Protein AF-0000000080692333 (afdb_homodimer)

Structure (mmCIF, N/CA/C/O backbone):
data_AF-0000000080692333-model_v1
#
loop_
_entity.id
_entity.type
_entity.pdbx_description
1 polymer 'Uncharacterized protein'
#
loop_
_atom_site.group_PDB
_atom_site.id
_atom_site.type_symbol
_atom_site.label_atom_id
_atom_site.label_alt_id
_atom_site.label_comp_id
_atom_site.label_asym_id
_atom_site.label_entity_id
_atom_site.label_seq_id
_atom_site.pdbx_PDB_ins_code
_atom_site.Cartn_x
_atom_site.Cartn_y
_atom_site.Cartn_z
_atom_site.occupancy
_atom_site.B_iso_or_equiv
_atom_site.auth_seq_id
_atom_site.auth_comp_id
_atom_site.auth_asym_id
_atom_site.auth_atom_id
_atom_site.pdbx_PDB_model_num
ATOM 1 N N . MET A 1 1 ? -1.639 22.75 -4.344 1 30.28 1 MET A N 1
ATOM 2 C CA . MET A 1 1 ? -1.546 21.344 -4.723 1 30.28 1 MET A CA 1
ATOM 3 C C . MET A 1 1 ? -1.392 20.469 -3.488 1 30.28 1 MET A C 1
ATOM 5 O O . MET A 1 1 ? -0.596 20.766 -2.598 1 30.28 1 MET A O 1
ATOM 9 N N . ARG A 1 2 ? -2.377 19.703 -3.094 1 33.94 2 ARG A N 1
ATOM 10 C CA . ARG A 1 2 ? -2.32 18.891 -1.883 1 33.94 2 ARG A CA 1
ATOM 11 C C . ARG A 1 2 ? -1.127 17.938 -1.919 1 33.94 2 ARG A C 1
ATOM 13 O O . ARG A 1 2 ? -0.671 17.547 -2.994 1 33.94 2 ARG A O 1
ATOM 20 N N . GLU A 1 3 ? -0.356 17.797 -0.834 1 42.28 3 GLU A N 1
ATOM 21 C CA . GLU A 1 3 ? 0.972 17.234 -0.597 1 42.28 3 GLU A CA 1
ATOM 22 C C . GLU A 1 3 ? 1.079 15.82 -1.141 1 42.28 3 GLU A C 1
ATOM 24 O O . GLU A 1 3 ? 2.082 15.461 -1.761 1 42.28 3 GLU A O 1
ATOM 29 N N . TYR A 1 4 ? 0.068 14.969 -0.889 1 40.53 4 TYR A N 1
ATOM 30 C CA . TYR A 1 4 ? 0.153 13.641 -1.478 1 40.53 4 TYR A CA 1
ATOM 31 C C . TYR A 1 4 ? 0.135 13.711 -3 1 40.53 4 TYR A C 1
ATOM 33 O O . TYR A 1 4 ? 0.88 12.992 -3.67 1 40.53 4 TYR A O 1
ATOM 41 N N . GLU A 1 5 ? -0.7 14.602 -3.369 1 48.78 5 GLU A N 1
ATOM 42 C CA . GLU A 1 5 ? -0.734 14.82 -4.812 1 48.78 5 GLU A CA 1
ATOM 43 C C . GLU A 1 5 ? 0.624 15.281 -5.332 1 48.78 5 GLU A C 1
ATOM 45 O O . GLU A 1 5 ? 1.073 14.844 -6.391 1 48.78 5 GLU A O 1
ATOM 50 N N . ARG A 1 6 ? 1.131 15.984 -4.5 1 54 6 ARG A N 1
ATOM 51 C CA . ARG A 1 6 ? 2.457 16.469 -4.871 1 54 6 ARG A CA 1
ATOM 52 C C . ARG A 1 6 ? 3.475 15.336 -4.859 1 54 6 ARG A C 1
ATOM 54 O O . ARG A 1 6 ? 4.312 15.234 -5.758 1 54 6 ARG A O 1
ATOM 61 N N . TYR A 1 7 ? 3.273 14.57 -3.799 1 46.56 7 TYR A N 1
ATOM 62 C CA . TYR A 1 7 ? 4.168 13.422 -3.742 1 46.56 7 TYR A CA 1
ATOM 63 C C . TYR A 1 7 ? 3.984 12.523 -4.961 1 46.56 7 TYR A C 1
ATOM 65 O O . TYR A 1 7 ? 4.965 12.078 -5.562 1 46.56 7 TYR A O 1
ATOM 73 N N . GLN A 1 8 ? 2.785 12.266 -5.211 1 54.44 8 GLN A N 1
ATOM 74 C CA . GLN A 1 8 ? 2.504 11.445 -6.383 1 54.44 8 GLN A CA 1
ATOM 75 C C . GLN A 1 8 ? 3.021 12.102 -7.656 1 54.44 8 GLN A C 1
ATOM 77 O O . GLN A 1 8 ? 3.615 11.445 -8.508 1 54.44 8 GLN A O 1
ATOM 82 N N . LEU A 1 9 ? 2.844 13.375 -7.621 1 62.06 9 LEU A N 1
ATOM 83 C CA . LEU A 1 9 ? 3.303 14.133 -8.781 1 62.06 9 LEU A CA 1
ATOM 84 C C . LEU A 1 9 ? 4.824 14.102 -8.883 1 62.06 9 LEU A C 1
ATOM 86 O O . LEU A 1 9 ? 5.375 13.961 -9.977 1 62.06 9 LEU A O 1
ATOM 90 N N . ASP A 1 10 ? 5.43 14.148 -7.742 1 60.94 10 ASP A N 1
ATOM 91 C CA . ASP A 1 10 ? 6.887 14.102 -7.715 1 60.94 10 ASP A CA 1
ATOM 92 C C . ASP A 1 10 ? 7.398 12.727 -8.148 1 60.94 10 ASP A C 1
ATOM 94 O O . ASP A 1 10 ? 8.398 12.633 -8.867 1 60.94 10 ASP A O 1
ATOM 98 N N . SER A 1 11 ? 6.695 11.758 -7.703 1 57.19 11 SER A N 1
ATOM 99 C CA . SER A 1 11 ? 7.035 10.406 -8.117 1 57.19 11 SER A CA 1
ATOM 100 C C . SER A 1 11 ? 6.863 10.219 -9.617 1 57.19 11 SER A C 1
ATOM 102 O O . SER A 1 11 ? 7.715 9.617 -10.273 1 57.19 11 SER A O 1
ATOM 104 N N . ILE A 1 12 ? 5.809 10.758 -10.102 1 64.19 12 ILE A N 1
ATOM 105 C CA . ILE A 1 12 ? 5.535 10.688 -11.531 1 64.19 12 ILE A CA 1
ATOM 106 C C . ILE A 1 12 ? 6.602 11.461 -12.305 1 64.19 12 ILE A C 1
ATOM 108 O O . ILE A 1 12 ? 7.117 10.977 -13.312 1 64.19 12 ILE A O 1
ATOM 112 N N . ALA A 1 13 ? 6.922 12.562 -11.734 1 66.5 13 ALA A N 1
ATOM 113 C CA . ALA A 1 13 ? 7.953 13.383 -12.359 1 66.5 13 ALA A CA 1
ATOM 114 C C . ALA A 1 13 ? 9.289 12.648 -12.406 1 66.5 13 ALA A C 1
ATOM 116 O O . ALA A 1 13 ? 9.992 12.68 -13.422 1 66.5 13 ALA A O 1
ATOM 117 N N . SER A 1 14 ? 9.609 11.984 -11.352 1 63.84 14 SER A N 1
ATOM 118 C CA . SER A 1 14 ? 10.852 11.227 -11.273 1 63.84 14 SER A CA 1
ATOM 119 C C . SER A 1 14 ? 10.875 10.086 -12.289 1 63.84 14 SER A C 1
ATOM 121 O O . SER A 1 14 ? 11.914 9.812 -12.898 1 63.84 14 SER A O 1
ATOM 123 N N . GLU A 1 15 ? 9.797 9.453 -12.406 1 62.22 15 GLU A N 1
ATOM 124 C CA . GLU A 1 15 ? 9.656 8.398 -13.406 1 62.22 15 GLU A CA 1
ATOM 125 C C . GLU A 1 15 ? 9.969 8.922 -14.805 1 62.22 15 GLU A C 1
ATOM 127 O O . GLU A 1 15 ? 10.758 8.32 -15.539 1 62.22 15 GLU A O 1
ATOM 132 N N . TYR A 1 16 ? 9.43 9.992 -15.094 1 70.81 16 TYR A N 1
ATOM 133 C CA . TYR A 1 16 ? 9.633 10.562 -16.422 1 70.81 16 TYR A CA 1
ATOM 134 C C . TYR A 1 16 ? 11.07 11.062 -16.594 1 70.81 16 TYR A C 1
ATOM 136 O O . TYR A 1 16 ? 11.672 10.883 -17.641 1 70.81 16 TYR A O 1
ATOM 144 N N . ARG A 1 17 ? 11.617 11.578 -15.625 1 72.75 17 ARG A N 1
ATOM 145 C CA . ARG A 1 17 ? 13 12.039 -15.688 1 72.75 17 ARG A CA 1
ATOM 146 C C . ARG A 1 17 ? 13.953 10.875 -15.93 1 72.75 17 ARG A C 1
ATOM 148 O O . ARG A 1 17 ? 14.914 11.008 -16.688 1 72.75 17 ARG A O 1
ATOM 155 N N . SER A 1 18 ? 13.625 9.844 -15.344 1 64.94 18 SER A N 1
ATOM 156 C CA . SER A 1 18 ? 14.469 8.664 -15.508 1 64.94 18 SER A CA 1
ATOM 157 C C . SER A 1 18 ? 14.438 8.156 -16.938 1 64.94 18 SER A C 1
ATOM 159 O O . SER A 1 18 ? 15.352 7.457 -17.375 1 64.94 18 SER A O 1
ATOM 161 N N . ARG A 1 19 ? 13.461 8.586 -17.594 1 67.31 19 ARG A N 1
ATOM 162 C CA . ARG A 1 19 ? 13.305 8.156 -18.984 1 67.31 19 ARG A CA 1
ATOM 163 C C . ARG A 1 19 ? 13.828 9.219 -19.938 1 67.31 19 ARG A C 1
ATOM 165 O O . ARG A 1 19 ? 13.625 9.117 -21.156 1 67.31 19 ARG A O 1
ATOM 172 N N . GLY A 1 20 ? 14.375 10.273 -19.328 1 75.44 20 GLY A N 1
ATOM 173 C CA . GLY A 1 20 ? 15.031 11.273 -20.156 1 75.44 20 GLY A CA 1
ATOM 174 C C . GLY A 1 20 ? 14.148 12.477 -20.453 1 75.44 20 GLY A C 1
ATOM 175 O O . GLY A 1 20 ? 14.461 13.281 -21.328 1 75.44 20 GLY A O 1
ATOM 176 N N . TYR A 1 21 ? 12.992 12.531 -19.797 1 80.69 21 TYR A N 1
ATOM 177 C CA . TYR A 1 21 ? 12.117 13.688 -20 1 80.69 21 TYR A CA 1
ATOM 178 C C . TYR A 1 21 ? 12.523 14.836 -19.078 1 80.69 21 TYR A C 1
ATOM 180 O O . TYR A 1 21 ? 13.023 14.609 -17.969 1 80.69 21 TYR A O 1
ATOM 188 N N . VAL A 1 22 ? 12.398 16.062 -19.609 1 84.06 22 VAL A N 1
ATOM 189 C CA . VAL A 1 22 ? 12.367 17.234 -18.75 1 84.06 22 VAL A CA 1
ATOM 190 C C . VAL A 1 22 ? 10.938 17.469 -18.25 1 84.06 22 VAL A C 1
ATOM 192 O O . VAL A 1 22 ? 10 17.547 -19.047 1 84.06 22 VAL A O 1
ATOM 195 N N . VAL A 1 23 ? 10.727 17.438 -16.906 1 82.94 23 VAL A N 1
ATOM 196 C CA . VAL A 1 23 ? 9.375 17.484 -16.359 1 82.94 23 VAL A CA 1
ATOM 197 C C . VAL A 1 23 ? 9.156 18.812 -15.633 1 82.94 23 VAL A C 1
ATOM 199 O O . VAL A 1 23 ? 9.961 19.203 -14.781 1 82.94 23 VAL A O 1
ATOM 202 N N . ASP A 1 24 ? 8.094 19.547 -16.078 1 81.62 24 ASP A N 1
ATOM 203 C CA . ASP A 1 24 ? 7.605 20.719 -15.352 1 81.62 24 ASP A CA 1
ATOM 204 C C . ASP A 1 24 ? 6.359 20.375 -14.539 1 81.62 24 ASP A C 1
ATOM 206 O O . ASP A 1 24 ? 5.324 20.016 -15.094 1 81.62 24 ASP A O 1
ATOM 210 N N . VAL A 1 25 ? 6.562 20.375 -13.219 1 77.31 25 VAL A N 1
ATOM 211 C CA . VAL A 1 25 ? 5.449 20.062 -12.328 1 77.31 25 VAL A CA 1
ATOM 212 C C . VAL A 1 25 ? 4.555 21.297 -12.172 1 77.31 25 VAL A C 1
ATOM 214 O O . VAL A 1 25 ? 5.047 22.422 -12.141 1 77.31 25 VAL A O 1
ATOM 217 N N . GLU A 1 26 ? 3.213 20.984 -12.039 1 67.5 26 GLU A N 1
ATOM 218 C CA . GLU A 1 26 ? 2.221 22.047 -11.961 1 67.5 26 GLU A CA 1
ATOM 219 C C . GLU A 1 26 ? 2.447 23.094 -13.039 1 67.5 26 GLU A C 1
ATOM 221 O O . GLU A 1 26 ? 2.492 24.297 -12.758 1 67.5 26 GLU A O 1
ATOM 226 N N . ALA A 1 27 ? 2.58 22.453 -14.266 1 67.62 27 ALA A N 1
ATOM 227 C CA . ALA A 1 27 ? 3.07 23.297 -15.352 1 67.62 27 ALA A CA 1
ATOM 228 C C . ALA A 1 27 ? 1.914 23.891 -16.156 1 67.62 27 ALA A C 1
ATOM 230 O O . ALA A 1 27 ? 0.853 23.266 -16.266 1 67.62 27 ALA A O 1
ATOM 231 N N . GLN A 1 28 ? 2.18 25.141 -16.453 1 66.44 28 GLN A N 1
ATOM 232 C CA . GLN A 1 28 ? 1.288 25.812 -17.391 1 66.44 28 GLN A CA 1
ATOM 233 C C . GLN A 1 28 ? 1.897 25.875 -18.781 1 66.44 28 GLN A C 1
ATOM 235 O O . GLN A 1 28 ? 3.105 26.078 -18.922 1 66.44 28 GLN A O 1
ATOM 240 N N . LEU A 1 29 ? 1.002 25.344 -19.688 1 63.06 29 LEU A N 1
ATOM 241 C CA . LEU A 1 29 ? 1.481 25.516 -21.047 1 63.06 29 LEU A CA 1
ATOM 242 C C . LEU A 1 29 ? 1.525 26.984 -21.438 1 63.06 29 LEU A C 1
ATOM 244 O O . LEU A 1 29 ? 0.573 27.734 -21.188 1 63.06 29 LEU A O 1
ATOM 248 N N . SER A 1 30 ? 2.717 27.516 -21.719 1 58.78 30 SER A N 1
ATOM 249 C CA . SER A 1 30 ? 3.025 28.922 -21.938 1 58.78 30 SER A CA 1
ATOM 250 C C . SER A 1 30 ? 1.894 29.625 -22.688 1 58.78 30 SER A C 1
ATOM 252 O O . SER A 1 30 ? 1.493 30.734 -22.312 1 58.78 30 SER A O 1
ATOM 254 N N . ASP A 1 31 ? 1.396 29.188 -23.812 1 56.94 31 ASP A N 1
ATOM 255 C CA . ASP A 1 31 ? 0.566 30.016 -24.688 1 56.94 31 ASP A CA 1
ATOM 256 C C . ASP A 1 31 ? -0.918 29.734 -24.453 1 56.94 31 ASP A C 1
ATOM 258 O O . ASP A 1 31 ? -1.775 30.375 -25.062 1 56.94 31 ASP A O 1
ATOM 262 N N . SER A 1 32 ? -1.187 28.922 -23.562 1 56.19 32 SER A N 1
ATOM 263 C CA . SER A 1 32 ? -2.596 28.547 -23.578 1 56.19 32 SER A CA 1
ATOM 264 C C . SER A 1 32 ? -3.211 28.688 -22.188 1 56.19 32 SER A C 1
ATOM 266 O O . SER A 1 32 ? -4.434 28.672 -22.047 1 56.19 32 SER A O 1
ATOM 268 N N . GLY A 1 33 ? -2.355 29.094 -21.25 1 62.53 33 GLY A N 1
ATOM 269 C CA . GLY A 1 33 ? -2.877 29.172 -19.891 1 62.53 33 GLY A CA 1
ATOM 270 C C . GLY A 1 33 ? -3.361 27.844 -19.359 1 62.53 33 GLY A C 1
ATOM 271 O O . GLY A 1 33 ? -3.959 27.781 -18.281 1 62.53 33 GLY A O 1
ATOM 272 N N . LEU A 1 34 ? -3.217 26.844 -20.125 1 65.69 34 LEU A N 1
ATOM 273 C CA . LEU A 1 34 ? -3.641 25.5 -19.703 1 65.69 34 LEU A CA 1
ATOM 274 C C . LEU A 1 34 ? -2.689 24.938 -18.656 1 65.69 34 LEU A C 1
ATOM 276 O O . LEU A 1 34 ? -1.47 25.016 -18.812 1 65.69 34 LEU A O 1
ATOM 280 N N . ARG A 1 35 ? -3.4 24.469 -17.531 1 72.5 35 ARG A N 1
ATOM 281 C CA . ARG A 1 35 ? -2.604 23.938 -16.438 1 72.5 35 ARG A CA 1
ATOM 282 C C . ARG A 1 35 ? -2.729 22.422 -16.359 1 72.5 35 ARG A C 1
ATOM 284 O O . ARG A 1 35 ? -3.816 21.875 -16.547 1 72.5 35 ARG A O 1
ATOM 291 N N . PHE A 1 36 ? -1.555 21.797 -16.328 1 77.12 36 PHE A N 1
ATOM 292 C CA . PHE A 1 36 ? -1.469 20.375 -16.094 1 77.12 36 PHE A CA 1
ATOM 293 C C . PHE A 1 36 ? -0.684 20.078 -14.812 1 77.12 36 PHE A C 1
ATOM 295 O O . PHE A 1 36 ? 0.092 20.922 -14.352 1 77.12 36 PHE A O 1
ATOM 302 N N . ASP A 1 37 ? -1.027 19 -14.211 1 75.69 37 ASP A N 1
ATOM 303 C CA . ASP A 1 37 ? -0.291 18.625 -13 1 75.69 37 ASP A CA 1
ATOM 304 C C . ASP A 1 37 ? 1.204 18.516 -13.281 1 75.69 37 ASP A C 1
ATOM 306 O O . ASP A 1 37 ? 2.031 18.859 -12.438 1 75.69 37 ASP A O 1
ATOM 310 N N . ALA A 1 38 ? 1.479 17.969 -14.445 1 79.38 38 ALA A N 1
ATOM 311 C CA . ALA A 1 38 ? 2.861 17.984 -14.914 1 79.38 38 ALA A CA 1
ATOM 312 C C . ALA A 1 38 ? 2.922 17.953 -16.438 1 79.38 38 ALA A C 1
ATOM 314 O O . ALA A 1 38 ? 1.974 17.516 -17.094 1 79.38 38 ALA A O 1
ATOM 315 N N . ILE A 1 39 ? 4.008 18.547 -17.031 1 80.94 39 ILE A N 1
ATOM 316 C CA . ILE A 1 39 ? 4.312 18.453 -18.453 1 80.94 39 ILE A 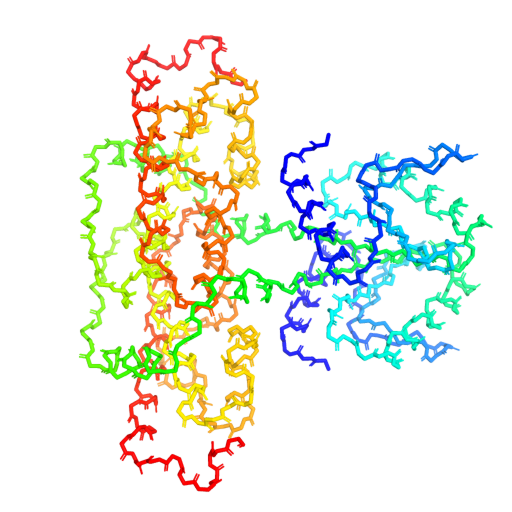CA 1
ATOM 317 C C . ILE A 1 39 ? 5.707 17.859 -18.656 1 80.94 39 ILE A C 1
ATOM 319 O O . ILE A 1 39 ? 6.684 18.359 -18.094 1 80.94 39 ILE A O 1
ATOM 323 N N . ALA A 1 40 ? 5.699 16.703 -19.266 1 82.5 40 ALA A N 1
ATOM 324 C CA . ALA A 1 40 ? 6.969 16.047 -19.578 1 82.5 40 ALA A CA 1
ATOM 325 C C . ALA A 1 40 ? 7.324 16.25 -21.047 1 82.5 40 ALA A C 1
ATOM 327 O O . ALA A 1 40 ? 6.477 16.078 -21.938 1 82.5 40 ALA A O 1
ATOM 328 N N . ARG A 1 41 ? 8.625 16.688 -21.281 1 82.38 41 ARG A N 1
ATOM 329 C CA . ARG A 1 41 ? 9.094 16.953 -22.641 1 82.38 41 ARG A CA 1
ATOM 330 C C . ARG A 1 41 ? 10.406 16.234 -22.922 1 82.38 41 ARG A C 1
ATOM 332 O O . ARG A 1 41 ? 11.266 16.141 -22.047 1 82.38 41 ARG A O 1
ATOM 339 N N . ARG A 1 42 ? 10.367 15.484 -23.953 1 79.56 42 ARG A N 1
ATOM 340 C CA . ARG A 1 42 ? 11.633 14.883 -24.391 1 79.56 42 ARG A CA 1
ATOM 341 C C . ARG A 1 42 ? 11.961 15.281 -25.812 1 79.56 42 ARG A C 1
ATOM 343 O O . ARG A 1 42 ? 11.102 15.211 -26.703 1 79.56 42 ARG A O 1
ATOM 350 N N . GLY A 1 43 ? 13.273 15.742 -25.953 1 70.19 43 GLY A N 1
ATOM 351 C CA . GLY A 1 43 ? 13.719 16.281 -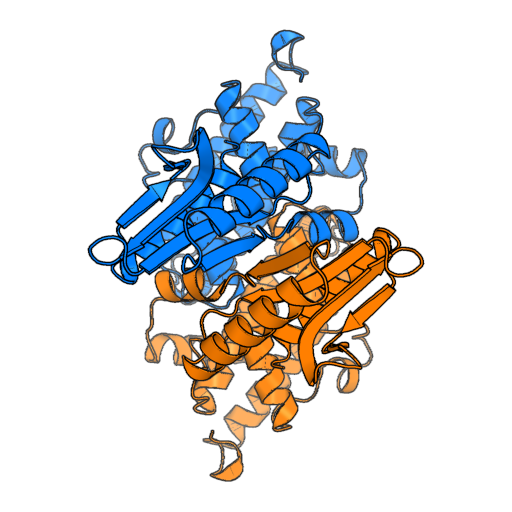27.219 1 70.19 43 GLY A CA 1
ATOM 352 C C . GLY A 1 43 ? 13.117 17.625 -27.547 1 70.19 43 GLY A C 1
ATOM 353 O O . GLY A 1 43 ? 12.562 18.297 -26.672 1 70.19 43 GLY A O 1
ATOM 354 N N . ASP A 1 44 ? 13.281 18.406 -28.594 1 59.56 44 ASP A N 1
ATOM 355 C CA . ASP A 1 44 ? 12.742 19.688 -29.016 1 59.56 44 ASP A CA 1
ATOM 356 C C . ASP A 1 44 ? 11.219 19.625 -29.141 1 59.56 44 ASP A C 1
ATOM 358 O O . ASP A 1 44 ? 10.664 19.906 -30.203 1 59.56 44 ASP A O 1
ATOM 362 N N . ASP A 1 45 ? 10.5 19.188 -27.984 1 57.06 45 ASP A N 1
ATOM 363 C CA . ASP A 1 45 ? 9.047 19.141 -27.844 1 57.06 45 ASP A CA 1
ATOM 364 C C . ASP A 1 45 ? 8.438 18.125 -28.797 1 57.06 45 ASP A C 1
ATOM 366 O O . ASP A 1 45 ? 7.266 18.219 -29.172 1 57.06 45 ASP A O 1
ATOM 370 N N . LYS A 1 46 ? 9.266 17.125 -29.359 1 68.94 46 LYS A N 1
ATOM 371 C CA . LYS A 1 46 ? 8.727 16.094 -30.234 1 68.94 46 LYS A CA 1
ATOM 372 C C . LYS A 1 46 ? 7.859 15.109 -29.453 1 68.94 46 LYS A C 1
ATOM 374 O O . LYS A 1 46 ? 6.867 14.602 -29.969 1 68.94 46 LYS A O 1
ATOM 379 N N . GLU A 1 47 ? 8.375 14.977 -28.234 1 75.31 47 GLU A N 1
ATOM 380 C CA . GLU A 1 47 ? 7.555 14.141 -27.359 1 75.31 47 GLU A CA 1
ATOM 381 C C . GLU A 1 47 ? 7.031 14.938 -26.172 1 75.31 47 GLU A C 1
ATOM 383 O O . GLU A 1 47 ? 7.816 15.453 -25.359 1 75.31 47 GLU A O 1
ATOM 388 N N . LEU A 1 48 ? 5.773 15.227 -26.203 1 77.88 48 LEU A N 1
ATOM 389 C CA . LEU A 1 48 ? 5.102 15.992 -25.156 1 77.88 48 LEU A CA 1
ATOM 390 C C . LEU A 1 48 ? 4.047 15.141 -24.453 1 77.88 48 LEU A C 1
ATOM 392 O O . LEU A 1 48 ? 3.232 14.492 -25.109 1 77.88 48 LEU A O 1
ATOM 396 N N . VAL A 1 49 ? 4.273 15.031 -23.141 1 79.12 49 VAL A N 1
ATOM 397 C CA . VAL A 1 49 ? 3.311 14.289 -22.328 1 79.12 49 VAL A CA 1
ATOM 398 C C . VAL A 1 49 ? 2.682 15.211 -21.297 1 79.12 49 VAL A C 1
ATOM 400 O O . VAL A 1 49 ? 3.389 15.844 -20.516 1 79.12 49 VAL A O 1
ATOM 403 N N . PHE A 1 50 ? 1.372 15.359 -21.344 1 76 50 PHE A N 1
ATOM 404 C CA . PHE A 1 50 ? 0.631 16.047 -20.297 1 76 50 PHE A CA 1
ATOM 405 C C . PHE A 1 50 ? 0.195 15.07 -19.203 1 76 50 PHE A C 1
ATOM 407 O O . PHE A 1 50 ? -0.505 14.094 -19.5 1 76 50 PHE A O 1
ATOM 414 N N . VAL A 1 51 ? 0.704 15.32 -18 1 72.31 51 VAL A N 1
ATOM 415 C CA . VAL A 1 51 ? 0.363 14.453 -16.875 1 72.31 51 VAL A CA 1
ATOM 416 C C . VAL A 1 51 ? -0.792 15.062 -16.094 1 72.31 51 VAL A C 1
ATOM 418 O O . VAL A 1 51 ? -0.742 16.234 -15.711 1 72.31 51 VAL A O 1
ATOM 421 N N . GLU A 1 52 ? -1.857 14.297 -15.961 1 67.75 52 GLU A N 1
ATOM 422 C CA . GLU A 1 52 ? -3.016 14.695 -15.164 1 67.75 52 GLU A CA 1
ATOM 423 C C . GLU A 1 52 ? -3.312 13.672 -14.078 1 67.75 52 GLU A C 1
ATOM 425 O O . GLU A 1 52 ? -3.445 12.477 -14.359 1 67.75 52 GLU A O 1
ATOM 430 N N . ILE A 1 53 ? -3.145 14.18 -12.859 1 60.19 53 ILE A N 1
ATOM 431 C CA . ILE A 1 53 ? -3.488 13.312 -11.742 1 60.19 53 ILE A CA 1
ATOM 432 C C . ILE A 1 53 ? -5.004 13.25 -11.586 1 60.19 53 ILE A C 1
ATOM 434 O O . ILE A 1 53 ? -5.668 14.289 -11.516 1 60.19 53 ILE A O 1
ATOM 438 N N . VAL A 1 54 ? -5.473 12.133 -11.734 1 52.25 54 VAL A N 1
ATOM 439 C CA . VAL A 1 54 ? -6.902 11.922 -11.531 1 52.25 54 VAL A CA 1
ATOM 440 C C . VAL A 1 54 ? -7.176 11.641 -10.055 1 52.25 54 VAL A C 1
ATOM 442 O O . VAL A 1 54 ? -6.746 10.617 -9.523 1 52.25 54 VAL A O 1
ATOM 445 N N . ASN A 1 55 ? -7.582 12.703 -9.414 1 50.41 55 ASN A N 1
ATOM 446 C CA . ASN A 1 55 ? -8.047 12.609 -8.031 1 50.41 55 ASN A CA 1
ATOM 447 C C . ASN A 1 55 ? -9.562 12.453 -7.961 1 50.41 55 ASN A C 1
ATOM 449 O O . ASN A 1 55 ? -10.305 13.227 -8.562 1 50.41 55 ASN A O 1
ATOM 453 N N . PRO A 1 56 ? -9.93 11.305 -7.422 1 45.91 56 PRO A N 1
ATOM 454 C CA . PRO A 1 56 ? -11.383 11.125 -7.367 1 45.91 56 PRO A CA 1
ATOM 455 C C . PRO A 1 56 ? -12.094 12.273 -6.66 1 45.91 56 PRO A C 1
ATOM 457 O O . PRO A 1 56 ? -13.305 12.438 -6.809 1 45.91 56 PRO A O 1
ATOM 460 N N . ARG A 1 57 ? -11.477 12.969 -5.918 1 47.94 57 ARG A N 1
ATOM 461 C CA . ARG A 1 57 ? -12.117 14.008 -5.125 1 47.94 57 ARG A CA 1
ATOM 462 C C . ARG A 1 57 ? -12.211 15.312 -5.914 1 47.94 57 ARG A C 1
ATOM 464 O O . ARG A 1 57 ? -12.422 16.375 -5.336 1 47.94 57 ARG A O 1
ATOM 471 N N . LEU A 1 58 ? -12.016 15.156 -7.18 1 54.59 58 LEU A N 1
ATOM 472 C CA . LEU A 1 58 ? -12.094 16.391 -7.957 1 54.59 58 LEU A CA 1
ATOM 473 C C . LEU A 1 58 ? -13.531 16.875 -8.07 1 54.59 58 LEU A C 1
ATOM 475 O O . LEU A 1 58 ? -14.445 16.062 -8.266 1 54.59 58 LEU A O 1
ATOM 479 N N . SER A 1 59 ? -13.742 18.109 -7.723 1 54.19 59 SER A N 1
ATOM 480 C CA . SER A 1 59 ? -15.055 18.719 -7.926 1 54.19 59 SER A CA 1
ATOM 481 C C . SER A 1 59 ? -15.438 18.734 -9.398 1 54.19 59 SER A C 1
ATOM 483 O O . SER A 1 59 ? -14.586 18.547 -10.273 1 54.19 59 SER A O 1
ATOM 485 N N . ASP A 1 60 ? -16.734 18.922 -9.641 1 57.38 60 ASP A N 1
ATOM 486 C CA . ASP A 1 60 ? -17.234 19 -11.008 1 57.38 60 ASP A CA 1
ATOM 487 C C . ASP A 1 60 ? -16.547 20.109 -11.781 1 57.38 60 ASP A C 1
ATOM 489 O O . ASP A 1 60 ? -16.219 19.953 -12.961 1 57.38 60 ASP A O 1
ATOM 493 N N . ASP A 1 61 ? -16.328 21.188 -11.141 1 64.44 61 ASP A N 1
ATOM 494 C CA . ASP A 1 61 ? -15.648 22.328 -11.773 1 64.44 61 ASP A CA 1
ATOM 495 C C . ASP A 1 61 ? -14.211 21.969 -12.141 1 64.44 61 ASP A C 1
ATOM 497 O O . ASP A 1 61 ? -13.734 22.344 -13.219 1 64.44 61 ASP A O 1
ATOM 501 N N . GLU A 1 62 ? -13.641 21.25 -11.234 1 61.31 62 GLU A N 1
ATOM 502 C CA . GLU A 1 62 ? -12.258 20.859 -11.477 1 61.31 62 GLU A CA 1
ATOM 503 C C . GLU A 1 62 ? -12.164 19.859 -12.633 1 61.31 62 GLU A C 1
ATOM 505 O O . GLU A 1 62 ? -11.25 19.938 -13.461 1 61.31 62 GLU A O 1
ATOM 510 N N . ILE A 1 63 ? -13.102 19.094 -12.633 1 60.16 63 ILE A N 1
ATOM 511 C CA . ILE A 1 63 ? -13.164 18.125 -13.711 1 60.16 63 ILE A CA 1
ATOM 512 C C . ILE A 1 63 ? -13.391 18.844 -15.039 1 60.16 63 ILE A C 1
ATOM 514 O O . ILE A 1 63 ? -12.719 18.531 -16.031 1 60.16 63 ILE A O 1
ATOM 518 N N . ALA A 1 64 ? -14.289 19.734 -15.008 1 63.81 64 ALA A N 1
ATOM 519 C CA . ALA A 1 64 ? -14.578 20.5 -16.203 1 63.81 64 ALA A CA 1
ATOM 520 C C . ALA A 1 64 ? -13.344 21.266 -16.688 1 63.81 64 ALA A C 1
ATOM 522 O O . ALA A 1 64 ? -13.055 21.281 -17.891 1 63.81 64 ALA A O 1
ATOM 523 N N . ALA A 1 65 ? -12.711 21.891 -15.812 1 67.38 65 ALA A N 1
ATOM 524 C CA . ALA A 1 65 ? -11.516 22.656 -16.141 1 67.38 65 ALA A CA 1
ATOM 525 C C . ALA A 1 65 ? -10.438 21.766 -16.766 1 67.38 65 ALA A C 1
ATOM 527 O O . ALA A 1 65 ? -9.773 22.156 -17.719 1 67.38 65 ALA A O 1
ATOM 528 N N . ARG A 1 66 ? -10.406 20.688 -16.203 1 64.88 66 ARG A N 1
ATOM 529 C CA . ARG A 1 66 ? -9.414 19.734 -16.703 1 64.88 66 ARG A CA 1
ATOM 530 C C . ARG A 1 66 ? -9.773 19.25 -18.094 1 64.88 66 ARG A C 1
ATOM 532 O O . ARG A 1 66 ? -8.906 19.109 -18.953 1 64.88 66 ARG A O 1
ATOM 539 N N . ARG A 1 67 ? -10.992 19 -18.234 1 63.47 67 ARG A N 1
ATOM 540 C CA . ARG A 1 67 ? -11.461 18.578 -19.547 1 63.47 67 ARG A CA 1
ATOM 541 C C . ARG A 1 67 ? -11.18 19.656 -20.594 1 63.47 67 ARG A C 1
ATOM 543 O O . ARG A 1 67 ? -10.75 19.344 -21.703 1 63.47 67 ARG A O 1
ATOM 550 N N . LEU A 1 68 ? -11.453 20.781 -20.234 1 67.56 68 LEU A N 1
ATOM 551 C CA . LEU A 1 68 ? -11.203 21.891 -21.125 1 67.56 68 LEU A CA 1
ATOM 552 C C . LEU A 1 68 ? -9.719 22.016 -21.453 1 67.56 68 LEU A C 1
ATOM 554 O O . LEU A 1 68 ? -9.344 22.25 -22.609 1 67.56 68 LEU A O 1
ATOM 558 N N . ALA A 1 69 ? -8.953 21.844 -20.484 1 66.19 69 ALA A N 1
ATOM 559 C CA . ALA A 1 69 ? -7.508 21.922 -20.672 1 66.19 69 ALA A CA 1
ATOM 560 C C . ALA A 1 69 ? -7.012 20.844 -21.625 1 66.19 69 ALA A C 1
ATOM 562 O O . ALA A 1 69 ? -6.184 21.109 -22.5 1 66.19 69 ALA A O 1
ATOM 563 N N . ILE A 1 70 ? -7.57 19.75 -21.453 1 65.56 70 ILE A N 1
ATOM 564 C CA . ILE A 1 70 ? -7.168 18.609 -22.281 1 65.56 70 ILE A CA 1
ATOM 565 C C . ILE A 1 70 ? -7.617 18.844 -23.719 1 65.56 70 ILE A C 1
ATOM 567 O O . ILE A 1 70 ? -6.859 18.594 -24.672 1 65.56 70 ILE A O 1
ATOM 571 N N . ALA A 1 71 ? -8.828 19.281 -23.828 1 66.69 71 ALA A N 1
ATOM 572 C CA . ALA A 1 71 ? -9.352 19.562 -25.156 1 66.69 71 ALA A CA 1
ATOM 573 C C . ALA A 1 71 ? -8.508 20.609 -25.859 1 66.69 71 ALA A C 1
ATOM 575 O O . ALA A 1 71 ? -8.172 20.469 -27.031 1 66.69 71 ALA A O 1
ATOM 576 N N . ASP A 1 72 ? -8.219 21.578 -25.156 1 68.81 72 ASP A N 1
ATOM 577 C CA . ASP A 1 72 ? -7.402 22.656 -25.719 1 68.81 72 ASP A CA 1
ATOM 578 C C . ASP A 1 72 ? -6.004 22.156 -26.062 1 68.81 72 ASP A C 1
ATOM 580 O O . ASP A 1 72 ? -5.465 22.5 -27.125 1 68.81 72 ASP A O 1
ATOM 584 N N . ALA A 1 73 ? -5.43 21.375 -25.219 1 67.5 73 ALA A N 1
ATOM 585 C CA . ALA A 1 73 ? -4.102 20.812 -25.453 1 67.5 73 ALA A CA 1
ATOM 586 C C . ALA A 1 73 ? -4.105 19.922 -26.688 1 67.5 73 ALA A C 1
ATOM 588 O O . ALA A 1 73 ? -3.148 19.922 -27.469 1 67.5 73 ALA A O 1
ATOM 589 N N . ALA A 1 74 ? -5.16 19.172 -26.75 1 66 74 ALA A N 1
ATOM 590 C CA . ALA A 1 74 ? -5.281 18.266 -27.891 1 66 74 ALA A CA 1
ATOM 591 C C . ALA A 1 74 ? -5.305 19.047 -29.203 1 66 74 ALA A C 1
ATOM 593 O O . ALA A 1 74 ? -4.793 18.578 -30.219 1 66 74 ALA A O 1
ATOM 594 N N . LEU A 1 75 ? -5.875 20.141 -29.125 1 68.19 75 LEU A N 1
ATOM 595 C CA . LEU A 1 75 ? -5.957 20.984 -30.312 1 68.19 75 LEU A CA 1
ATOM 596 C C . LEU A 1 75 ? -4.602 21.609 -30.641 1 68.19 75 LEU A C 1
ATOM 598 O O . LEU A 1 75 ? -4.219 21.688 -31.812 1 68.19 75 LEU A O 1
ATOM 602 N N . ARG A 1 76 ? -3.916 21.938 -29.688 1 70.81 76 ARG A N 1
ATOM 603 C CA . ARG A 1 76 ? -2.658 22.656 -29.859 1 70.81 76 ARG A CA 1
ATOM 604 C C . ARG A 1 76 ? -1.499 21.688 -30.078 1 70.81 76 ARG A C 1
ATOM 606 O O . ARG A 1 76 ? -0.549 22 -30.797 1 70.81 76 ARG A O 1
ATOM 613 N N . PHE A 1 77 ? -1.602 20.641 -29.328 1 72.62 77 PHE A N 1
ATOM 614 C CA . PHE A 1 77 ? -0.548 19.641 -29.406 1 72.62 77 PHE A CA 1
ATOM 615 C C . PHE A 1 77 ? -1.126 18.281 -29.75 1 72.62 77 PHE A C 1
ATOM 617 O O . PHE A 1 77 ? -1.23 17.406 -28.891 1 72.62 77 PHE A O 1
ATOM 624 N N . PRO A 1 78 ? -1.407 18.094 -31.031 1 65.5 78 PRO A N 1
ATOM 625 C CA . PRO A 1 78 ? -2.137 16.906 -31.453 1 65.5 78 PRO A CA 1
ATOM 626 C C . PRO A 1 78 ? -1.335 15.617 -31.25 1 65.5 78 PRO A C 1
ATOM 628 O O . PRO A 1 78 ? -1.912 14.531 -31.156 1 65.5 78 PRO A O 1
ATOM 631 N N . TYR A 1 79 ? -0.061 15.797 -31.078 1 65.56 79 TYR A N 1
ATOM 632 C CA . TYR A 1 79 ? 0.74 14.586 -30.953 1 65.56 79 TYR A CA 1
ATOM 633 C C . TYR A 1 79 ? 1.188 14.375 -29.516 1 65.56 79 TYR A C 1
ATOM 635 O O . TYR A 1 79 ? 1.934 13.438 -29.219 1 65.56 79 TYR A O 1
ATOM 643 N N . ALA A 1 80 ? 0.73 15.328 -28.688 1 69.5 80 ALA A N 1
ATOM 644 C CA . ALA A 1 80 ? 1.093 15.18 -27.281 1 69.5 80 ALA A CA 1
ATOM 645 C C . ALA A 1 80 ? 0.357 14 -26.656 1 69.5 80 ALA A C 1
ATOM 647 O O . ALA A 1 80 ? -0.768 13.68 -27.047 1 69.5 80 ALA A O 1
ATOM 648 N N . LEU A 1 81 ? 1.071 13.359 -25.797 1 67.69 81 LEU A N 1
ATOM 649 C CA . LEU A 1 81 ? 0.452 12.281 -25.031 1 67.69 81 LEU A CA 1
ATOM 650 C C . LEU A 1 81 ? -0.11 12.812 -23.719 1 67.69 81 LEU A C 1
ATOM 652 O O . LEU A 1 81 ? 0.416 13.773 -23.141 1 67.69 81 LEU A O 1
ATOM 656 N N . ILE A 1 82 ? -1.271 12.336 -23.375 1 64.19 82 ILE A N 1
ATOM 657 C CA . ILE A 1 82 ? -1.832 12.648 -22.062 1 64.19 82 ILE A CA 1
ATOM 658 C C . ILE A 1 82 ? -1.689 11.438 -21.141 1 64.19 82 ILE A C 1
ATOM 660 O O . ILE A 1 82 ? -2.084 10.32 -21.5 1 64.19 82 ILE A O 1
ATOM 664 N N . ASP A 1 83 ? -0.944 11.648 -20.016 1 62.31 83 ASP A N 1
ATOM 665 C CA . ASP A 1 83 ? -0.754 10.625 -18.984 1 62.31 83 ASP A CA 1
ATOM 666 C C . ASP A 1 83 ? -1.649 10.891 -17.781 1 62.31 83 ASP A C 1
ATOM 668 O O . ASP A 1 83 ? -1.351 11.766 -16.953 1 62.31 83 ASP A O 1
ATOM 672 N N . PHE A 1 84 ? -2.785 10.172 -17.812 1 54.94 84 PHE A N 1
ATOM 673 C CA . PHE A 1 84 ? -3.662 10.25 -16.641 1 54.94 84 PHE A CA 1
ATOM 674 C C . PHE A 1 84 ? -3.184 9.305 -15.547 1 54.94 84 PHE A C 1
ATOM 676 O O . PHE A 1 84 ? -3.047 8.102 -15.773 1 54.94 84 PHE A O 1
ATOM 683 N N . ARG A 1 85 ? -2.695 9.945 -14.477 1 52.5 85 ARG A N 1
ATOM 684 C CA . ARG A 1 85 ? -2.254 9.148 -13.344 1 52.5 85 ARG A CA 1
ATOM 685 C C . ARG A 1 85 ? -3.285 9.18 -12.219 1 52.5 85 ARG A C 1
ATOM 687 O O . ARG A 1 85 ? -3.592 10.242 -11.68 1 52.5 85 ARG A O 1
ATOM 694 N N . TYR A 1 86 ? -3.963 8.125 -12.188 1 38.69 86 TYR A N 1
ATOM 695 C CA . TYR A 1 86 ? -4.93 8.031 -11.102 1 38.69 86 TYR A CA 1
ATOM 696 C C . TYR A 1 86 ? -4.23 7.797 -9.766 1 38.69 86 TYR A C 1
ATOM 698 O O . TYR A 1 86 ? -3.311 6.98 -9.672 1 38.69 86 TYR A O 1
ATOM 706 N N . ILE A 1 87 ? -4.16 8.789 -9.195 1 42.25 87 ILE A N 1
ATOM 707 C CA . ILE A 1 87 ? -3.668 8.57 -7.84 1 42.25 87 ILE A CA 1
ATOM 708 C C . ILE A 1 87 ? -4.703 7.789 -7.035 1 42.25 87 ILE A C 1
ATOM 710 O O . ILE A 1 87 ? -5.902 8.047 -7.137 1 42.25 87 ILE A O 1
ATOM 714 N N . ASP A 1 88 ? -4.539 6.398 -7.121 1 41.34 88 ASP A N 1
ATOM 715 C CA . ASP A 1 88 ? -5.367 5.484 -6.344 1 41.34 88 ASP A CA 1
ATOM 716 C C . ASP A 1 88 ? -5.949 6.184 -5.117 1 41.34 88 ASP A C 1
ATOM 718 O O . ASP A 1 88 ? -5.223 6.82 -4.355 1 41.34 88 ASP A O 1
ATOM 722 N N . ILE A 1 89 ? -7.098 6.574 -5.273 1 37.88 89 ILE A N 1
ATOM 723 C CA . ILE A 1 89 ? -7.844 6.906 -4.062 1 37.88 89 ILE A CA 1
ATOM 724 C C . ILE A 1 89 ? -7.715 5.77 -3.051 1 37.88 89 ILE A C 1
ATOM 726 O O . ILE A 1 89 ? -8.422 4.766 -3.145 1 37.88 89 ILE A O 1
ATOM 730 N N . LYS A 1 90 ? -6.504 4.98 -2.906 1 43.62 90 LYS A N 1
ATOM 731 C CA . LYS A 1 90 ? -6.273 4.031 -1.82 1 43.62 90 LYS A CA 1
ATOM 732 C C . LYS A 1 90 ? -7.203 4.305 -0.643 1 43.62 90 LYS A C 1
ATOM 734 O O . LYS A 1 90 ? -7.242 3.533 0.317 1 43.62 90 LYS A O 1
ATOM 739 N N . GLN A 1 91 ? -8.031 5.379 -0.82 1 44.91 91 GLN A N 1
ATOM 740 C CA . GLN A 1 91 ? -9.047 5.77 0.152 1 44.91 91 GLN A CA 1
ATOM 741 C C . GLN A 1 91 ? -10.219 4.797 0.142 1 44.91 91 GLN A C 1
ATOM 743 O O . GLN A 1 91 ? -10.875 4.598 1.166 1 44.91 91 GLN A O 1
ATOM 748 N N . SER A 1 92 ? -10.125 3.939 -1.004 1 55.56 92 SER A N 1
ATOM 749 C CA . SER A 1 92 ? -11.305 3.082 -1.09 1 55.56 92 SER A CA 1
ATOM 750 C C . SER A 1 92 ? -11.18 1.881 -0.158 1 55.56 92 SER A C 1
ATOM 752 O O . SER A 1 92 ? -12.125 1.555 0.568 1 55.56 92 SER A O 1
ATOM 754 N N . ALA A 1 93 ? -9.914 1.278 -0.108 1 61.25 93 ALA A N 1
ATOM 755 C CA . ALA A 1 93 ? -9.773 0.135 0.79 1 61.25 93 ALA A CA 1
ATOM 756 C C . ALA A 1 93 ? -9.977 0.552 2.244 1 61.25 93 ALA A C 1
ATOM 758 O O . ALA A 1 93 ? -10.617 -0.161 3.018 1 61.25 93 ALA A O 1
ATOM 759 N N . PHE A 1 94 ? -9.516 1.715 2.535 1 72.81 94 PHE A N 1
ATOM 760 C CA . PHE A 1 94 ? -9.648 2.219 3.898 1 72.81 94 PHE A CA 1
ATOM 761 C C . PHE A 1 94 ? -11.117 2.371 4.273 1 72.81 94 PHE A C 1
ATOM 763 O O . PHE A 1 94 ? -11.547 1.915 5.34 1 72.81 94 PHE A O 1
ATOM 770 N N . LEU A 1 95 ? -11.828 2.92 3.338 1 70.06 95 LEU A N 1
ATOM 771 C CA . LEU A 1 95 ? -13.227 3.193 3.627 1 70.06 95 LEU A CA 1
ATOM 772 C C . LEU A 1 95 ? -14.023 1.895 3.744 1 70.06 95 LEU A C 1
ATOM 774 O O . LEU A 1 95 ? -14.945 1.796 4.559 1 70.06 95 LEU A O 1
ATOM 778 N N . GLU A 1 96 ? -13.633 0.977 3.043 1 70.12 96 GLU A N 1
ATOM 779 C CA . GLU A 1 96 ? -14.352 -0.294 3.014 1 70.12 96 GLU A CA 1
ATOM 780 C C . GLU A 1 96 ? -14.062 -1.119 4.266 1 70.12 96 GLU A C 1
ATOM 782 O O . GLU A 1 96 ? -14.961 -1.766 4.809 1 70.12 96 GLU A O 1
ATOM 787 N N . PHE A 1 97 ? -12.891 -1.069 4.789 1 76.75 97 PHE A N 1
ATOM 788 C CA . PHE A 1 97 ? -12.516 -2.049 5.801 1 76.75 97 PHE A CA 1
ATOM 789 C C . PHE A 1 97 ? -12.289 -1.378 7.148 1 76.75 97 PHE A C 1
ATOM 791 O O . PHE A 1 97 ? -12.016 -2.051 8.148 1 76.75 97 PHE A O 1
ATOM 798 N N . ASN A 1 98 ? -12.414 -0.06 7.086 1 83.19 98 ASN A N 1
ATOM 799 C CA . ASN A 1 98 ? -12.32 0.64 8.359 1 83.19 98 ASN A CA 1
ATOM 800 C C . ASN A 1 98 ? -13.602 0.479 9.18 1 83.19 98 ASN A C 1
ATOM 802 O O . ASN A 1 98 ? -14.664 0.966 8.789 1 83.19 98 ASN A O 1
ATOM 806 N N . THR A 1 99 ? -13.516 -0.289 10.242 1 77.81 99 THR A N 1
ATOM 807 C CA . THR A 1 99 ? -14.664 -0.446 11.133 1 77.81 99 THR A CA 1
ATOM 808 C C . THR A 1 99 ? -14.859 0.807 11.984 1 77.81 99 THR A C 1
ATOM 810 O O . THR A 1 99 ? -14.125 1.035 12.945 1 77.81 99 THR A O 1
ATOM 813 N N . ARG A 1 100 ? -15.484 1.719 11.422 1 71 100 ARG A N 1
ATOM 814 C CA . ARG A 1 100 ? -15.672 3.008 12.078 1 71 100 ARG A CA 1
ATOM 815 C C . ARG A 1 100 ? -16.312 2.836 13.453 1 71 100 ARG A C 1
ATOM 817 O O . ARG A 1 100 ? -17.438 2.332 13.555 1 71 100 ARG A O 1
ATOM 824 N N . ASP A 1 101 ? -15.562 3.012 14.398 1 75.38 101 ASP A N 1
ATOM 825 C CA . ASP A 1 101 ? -16 3.082 15.789 1 75.38 101 ASP A CA 1
ATOM 826 C C . ASP A 1 101 ? -15.219 4.133 16.562 1 75.38 101 ASP A C 1
ATOM 828 O O . ASP A 1 101 ? -14.078 3.887 16.984 1 75.38 101 ASP A O 1
ATOM 832 N N . ASP A 1 102 ? -15.891 5.227 16.828 1 73.25 102 ASP A N 1
ATOM 833 C CA . ASP A 1 102 ? -15.227 6.363 17.453 1 73.25 102 ASP A CA 1
ATOM 834 C C . ASP A 1 102 ? -14.641 5.98 18.797 1 73.25 102 ASP A C 1
ATOM 836 O O . ASP A 1 102 ? -13.523 6.383 19.141 1 73.25 102 ASP A O 1
ATOM 840 N N . ASN A 1 103 ? -15.359 5.238 19.484 1 83.62 103 ASN A N 1
ATOM 841 C CA . ASN A 1 103 ? -14.867 4.828 20.797 1 83.62 103 ASN A CA 1
ATOM 842 C C . ASN A 1 103 ? -13.625 3.953 20.672 1 83.62 103 ASN A C 1
ATOM 844 O O . ASN A 1 103 ? -12.703 4.07 21.484 1 83.62 103 ASN A O 1
ATOM 848 N N . SER A 1 104 ? -13.633 3.203 19.656 1 86.94 104 SER A N 1
ATOM 849 C CA . SER A 1 104 ? -12.484 2.326 19.453 1 86.94 104 SER A CA 1
ATOM 850 C C . SER A 1 104 ? -11.242 3.121 19.047 1 86.94 104 SER A C 1
ATOM 852 O O . SER A 1 104 ? -10.133 2.809 19.484 1 86.94 104 SER A O 1
ATOM 854 N N . ARG A 1 105 ? -11.469 4.172 18.297 1 90.25 105 ARG A N 1
ATOM 855 C CA . ARG A 1 105 ? -10.359 5.012 17.859 1 90.25 105 ARG A CA 1
ATOM 856 C C . ARG A 1 105 ? -9.758 5.77 19.047 1 90.25 105 ARG A C 1
ATOM 858 O O . ARG A 1 105 ? -8.531 5.859 19.172 1 90.25 105 ARG A O 1
ATOM 865 N N . ASP A 1 106 ? -10.586 6.234 19.875 1 89 106 ASP A N 1
ATOM 866 C CA . ASP A 1 106 ? -10.125 6.969 21.047 1 89 106 ASP A CA 1
ATOM 867 C C . ASP A 1 106 ? -9.359 6.055 22 1 89 106 ASP A C 1
ATOM 869 O O . ASP A 1 106 ? -8.32 6.445 22.531 1 89 106 ASP A O 1
ATOM 873 N N . GLN A 1 107 ? -9.914 4.938 22.188 1 90.38 107 GLN A N 1
ATOM 874 C CA . GLN A 1 107 ? -9.25 3.971 23.047 1 90.38 107 GLN A CA 1
ATOM 875 C C . GLN A 1 107 ? -7.891 3.561 22.484 1 90.38 107 GLN A C 1
ATOM 877 O O . GLN A 1 107 ? -6.906 3.49 23.219 1 90.38 107 GLN A O 1
ATOM 882 N N . GLN A 1 108 ? -7.891 3.293 21.234 1 91.5 108 GLN A N 1
ATOM 883 C CA . GLN A 1 108 ? -6.641 2.934 20.578 1 91.5 108 GLN A CA 1
ATOM 884 C C . GLN A 1 108 ? -5.609 4.051 20.719 1 91.5 108 GLN A C 1
ATOM 886 O O . GLN A 1 108 ? -4.43 3.789 20.969 1 91.5 108 GLN A O 1
ATOM 891 N N . PHE A 1 109 ? -6.035 5.266 20.594 1 92.94 109 PHE A N 1
ATOM 892 C CA . PHE A 1 109 ? -5.156 6.422 20.688 1 92.94 109 PHE A CA 1
ATOM 893 C C . PHE A 1 109 ? -4.52 6.504 22.078 1 92.94 109 PHE A C 1
ATOM 895 O O . PHE A 1 109 ? -3.301 6.629 22.203 1 92.94 109 PHE A O 1
ATOM 902 N N . ARG A 1 110 ? -5.316 6.324 23.031 1 92.25 110 ARG A N 1
ATOM 903 C CA . ARG A 1 110 ? -4.832 6.391 24.406 1 92.25 110 ARG A CA 1
ATOM 904 C C . ARG A 1 110 ? -3.871 5.246 24.703 1 92.25 110 ARG A C 1
ATOM 906 O O . ARG A 1 110 ? -2.859 5.438 25.375 1 92.25 110 ARG A O 1
ATOM 913 N N . GLU A 1 111 ? -4.176 4.121 24.219 1 93.06 111 GLU A N 1
ATOM 914 C CA . GLU A 1 111 ? -3.328 2.959 24.469 1 93.06 111 GLU A CA 1
ATOM 915 C C . GLU A 1 111 ? -1.982 3.1 23.766 1 93.06 111 GLU A C 1
ATOM 917 O O . GLU A 1 111 ? -0.947 2.715 24.312 1 93.06 111 GLU A O 1
ATOM 922 N N . LEU A 1 112 ? -2.029 3.615 22.578 1 93.94 112 LEU A N 1
ATOM 923 C CA . LEU A 1 112 ? -0.797 3.801 21.828 1 93.94 112 LEU A CA 1
ATOM 924 C C . LEU A 1 112 ? 0.105 4.828 22.5 1 93.94 112 LEU A C 1
ATOM 926 O O . LEU A 1 112 ? 1.332 4.711 22.453 1 93.94 112 LEU A O 1
ATOM 930 N N . LEU A 1 113 ? -0.473 5.805 23.125 1 94.25 113 LEU A N 1
ATOM 931 C CA . LEU A 1 113 ? 0.302 6.828 23.828 1 94.25 113 LEU A CA 1
ATOM 932 C C . LEU A 1 113 ? 1.025 6.234 25.031 1 94.25 113 LEU A C 1
ATOM 934 O O . LEU A 1 113 ? 2.1 6.711 25.406 1 94.25 113 LEU A O 1
ATOM 938 N N . LYS A 1 114 ? 0.486 5.16 25.531 1 91.88 114 LYS A N 1
ATOM 939 C CA . LYS A 1 114 ? 1.026 4.582 26.75 1 91.88 114 LYS A CA 1
ATOM 940 C C . LYS A 1 114 ? 1.851 3.332 26.453 1 91.88 114 LYS A C 1
ATOM 942 O O . LYS A 1 114 ? 2.584 2.848 27.328 1 91.88 114 LYS A O 1
ATOM 947 N N . ALA A 1 115 ? 1.708 2.836 25.297 1 91.06 115 ALA A N 1
ATOM 948 C CA . ALA A 1 115 ? 2.336 1.562 24.969 1 91.06 115 ALA A CA 1
ATOM 949 C C . ALA A 1 115 ? 3.857 1.681 24.969 1 91.06 115 ALA A C 1
ATOM 951 O O . ALA A 1 115 ? 4.406 2.738 24.656 1 91.06 115 ALA A O 1
ATOM 952 N N . ARG A 1 116 ? 4.434 0.55 25.328 1 90.25 116 ARG A N 1
ATOM 953 C CA . ARG A 1 116 ? 5.883 0.481 25.156 1 90.25 116 ARG A CA 1
ATOM 954 C C . ARG A 1 116 ? 6.25 0.442 23.672 1 90.25 116 ARG A C 1
ATOM 956 O O . ARG A 1 116 ? 5.574 -0.207 22.875 1 90.25 116 ARG A O 1
ATOM 963 N N . PHE A 1 117 ? 7.254 1.207 23.391 1 88.69 117 PHE A N 1
ATOM 964 C CA . PHE A 1 117 ? 7.73 1.18 22.016 1 88.69 117 PHE A CA 1
ATOM 965 C C . PHE A 1 117 ? 8.211 -0.215 21.641 1 88.69 117 PHE A C 1
ATOM 967 O O . PHE A 1 117 ? 8.891 -0.877 22.422 1 88.69 117 PHE A O 1
ATOM 974 N N . PRO A 1 118 ? 7.859 -0.66 20.484 1 85.5 118 PRO A N 1
ATOM 975 C CA . PRO A 1 118 ? 8.289 -2.002 20.094 1 85.5 118 PRO A CA 1
ATOM 976 C C . PRO A 1 118 ? 9.812 -2.156 20.094 1 85.5 118 PRO A C 1
ATOM 978 O O . PRO A 1 118 ? 10.531 -1.231 19.719 1 85.5 118 PRO A O 1
ATOM 981 N N . VAL A 1 119 ? 10.211 -3.326 20.391 1 88.5 119 VAL A N 1
ATOM 982 C CA . VAL A 1 119 ? 11.641 -3.613 20.469 1 88.5 119 VAL A CA 1
ATOM 983 C C . VAL A 1 119 ? 12.242 -3.615 19.062 1 88.5 119 VAL A C 1
ATOM 985 O O . VAL A 1 119 ? 11.656 -4.16 18.141 1 88.5 119 VAL A O 1
ATOM 988 N N . PHE A 1 120 ? 13.336 -2.941 19.031 1 91.69 120 PHE A N 1
ATOM 989 C CA . PHE A 1 120 ? 14.07 -2.904 17.766 1 91.69 120 PHE A CA 1
ATOM 990 C C . PHE A 1 120 ? 14.938 -4.145 17.609 1 91.69 120 PHE A C 1
ATOM 992 O O . PHE A 1 120 ? 15.781 -4.43 18.469 1 91.69 120 PHE A O 1
ATOM 999 N N . ASN A 1 121 ? 14.641 -4.898 16.641 1 90.62 121 ASN A N 1
ATOM 1000 C CA . ASN A 1 121 ? 15.461 -6.051 16.281 1 90.62 121 ASN A CA 1
ATOM 1001 C C . ASN A 1 121 ? 16.422 -5.719 15.133 1 90.62 121 ASN A C 1
ATOM 1003 O O . ASN A 1 121 ? 15.984 -5.383 14.031 1 90.62 121 ASN A O 1
ATOM 1007 N N . LYS A 1 122 ? 17.703 -5.891 15.328 1 90.62 122 LYS A N 1
ATOM 1008 C CA . LYS A 1 122 ? 18.719 -5.445 14.375 1 90.62 122 LYS A CA 1
ATOM 1009 C C . LYS A 1 122 ? 18.891 -6.453 13.234 1 90.62 122 LYS A C 1
ATOM 1011 O O . LYS A 1 122 ? 19.625 -6.203 12.289 1 90.62 122 LYS A O 1
ATOM 1016 N N . LYS A 1 123 ? 18.219 -7.52 13.289 1 86.62 123 LYS A N 1
ATOM 1017 C CA . LYS A 1 123 ? 18.359 -8.531 12.25 1 86.62 123 LYS A CA 1
ATOM 1018 C C . LYS A 1 123 ? 17.719 -8.062 10.938 1 86.62 123 LYS A C 1
ATOM 1020 O O . LYS A 1 123 ? 16.516 -7.781 10.891 1 86.62 123 LYS A O 1
ATOM 1025 N N . PRO A 1 124 ? 18.438 -8.133 9.914 1 85.5 124 PRO A N 1
ATOM 1026 C CA . PRO A 1 124 ? 17.922 -7.625 8.633 1 85.5 124 PRO A CA 1
ATOM 1027 C C . PRO A 1 124 ? 16.688 -8.383 8.156 1 85.5 124 PRO A C 1
ATOM 1029 O O . PRO A 1 124 ? 15.797 -7.781 7.551 1 85.5 124 PRO A O 1
ATOM 1032 N N . LYS A 1 125 ? 16.609 -9.586 8.453 1 84.12 125 LYS A N 1
ATOM 1033 C CA . LYS A 1 125 ? 15.516 -10.422 7.957 1 84.12 125 LYS A CA 1
ATOM 1034 C C . LYS A 1 125 ? 14.18 -9.984 8.555 1 84.12 125 LYS A C 1
ATOM 1036 O O . LYS A 1 125 ? 13.117 -10.312 8.023 1 84.12 125 LYS A O 1
ATOM 1041 N N . ASP A 1 126 ? 14.211 -9.172 9.664 1 88.56 126 ASP A N 1
ATOM 1042 C CA . ASP A 1 126 ? 12.992 -8.758 10.352 1 88.56 126 ASP A CA 1
ATOM 1043 C C . ASP A 1 126 ? 12.617 -7.32 9.984 1 88.56 126 ASP A C 1
ATOM 1045 O O . ASP A 1 126 ? 11.594 -6.805 10.445 1 88.56 126 ASP A O 1
ATOM 1049 N N . ALA A 1 127 ? 13.438 -6.75 9.164 1 94.06 127 ALA A N 1
ATOM 1050 C CA . ALA A 1 127 ? 13.289 -5.32 8.906 1 94.06 127 ALA A CA 1
ATOM 1051 C C . ALA A 1 127 ? 11.922 -5.012 8.305 1 94.06 127 ALA A C 1
ATOM 1053 O O . ALA A 1 127 ? 11.227 -4.102 8.766 1 94.06 127 ALA A O 1
ATOM 1054 N N . ALA A 1 128 ? 11.523 -5.75 7.309 1 94.62 128 ALA A N 1
ATOM 1055 C CA . ALA A 1 128 ? 10.242 -5.492 6.656 1 94.62 128 ALA A CA 1
ATOM 1056 C C . ALA A 1 128 ? 9.078 -5.648 7.637 1 94.62 128 ALA A C 1
ATOM 1058 O O . ALA A 1 128 ? 8.156 -4.832 7.648 1 94.62 128 ALA A O 1
ATOM 1059 N N . ARG A 1 129 ? 9.164 -6.664 8.422 1 93.88 129 ARG A N 1
ATOM 1060 C CA . ARG A 1 129 ? 8.125 -6.906 9.422 1 93.88 129 ARG A CA 1
ATOM 1061 C C . ARG A 1 129 ? 8.062 -5.777 10.438 1 93.88 129 ARG A C 1
ATOM 1063 O O . ARG A 1 129 ? 6.984 -5.316 10.805 1 93.88 129 ARG A O 1
ATOM 1070 N N . GLN A 1 130 ? 9.195 -5.379 10.938 1 95 130 GLN A N 1
ATOM 1071 C CA . GLN A 1 130 ? 9.258 -4.27 11.883 1 95 130 GLN A CA 1
ATOM 1072 C C . GLN A 1 130 ? 8.734 -2.98 11.258 1 95 130 GLN A C 1
ATOM 1074 O O . GLN A 1 130 ? 8.008 -2.223 11.898 1 95 130 GLN A O 1
ATOM 1079 N N . MET A 1 131 ? 9.102 -2.799 9.977 1 96.69 131 MET A N 1
ATOM 1080 C CA . MET A 1 131 ? 8.656 -1.61 9.258 1 96.69 131 MET A CA 1
ATOM 1081 C C . MET A 1 131 ? 7.133 -1.542 9.211 1 96.69 131 MET A C 1
ATOM 1083 O O . MET A 1 131 ? 6.543 -0.508 9.523 1 96.69 131 MET A O 1
ATOM 1087 N N . LEU A 1 132 ? 6.543 -2.619 8.836 1 97.19 132 LEU A N 1
ATOM 1088 C CA . LEU A 1 132 ? 5.098 -2.648 8.664 1 97.19 132 LEU A CA 1
ATOM 1089 C C . LEU A 1 132 ? 4.383 -2.555 10.008 1 97.19 132 LEU A C 1
ATOM 1091 O O . LEU A 1 132 ? 3.354 -1.884 10.117 1 97.19 132 LEU A O 1
ATOM 1095 N N . SER A 1 133 ? 4.941 -3.18 11 1 94.88 133 SER A N 1
ATOM 1096 C CA . SER A 1 133 ? 4.367 -3.105 12.344 1 94.88 133 SER A CA 1
ATOM 1097 C C . SER A 1 133 ? 4.426 -1.685 12.891 1 94.88 133 SER A C 1
ATOM 1099 O O . SER A 1 133 ? 3.449 -1.191 13.461 1 94.88 133 SER A O 1
ATOM 1101 N N . LEU A 1 134 ? 5.523 -1.064 12.766 1 96.75 134 LEU A N 1
ATOM 1102 C CA . LEU A 1 134 ? 5.688 0.313 13.211 1 96.75 134 LEU A CA 1
ATOM 1103 C C . LEU A 1 134 ? 4.734 1.245 12.469 1 96.75 134 LEU A C 1
ATOM 1105 O O . LEU A 1 134 ? 4.133 2.135 13.078 1 96.75 134 LEU A O 1
ATOM 1109 N N . TRP A 1 135 ? 4.645 0.959 11.18 1 97.62 135 TRP A N 1
ATOM 1110 C CA . TRP A 1 135 ? 3.779 1.812 10.375 1 97.62 135 TRP A CA 1
ATOM 1111 C C . TRP A 1 135 ? 2.328 1.707 10.828 1 97.62 135 TRP A C 1
ATOM 1113 O O . TRP A 1 135 ? 1.603 2.705 10.852 1 97.62 135 TRP A O 1
ATOM 1123 N N . ALA A 1 136 ? 1.878 0.551 11.141 1 96.31 136 ALA A N 1
ATOM 1124 C CA . ALA A 1 136 ? 0.519 0.38 11.648 1 96.31 136 ALA A CA 1
ATOM 1125 C C . ALA A 1 136 ? 0.276 1.26 12.875 1 96.31 136 ALA A C 1
ATOM 1127 O O . ALA A 1 136 ? -0.774 1.897 12.984 1 96.31 136 ALA A O 1
ATOM 1128 N N . GLY A 1 137 ? 1.229 1.257 13.789 1 95.94 137 GLY A N 1
ATOM 1129 C CA . GLY A 1 137 ? 1.127 2.104 14.969 1 95.94 137 GLY A CA 1
ATOM 1130 C C . GLY A 1 137 ? 1.124 3.584 14.641 1 95.94 137 GLY A C 1
ATOM 1131 O O . GLY A 1 137 ? 0.322 4.344 15.188 1 95.94 137 GLY A O 1
ATOM 1132 N N . TYR A 1 138 ? 2.027 3.955 13.781 1 97.25 138 TYR A N 1
ATOM 1133 C CA . TYR A 1 138 ? 2.127 5.352 13.375 1 97.25 138 TYR A CA 1
ATOM 1134 C C . TYR A 1 138 ? 0.812 5.844 12.781 1 97.25 138 TYR A C 1
ATOM 1136 O O . TYR A 1 138 ? 0.287 6.883 13.195 1 97.25 138 TYR A O 1
ATOM 1144 N N . ALA A 1 139 ? 0.319 5.094 11.789 1 96.06 139 ALA A N 1
ATOM 1145 C CA . ALA A 1 139 ? -0.905 5.477 11.094 1 96.06 139 ALA A CA 1
ATOM 1146 C C . ALA A 1 139 ? -2.086 5.555 12.055 1 96.06 139 ALA A C 1
ATOM 1148 O O . ALA A 1 139 ? -2.875 6.5 12 1 96.06 139 ALA A O 1
ATOM 1149 N N . SER A 1 140 ? -2.174 4.609 12.938 1 95.56 140 SER A N 1
ATOM 1150 C CA . SER A 1 140 ? -3.258 4.586 13.914 1 95.56 140 SER A CA 1
ATOM 1151 C C . SER A 1 140 ? -3.168 5.773 14.867 1 95.56 140 SER A C 1
ATOM 1153 O O . SER A 1 140 ? -4.188 6.383 15.203 1 95.56 140 SER A O 1
ATOM 1155 N N . LEU A 1 141 ? -2.006 6.051 15.281 1 96.62 141 LEU A N 1
ATOM 1156 C CA . LEU A 1 141 ? -1.808 7.168 16.203 1 96.62 141 LEU A CA 1
ATOM 1157 C C . LEU A 1 141 ? -2.172 8.492 15.531 1 96.62 141 LEU A C 1
ATOM 1159 O O . LEU A 1 141 ? -2.82 9.344 16.141 1 96.62 141 LEU A O 1
ATOM 1163 N N . LEU A 1 142 ? -1.724 8.617 14.328 1 95.81 142 LEU A N 1
ATOM 1164 C CA . LEU A 1 142 ? -2.018 9.852 13.602 1 95.81 142 LEU A CA 1
ATOM 1165 C C . LEU A 1 142 ? -3.521 10.031 13.414 1 95.81 142 LEU A C 1
ATOM 1167 O O . LEU A 1 142 ? -4.043 11.133 13.57 1 95.81 142 LEU A O 1
ATOM 1171 N N . ARG A 1 143 ? -4.188 8.977 13.07 1 93.62 143 ARG A N 1
ATOM 1172 C CA . ARG A 1 143 ? -5.641 9.055 12.93 1 93.62 143 ARG A CA 1
ATOM 1173 C C . ARG A 1 143 ? -6.301 9.383 14.266 1 93.62 143 ARG A C 1
ATOM 1175 O O . ARG A 1 143 ? -7.293 10.117 14.305 1 93.62 143 ARG A O 1
ATOM 1182 N N . GLY A 1 144 ? -5.82 8.742 15.281 1 93.56 144 GLY A N 1
ATOM 1183 C CA . GLY A 1 144 ? -6.324 9.078 16.609 1 93.56 144 GLY A CA 1
ATOM 1184 C C . GLY A 1 144 ? -6.145 10.539 16.953 1 93.56 144 GLY A C 1
ATOM 1185 O O . GLY A 1 144 ? -7.035 11.156 17.547 1 93.56 144 GLY A O 1
ATOM 1186 N N . LEU A 1 145 ? -5.02 11.102 16.609 1 93.5 145 LEU A N 1
ATOM 1187 C CA . LEU A 1 145 ? -4.781 12.531 16.828 1 93.5 145 LEU A CA 1
ATOM 1188 C C . LEU A 1 145 ? -5.746 13.367 16 1 93.5 145 LEU A C 1
ATOM 1190 O O . LEU A 1 145 ? -6.219 14.414 16.453 1 93.5 145 LEU A O 1
ATOM 1194 N N . GLY A 1 146 ? -5.91 12.883 14.742 1 91.75 146 GLY A N 1
ATOM 1195 C CA . GLY A 1 146 ? -6.891 13.562 13.906 1 91.75 146 GLY A CA 1
ATOM 1196 C C . GLY A 1 146 ? -8.266 13.641 14.547 1 91.75 146 GLY A C 1
ATOM 1197 O O . GLY A 1 146 ? -8.914 14.688 14.516 1 91.75 146 GLY A O 1
ATOM 1198 N N . ARG A 1 147 ? -8.656 12.609 15.109 1 90.19 147 ARG A N 1
ATOM 1199 C CA . ARG A 1 147 ? -9.945 12.578 15.781 1 90.19 147 ARG A CA 1
ATOM 1200 C C . ARG A 1 147 ? -9.945 13.492 17 1 90.19 147 ARG A C 1
ATOM 1202 O O . ARG A 1 147 ? -10.914 14.219 17.25 1 90.19 147 ARG A O 1
ATOM 1209 N N . LEU A 1 148 ? -8.945 13.32 17.781 1 89.12 148 LEU A N 1
ATOM 1210 C CA . LEU A 1 148 ? -8.812 14.156 18.969 1 89.12 148 LEU A CA 1
ATOM 1211 C C . LEU A 1 148 ? -8.938 15.633 18.625 1 89.12 148 LEU A C 1
ATOM 1213 O O . LEU A 1 148 ? -9.586 16.391 19.344 1 89.12 148 LEU A O 1
ATOM 1217 N N . CYS A 1 149 ? -8.367 16.031 17.5 1 89.19 149 CYS A N 1
ATOM 1218 C CA . CYS A 1 149 ? -8.344 17.422 17.078 1 89.19 149 CYS A CA 1
ATOM 1219 C C . CYS A 1 149 ? -9.586 17.766 16.266 1 89.19 149 CYS A C 1
ATOM 1221 O O . CYS A 1 149 ? -9.727 18.891 15.781 1 89.19 149 CYS A O 1
ATOM 1223 N N . ARG A 1 150 ? -10.43 16.797 16.047 1 88.62 150 ARG A N 1
ATOM 1224 C CA . ARG A 1 150 ? -11.664 16.938 15.273 1 88.62 150 ARG A CA 1
ATOM 1225 C C . ARG A 1 150 ? -11.375 17.344 13.836 1 88.62 150 ARG A C 1
ATOM 1227 O O . ARG A 1 150 ? -12.016 18.234 13.289 1 88.62 150 ARG A O 1
ATOM 1234 N N . HIS A 1 151 ? -10.336 16.766 13.344 1 85.81 151 HIS A N 1
ATOM 1235 C CA . HIS A 1 151 ? -10.055 16.953 11.922 1 85.81 151 HIS A CA 1
ATOM 1236 C C . HIS A 1 151 ? -11.211 16.453 11.062 1 85.81 151 HIS A C 1
ATOM 1238 O O . HIS A 1 151 ? -11.68 15.328 11.234 1 85.81 151 HIS A O 1
ATOM 1244 N N . PRO A 1 152 ? -11.68 17.25 10.18 1 82.88 152 PRO A N 1
ATOM 1245 C CA . PRO A 1 152 ? -12.891 16.891 9.445 1 82.88 152 PRO A CA 1
ATOM 1246 C C . PRO A 1 152 ? -12.727 15.633 8.609 1 82.88 152 PRO A C 1
ATOM 1248 O O . PRO A 1 152 ? -13.695 14.906 8.383 1 82.88 152 PRO A O 1
ATOM 1251 N N . GLU A 1 153 ? -11.547 15.328 8.172 1 78.44 153 GLU A N 1
ATOM 1252 C CA . GLU A 1 153 ? -11.312 14.18 7.305 1 78.44 153 GLU A CA 1
ATOM 1253 C C . GLU A 1 153 ? -10.422 13.148 7.984 1 78.44 153 GLU A C 1
ATOM 1255 O O . GLU A 1 153 ? -9.609 12.492 7.324 1 78.44 153 GLU A O 1
ATOM 1260 N N . SER A 1 154 ? -10.461 13.078 9.305 1 85.19 154 SER A N 1
ATOM 1261 C CA . SER A 1 154 ? -9.586 12.195 10.07 1 85.19 154 SER A CA 1
ATOM 1262 C C . SER A 1 154 ? -9.781 10.734 9.664 1 85.19 154 SER A C 1
ATOM 1264 O O . SER A 1 154 ? -8.844 9.938 9.734 1 85.19 154 SER A O 1
ATOM 1266 N N . GLU A 1 155 ? -11.031 10.398 9.18 1 82.88 155 GLU A N 1
ATOM 1267 C CA . GLU A 1 155 ? -11.305 9 8.859 1 82.88 155 GLU A CA 1
ATOM 1268 C C . GLU A 1 155 ? -11.5 8.805 7.359 1 82.88 155 GLU A C 1
ATOM 1270 O O . GLU A 1 155 ? -12 7.77 6.922 1 82.88 155 GLU A O 1
ATOM 1275 N N . GLU A 1 156 ? -11.062 9.789 6.562 1 73.19 156 GLU A N 1
ATOM 1276 C CA . GLU A 1 156 ? -11.281 9.672 5.121 1 73.19 156 GLU A CA 1
ATOM 1277 C C . GLU A 1 156 ? -10 9.992 4.352 1 73.19 156 GLU A C 1
ATOM 1279 O O . GLU A 1 156 ? -9.719 9.375 3.318 1 73.19 156 GLU A O 1
ATOM 1284 N N . ALA A 1 157 ? -9.305 10.883 4.906 1 72.69 157 ALA A N 1
ATOM 1285 C CA . ALA A 1 157 ? -8.094 11.328 4.223 1 72.69 157 ALA A CA 1
ATOM 1286 C C . ALA A 1 157 ? -7.027 10.234 4.215 1 72.69 157 ALA A C 1
ATOM 1288 O O . ALA A 1 157 ? -7.027 9.352 5.078 1 72.69 157 ALA A O 1
ATOM 1289 N N . SER A 1 158 ? -6.223 10.242 3.221 1 76.69 158 SER A N 1
ATOM 1290 C CA . SER A 1 158 ? -5.039 9.391 3.289 1 76.69 158 SER A CA 1
ATOM 1291 C C . SER A 1 158 ? -4.152 9.773 4.469 1 76.69 158 SER A C 1
ATOM 1293 O O . SER A 1 158 ? -4.199 10.906 4.949 1 76.69 158 SER A O 1
ATOM 1295 N N . ILE A 1 159 ? -3.375 8.812 4.848 1 86.38 159 ILE A N 1
ATOM 1296 C CA . ILE A 1 159 ? -2.535 9.031 6.02 1 86.38 159 ILE A CA 1
ATOM 1297 C C . ILE A 1 159 ? -1.561 10.172 5.746 1 86.38 159 ILE A C 1
ATOM 1299 O O . ILE A 1 159 ? -1.287 10.992 6.629 1 86.38 159 ILE A O 1
ATOM 1303 N N . LEU A 1 160 ? -1.027 10.211 4.562 1 79.44 160 LEU A N 1
ATOM 1304 C CA . LEU A 1 160 ? -0.07 11.258 4.234 1 79.44 160 LEU A CA 1
ATOM 1305 C C . LEU A 1 160 ? -0.766 12.609 4.121 1 79.44 160 LEU A C 1
ATOM 1307 O O . LEU A 1 160 ? -0.2 13.641 4.496 1 79.44 160 LEU A O 1
ATOM 1311 N N . ASP A 1 161 ? -2.025 12.648 3.641 1 72.75 161 ASP A N 1
ATOM 1312 C CA . ASP A 1 161 ? -2.797 13.891 3.604 1 72.75 161 ASP A CA 1
ATOM 1313 C C . ASP A 1 161 ? -3.107 14.383 5.016 1 72.75 161 ASP A C 1
ATOM 1315 O O . ASP A 1 161 ? -3.043 15.586 5.285 1 72.75 161 ASP A O 1
ATOM 1319 N N . LEU A 1 162 ? -3.465 13.492 5.805 1 83.56 162 LEU A N 1
ATOM 1320 C CA . LEU A 1 162 ? -3.725 13.836 7.199 1 83.56 162 LEU A CA 1
ATOM 1321 C C . LEU A 1 162 ? -2.479 14.414 7.855 1 83.56 162 LEU A C 1
ATOM 1323 O O . LEU A 1 162 ? -2.551 15.438 8.539 1 83.56 162 LEU A O 1
ATOM 1327 N N . TYR A 1 163 ? -1.356 13.789 7.594 1 86.25 163 TYR A N 1
ATOM 1328 C CA . TYR A 1 163 ? -0.082 14.266 8.117 1 86.25 163 TYR A CA 1
ATOM 1329 C C . TYR A 1 163 ? 0.22 15.672 7.625 1 86.25 163 TYR A C 1
ATOM 1331 O O . TYR A 1 163 ? 0.583 16.547 8.414 1 86.25 163 TYR A O 1
ATOM 1339 N N . ASN A 1 164 ? -0.044 15.906 6.414 1 76.19 164 ASN A N 1
ATOM 1340 C CA . ASN A 1 164 ? 0.216 17.219 5.82 1 76.19 164 ASN A CA 1
ATOM 1341 C C . ASN A 1 164 ? -0.689 18.281 6.41 1 76.19 164 ASN A C 1
ATOM 1343 O O . ASN A 1 164 ? -0.267 19.438 6.59 1 76.19 164 ASN A O 1
ATOM 1347 N N . SER A 1 165 ? -1.892 17.922 6.641 1 76.12 165 SER A N 1
ATOM 1348 C CA . SER A 1 165 ? -2.816 18.875 7.258 1 76.12 165 SER A CA 1
ATOM 1349 C C . SER A 1 165 ? -2.312 19.328 8.625 1 76.12 165 SER A C 1
ATOM 1351 O O . SER A 1 165 ? -2.439 20.5 8.977 1 76.12 165 SER A O 1
ATOM 1353 N N . PHE A 1 166 ? -1.724 18.438 9.367 1 84.25 166 PHE A N 1
ATOM 1354 C CA . PHE A 1 166 ? -1.199 18.75 10.688 1 84.25 166 PHE A CA 1
ATOM 1355 C C . PHE A 1 166 ? 0.025 19.656 10.578 1 84.25 166 PHE A C 1
ATOM 1357 O O . PHE A 1 166 ? 0.219 20.547 11.406 1 84.25 166 PHE A O 1
ATOM 1364 N N . LEU A 1 167 ? 0.86 19.359 9.562 1 78.69 167 LEU A N 1
ATOM 1365 C CA . LEU A 1 167 ? 2.041 20.203 9.352 1 78.69 167 LEU A CA 1
ATOM 1366 C C . LEU A 1 167 ? 1.643 21.609 8.945 1 78.69 167 LEU A C 1
ATOM 1368 O O . LEU A 1 167 ? 2.207 22.594 9.445 1 78.69 167 LEU A O 1
ATOM 1372 N N . GLN A 1 168 ? 0.675 21.688 8.062 1 69.56 168 GLN A N 1
ATOM 1373 C CA . GLN A 1 168 ? 0.216 22.969 7.555 1 69.56 168 GLN A CA 1
ATOM 1374 C C . GLN A 1 168 ? -0.296 23.859 8.68 1 69.56 168 GLN A C 1
ATOM 1376 O O . GLN A 1 168 ? -0.072 25.078 8.68 1 69.56 168 GLN A O 1
ATOM 1381 N N . ARG A 1 169 ? -0.932 23.297 9.68 1 74.62 169 ARG A N 1
ATOM 1382 C CA . ARG A 1 169 ? -1.51 24.047 10.789 1 74.62 169 ARG A CA 1
ATOM 1383 C C . ARG A 1 169 ? -0.512 24.188 11.938 1 74.62 169 ARG A C 1
ATOM 1385 O O . ARG A 1 169 ? -0.832 24.766 12.977 1 74.62 169 ARG A O 1
ATOM 1392 N N . ARG A 1 170 ? 0.642 23.594 11.781 1 77 170 ARG A N 1
ATOM 1393 C CA . ARG A 1 170 ? 1.728 23.672 12.758 1 77 170 ARG A CA 1
ATOM 1394 C C . ARG A 1 170 ? 1.338 23 14.07 1 77 170 ARG A C 1
ATOM 1396 O O . ARG A 1 170 ? 1.806 23.391 15.133 1 77 170 ARG A O 1
ATOM 1403 N N . ILE A 1 171 ? 0.373 22.109 13.914 1 84.75 171 ILE A N 1
ATOM 1404 C CA . ILE A 1 171 ? 0.038 21.266 15.062 1 84.75 171 ILE A CA 1
ATOM 1405 C C . ILE A 1 171 ? 1.139 20.234 15.281 1 84.75 171 ILE A C 1
ATOM 1407 O O . ILE A 1 171 ? 1.469 19.906 16.422 1 84.75 171 ILE A O 1
ATOM 1411 N N . LEU A 1 172 ? 1.589 19.719 14.133 1 86.44 172 LEU A N 1
ATOM 1412 C CA . LEU A 1 172 ? 2.764 18.844 14.156 1 86.44 172 LEU A CA 1
ATOM 1413 C C . LEU A 1 172 ? 3.955 19.531 13.492 1 86.44 172 LEU A C 1
ATOM 1415 O O . LEU A 1 172 ? 3.781 20.375 12.609 1 86.44 172 LEU A O 1
ATOM 1419 N N . VAL A 1 173 ? 5.047 19.219 14.016 1 85.5 173 VAL A N 1
ATOM 1420 C CA . VAL A 1 173 ? 6.324 19.547 13.383 1 85.5 173 VAL A CA 1
ATOM 1421 C C . VAL A 1 173 ? 6.98 18.266 12.852 1 85.5 173 VAL A C 1
ATOM 1423 O O . VAL A 1 173 ? 6.898 17.219 13.484 1 85.5 173 VAL A O 1
ATOM 1426 N N . SER A 1 174 ? 7.516 18.375 11.672 1 85.38 174 SER A N 1
ATOM 1427 C CA . SER A 1 174 ? 8.109 17.203 11.055 1 85.38 174 SER A CA 1
ATOM 1428 C C . SER A 1 174 ? 9.203 16.609 11.938 1 85.38 174 SER A C 1
ATOM 1430 O O . SER A 1 174 ? 9.914 17.328 12.625 1 85.38 174 SER A O 1
ATOM 1432 N N . ALA A 1 175 ? 9.344 15.25 11.867 1 90.81 175 ALA A N 1
ATOM 1433 C CA . ALA A 1 175 ? 10.305 14.555 12.711 1 90.81 175 ALA A CA 1
ATOM 1434 C C . ALA A 1 175 ? 11.734 14.977 12.383 1 90.81 175 ALA A C 1
ATOM 1436 O O . ALA A 1 175 ? 12.602 14.992 13.266 1 90.81 175 ALA A O 1
ATOM 1437 N N . GLU A 1 176 ? 11.984 15.312 11.117 1 83.62 176 GLU A N 1
ATOM 1438 C CA . GLU A 1 176 ? 13.32 15.703 10.672 1 83.62 176 GLU A CA 1
ATOM 1439 C C . GLU A 1 176 ? 13.805 16.953 11.406 1 83.62 176 GLU A C 1
ATOM 1441 O O . GLU A 1 176 ? 15.008 17.156 11.547 1 83.62 176 GLU A O 1
ATOM 1446 N N . ILE A 1 177 ? 12.891 17.734 11.867 1 82.5 177 ILE A N 1
ATOM 1447 C CA . ILE A 1 177 ? 13.203 18.984 12.555 1 82.5 177 ILE A CA 1
ATOM 1448 C C . ILE A 1 177 ? 13.336 18.719 14.055 1 82.5 177 ILE A C 1
ATOM 1450 O O . ILE A 1 177 ? 14.172 19.328 14.719 1 82.5 177 ILE A O 1
ATOM 1454 N N . THR A 1 178 ? 12.547 17.812 14.609 1 86.88 178 THR A N 1
ATOM 1455 C CA . THR A 1 178 ? 12.469 17.656 16.062 1 86.88 178 THR A CA 1
ATOM 1456 C C . THR A 1 178 ? 13.422 16.562 16.531 1 86.88 178 THR A C 1
ATOM 1458 O O . THR A 1 178 ? 13.719 16.484 17.734 1 86.88 178 THR A O 1
ATOM 1461 N N . ASP A 1 179 ? 13.844 15.68 15.688 1 88.69 179 ASP A N 1
ATOM 1462 C CA . ASP A 1 179 ? 14.703 14.547 16.016 1 88.69 179 ASP A CA 1
ATOM 1463 C C . ASP A 1 179 ? 15.914 14.484 15.094 1 88.69 179 ASP A C 1
ATOM 1465 O O . ASP A 1 179 ? 15.789 14.156 13.914 1 88.69 179 ASP A O 1
ATOM 1469 N N . ASP A 1 180 ? 17.078 14.594 15.617 1 88.31 180 ASP A N 1
ATOM 1470 C CA . ASP A 1 180 ? 18.312 14.68 14.852 1 88.31 180 ASP A CA 1
ATOM 1471 C C . ASP A 1 180 ? 18.641 13.344 14.188 1 88.31 180 ASP A C 1
ATOM 1473 O O . ASP A 1 180 ? 19.406 13.289 13.227 1 88.31 180 ASP A O 1
ATOM 1477 N N . SER A 1 181 ? 18.078 12.352 14.695 1 90.94 181 SER A N 1
ATOM 1478 C CA . SER A 1 181 ? 18.391 11.031 14.164 1 90.94 181 SER A CA 1
ATOM 1479 C C . SER A 1 181 ? 17.562 10.711 12.93 1 90.94 181 SER A C 1
ATOM 1481 O O . SER A 1 181 ? 17.812 9.711 12.25 1 90.94 181 SER A O 1
ATOM 1483 N N . VAL A 1 182 ? 16.609 11.578 12.688 1 91.94 182 VAL A N 1
ATOM 1484 C CA . VAL A 1 182 ? 15.719 11.359 11.555 1 91.94 182 VAL A CA 1
ATOM 1485 C C . VAL A 1 182 ? 16.188 12.195 10.359 1 91.94 182 VAL A C 1
ATOM 1487 O O . VAL A 1 182 ? 16.281 13.422 10.453 1 91.94 182 VAL A O 1
ATOM 1490 N N . SER A 1 183 ? 16.562 11.5 9.273 1 86.56 183 SER A N 1
ATOM 1491 C CA . SER A 1 183 ? 17.078 12.188 8.102 1 86.56 183 SER A CA 1
ATOM 1492 C C . SER A 1 183 ? 16.188 11.969 6.891 1 86.56 183 SER A C 1
ATOM 1494 O O . SER A 1 183 ? 16.266 12.711 5.906 1 86.56 183 SER A O 1
ATOM 1496 N N . HIS A 1 184 ? 15.336 10.977 6.891 1 83.94 184 HIS A N 1
ATOM 1497 C CA . HIS A 1 184 ? 14.383 10.703 5.82 1 83.94 184 HIS A CA 1
ATOM 1498 C C . HIS A 1 184 ? 12.992 11.211 6.18 1 83.94 184 HIS A C 1
ATOM 1500 O O . HIS A 1 184 ? 12.562 11.094 7.332 1 83.94 184 HIS A O 1
ATOM 1506 N N . ASP A 1 185 ? 12.344 11.789 5.246 1 80.56 185 ASP A N 1
ATOM 1507 C CA . ASP A 1 185 ? 11.016 12.32 5.547 1 80.56 185 ASP A CA 1
ATOM 1508 C C . ASP A 1 185 ? 9.961 11.211 5.543 1 80.56 185 ASP A C 1
ATOM 1510 O O . ASP A 1 185 ? 10.273 10.055 5.242 1 80.56 185 ASP A O 1
ATOM 1514 N N . LEU A 1 186 ? 8.758 11.562 5.938 1 86.25 186 LEU A N 1
ATOM 1515 C CA . LEU A 1 186 ? 7.715 10.562 6.109 1 86.25 186 LEU A CA 1
ATOM 1516 C C . LEU A 1 186 ? 7.285 9.992 4.762 1 86.25 186 LEU A C 1
ATOM 1518 O O . LEU A 1 186 ? 6.824 8.852 4.684 1 86.25 186 LEU A O 1
ATOM 1522 N N . TYR A 1 187 ? 7.375 10.742 3.682 1 75.12 187 TYR A N 1
ATOM 1523 C CA . TYR A 1 187 ? 7.02 10.266 2.348 1 75.12 187 TYR A CA 1
ATOM 1524 C C . TYR A 1 187 ? 7.949 9.141 1.906 1 75.12 187 TYR A C 1
ATOM 1526 O O . TYR A 1 187 ? 7.492 8.133 1.354 1 75.12 187 TYR A O 1
ATOM 1534 N N . GLN A 1 188 ? 9.148 9.375 2.219 1 77.69 188 GLN A N 1
ATOM 1535 C CA . GLN A 1 188 ? 10.109 8.312 1.921 1 77.69 188 GLN A CA 1
ATOM 1536 C C . GLN A 1 188 ? 9.828 7.066 2.756 1 77.69 188 GLN A C 1
ATOM 1538 O O . GLN A 1 188 ? 9.914 5.945 2.254 1 77.69 188 GLN A O 1
ATOM 1543 N N . MET A 1 189 ? 9.531 7.215 4.012 1 89.5 189 MET A N 1
ATOM 1544 C CA . MET A 1 189 ? 9.18 6.07 4.848 1 89.5 189 MET A CA 1
ATOM 1545 C C . MET A 1 189 ? 7.973 5.332 4.281 1 89.5 189 MET A C 1
ATOM 1547 O O . MET A 1 189 ? 7.914 4.102 4.328 1 89.5 189 MET A O 1
ATOM 1551 N N . HIS A 1 190 ? 7.031 6.113 3.836 1 86.19 190 HIS A N 1
ATOM 1552 C CA . HIS A 1 190 ? 5.84 5.516 3.248 1 86.19 190 HIS A CA 1
ATOM 1553 C C . HIS A 1 190 ? 6.191 4.668 2.031 1 86.19 190 HIS A C 1
ATOM 1555 O O . HIS A 1 190 ? 5.629 3.588 1.836 1 86.19 190 HIS A O 1
ATOM 1561 N N . GLU A 1 191 ? 7.09 5.133 1.243 1 79.81 191 GLU A N 1
ATOM 1562 C CA . GLU A 1 191 ? 7.531 4.363 0.085 1 79.81 191 GLU A CA 1
ATOM 1563 C C . GLU A 1 191 ? 8.195 3.055 0.513 1 79.81 191 GLU A C 1
ATOM 1565 O O . GLU A 1 191 ? 7.996 2.016 -0.12 1 79.81 191 GLU A O 1
ATOM 1570 N N . VAL A 1 192 ? 8.977 3.109 1.523 1 88.62 192 VAL A N 1
ATOM 1571 C CA . VAL A 1 192 ? 9.617 1.906 2.043 1 88.62 192 VAL A CA 1
ATOM 1572 C C . VAL A 1 192 ? 8.555 0.937 2.559 1 88.62 192 VAL A C 1
ATOM 1574 O O . VAL A 1 192 ? 8.688 -0.28 2.41 1 88.62 192 VAL A O 1
ATOM 1577 N N . VAL A 1 193 ? 7.547 1.492 3.182 1 91.38 193 VAL A N 1
ATOM 1578 C CA . VAL A 1 193 ? 6.434 0.676 3.66 1 91.38 193 VAL A CA 1
ATOM 1579 C C . VAL A 1 193 ? 5.766 -0.029 2.48 1 91.38 193 VAL A C 1
ATOM 1581 O O . VAL A 1 193 ? 5.484 -1.228 2.545 1 91.38 193 VAL A O 1
ATOM 1584 N N . ILE A 1 194 ? 5.539 0.683 1.439 1 84.75 194 ILE A N 1
ATOM 1585 C CA . ILE A 1 194 ? 4.949 0.096 0.242 1 84.75 194 ILE A CA 1
ATOM 1586 C C . ILE A 1 194 ? 5.855 -1.015 -0.287 1 84.75 194 ILE A C 1
ATOM 1588 O O . ILE A 1 194 ? 5.383 -2.104 -0.619 1 84.75 194 ILE A O 1
ATOM 1592 N N . ALA A 1 195 ? 7.113 -0.731 -0.292 1 86.88 195 ALA A N 1
ATOM 1593 C CA . ALA A 1 195 ? 8.07 -1.738 -0.745 1 86.88 195 ALA A CA 1
ATOM 1594 C C . ALA A 1 195 ? 7.996 -2.99 0.124 1 86.88 195 ALA A C 1
ATOM 1596 O O . ALA A 1 195 ? 8.055 -4.113 -0.386 1 86.88 195 ALA A O 1
ATOM 1597 N N . ALA A 1 196 ? 7.914 -2.773 1.398 1 93.69 196 ALA A N 1
ATOM 1598 C CA . ALA A 1 196 ? 7.84 -3.891 2.338 1 93.69 196 ALA A CA 1
ATOM 1599 C C . ALA A 1 196 ? 6.594 -4.734 2.092 1 93.69 196 ALA A C 1
ATOM 1601 O O . ALA A 1 196 ? 6.629 -5.957 2.244 1 93.69 196 ALA A O 1
ATOM 1602 N N . THR A 1 197 ? 5.488 -4.066 1.749 1 91.69 197 THR A N 1
ATOM 1603 C CA . THR A 1 197 ? 4.27 -4.812 1.462 1 91.69 197 THR A CA 1
ATOM 1604 C C . THR A 1 197 ? 4.441 -5.672 0.213 1 91.69 197 THR A C 1
ATOM 1606 O O . THR A 1 197 ? 3.697 -6.633 0.005 1 91.69 197 THR A O 1
ATOM 1609 N N . GLN A 1 198 ? 5.41 -5.312 -0.536 1 87.94 198 GLN A N 1
ATOM 1610 C CA . GLN A 1 198 ? 5.684 -6.078 -1.746 1 87.94 198 GLN A CA 1
ATOM 1611 C C . GLN A 1 198 ? 6.781 -7.113 -1.505 1 87.94 198 GLN A C 1
ATOM 1613 O O . GLN A 1 198 ? 7.238 -7.77 -2.443 1 87.94 198 GLN A O 1
ATOM 1618 N N . GLY A 1 199 ? 7.23 -7.266 -0.228 1 91.94 199 GLY A N 1
ATOM 1619 C CA . GLY A 1 199 ? 8.188 -8.297 0.122 1 91.94 199 GLY A CA 1
ATOM 1620 C C . GLY A 1 199 ? 9.633 -7.867 -0.081 1 91.94 199 GLY A C 1
ATOM 1621 O O . GLY A 1 199 ? 10.523 -8.711 -0.223 1 91.94 199 GLY A O 1
ATOM 1622 N N . ALA A 1 200 ? 9.859 -6.59 -0.124 1 91.44 200 ALA A N 1
ATOM 1623 C CA . ALA A 1 200 ? 11.227 -6.082 -0.289 1 91.44 200 ALA A CA 1
ATOM 1624 C C . ALA A 1 200 ? 12.094 -6.453 0.906 1 91.44 200 ALA A C 1
ATOM 1626 O O . ALA A 1 200 ? 11.617 -6.512 2.041 1 91.44 200 ALA A O 1
ATOM 1627 N N . LEU A 1 201 ? 13.32 -6.801 0.605 1 93.5 201 LEU A N 1
ATOM 1628 C CA . LEU A 1 201 ? 14.344 -6.812 1.649 1 93.5 201 LEU A CA 1
ATOM 1629 C C . LEU A 1 201 ? 14.734 -5.395 2.039 1 93.5 201 LEU A C 1
ATOM 1631 O O . LEU A 1 201 ? 15.57 -4.773 1.377 1 93.5 201 LEU A O 1
ATOM 1635 N N . VAL A 1 202 ? 14.188 -4.969 3.098 1 93.69 202 VAL A N 1
ATOM 1636 C CA . VAL A 1 202 ? 14.312 -3.58 3.525 1 93.69 202 VAL A CA 1
ATOM 1637 C C . VAL A 1 202 ? 15.562 -3.41 4.383 1 93.69 202 VAL A C 1
ATOM 1639 O O . VAL A 1 202 ? 15.859 -4.254 5.23 1 93.69 202 VAL A O 1
ATOM 1642 N N . ASP A 1 203 ? 16.297 -2.369 4.109 1 93.25 203 ASP A N 1
ATOM 1643 C CA . ASP A 1 203 ? 17.438 -2.033 4.953 1 93.25 203 ASP A CA 1
ATOM 1644 C C . ASP A 1 203 ? 16.984 -1.661 6.363 1 93.25 203 ASP A C 1
ATOM 1646 O O . ASP A 1 203 ? 16.047 -0.892 6.535 1 93.25 203 ASP A O 1
ATOM 1650 N N . ILE A 1 204 ? 17.703 -2.172 7.336 1 94.19 204 ILE A N 1
ATOM 1651 C CA . ILE A 1 204 ? 17.375 -1.996 8.75 1 94.19 204 ILE A CA 1
ATOM 1652 C C . ILE A 1 204 ? 17.453 -0.517 9.117 1 94.19 204 ILE A C 1
ATOM 1654 O O . ILE A 1 204 ? 16.828 -0.078 10.086 1 94.19 204 ILE A O 1
ATOM 1658 N N . GLU A 1 205 ? 18.188 0.27 8.367 1 94.25 205 GLU A N 1
ATOM 1659 C CA . GLU A 1 205 ? 18.297 1.701 8.625 1 94.25 205 GLU A CA 1
ATOM 1660 C C . GLU A 1 205 ? 16.953 2.402 8.5 1 94.25 205 GLU A C 1
ATOM 1662 O O . GLU A 1 205 ? 16.672 3.355 9.227 1 94.25 205 GLU A O 1
ATOM 1667 N N . TYR A 1 206 ? 16.125 1.913 7.645 1 95.56 206 TYR A N 1
ATOM 1668 C CA . TYR A 1 206 ? 14.82 2.533 7.457 1 95.56 206 TYR A CA 1
ATOM 1669 C C . TYR A 1 206 ? 13.906 2.26 8.648 1 95.56 206 TYR A C 1
ATOM 1671 O O . TYR A 1 206 ? 13.031 3.066 8.961 1 95.56 206 TYR A O 1
ATOM 1679 N N . VAL A 1 207 ? 14.102 1.13 9.32 1 96.69 207 VAL A N 1
ATOM 1680 C CA . VAL A 1 207 ? 13.344 0.844 10.531 1 96.69 207 VAL A CA 1
ATOM 1681 C C . VAL A 1 207 ? 13.672 1.876 11.602 1 96.69 207 VAL A C 1
ATOM 1683 O O . VAL A 1 207 ? 12.781 2.379 12.289 1 96.69 207 VAL A O 1
ATOM 1686 N N . LYS A 1 208 ? 14.93 2.18 11.711 1 96.19 208 LYS A N 1
ATOM 1687 C CA . LYS A 1 208 ? 15.359 3.195 12.664 1 96.19 208 LYS A CA 1
ATOM 1688 C C . LYS A 1 208 ? 14.734 4.551 12.352 1 96.19 208 LYS A C 1
ATOM 1690 O O . LYS A 1 208 ? 14.289 5.262 13.25 1 96.19 208 LYS A O 1
ATOM 1695 N N . GLN A 1 209 ? 14.766 4.84 11.117 1 96.25 209 GLN A N 1
ATOM 1696 C CA . GLN A 1 209 ? 14.188 6.105 10.68 1 96.25 209 GLN A CA 1
ATOM 1697 C C . GLN A 1 209 ? 12.703 6.176 11.008 1 96.25 209 GLN A C 1
ATOM 1699 O O . GLN A 1 209 ? 12.227 7.176 11.547 1 96.25 209 GLN A O 1
ATOM 1704 N N . LEU A 1 210 ? 11.953 5.133 10.695 1 97.44 210 LEU A N 1
ATOM 1705 C CA . LEU A 1 210 ? 10.516 5.129 10.977 1 97.44 210 LEU A CA 1
ATOM 1706 C C . LEU A 1 210 ? 10.258 5.176 12.477 1 97.44 210 LEU A C 1
ATOM 1708 O O . LEU A 1 210 ? 9.281 5.781 12.922 1 97.44 210 LEU A O 1
ATOM 1712 N N . ARG A 1 211 ? 11.141 4.523 13.25 1 97.06 211 ARG A N 1
ATOM 1713 C CA . ARG A 1 211 ? 11.039 4.598 14.703 1 97.06 211 ARG A CA 1
ATOM 1714 C C . ARG A 1 211 ? 11.148 6.039 15.188 1 97.06 211 ARG A C 1
ATOM 1716 O O . ARG A 1 211 ? 10.422 6.457 16.094 1 97.06 211 ARG A O 1
ATOM 1723 N N . GLY A 1 212 ? 12.062 6.742 14.617 1 96.56 212 GLY A N 1
ATOM 1724 C CA . GLY A 1 212 ? 12.195 8.156 14.945 1 96.56 212 GLY A CA 1
ATOM 1725 C C . GLY A 1 212 ? 10.945 8.953 14.633 1 96.56 212 GLY A C 1
ATOM 1726 O O . GLY A 1 212 ? 10.508 9.773 15.445 1 96.56 212 GLY A O 1
ATOM 1727 N N . HIS A 1 213 ? 10.352 8.742 13.492 1 96.25 213 HIS A N 1
ATOM 1728 C CA . HIS A 1 213 ? 9.094 9.398 13.125 1 96.25 213 HIS A CA 1
ATOM 1729 C C . HIS A 1 213 ? 7.996 9.078 14.133 1 96.25 213 HIS A C 1
ATOM 1731 O O . HIS A 1 213 ? 7.25 9.961 14.555 1 96.25 213 HIS A O 1
ATOM 1737 N N . TYR A 1 214 ? 7.906 7.785 14.477 1 97.31 214 TYR A N 1
ATOM 1738 C CA . TYR A 1 214 ? 6.863 7.32 15.383 1 97.31 214 TYR A CA 1
ATOM 1739 C C . TYR A 1 214 ? 7.027 7.945 16.766 1 97.31 214 TYR A C 1
ATOM 1741 O O . TYR A 1 214 ? 6.051 8.383 17.375 1 97.31 214 TYR A O 1
ATOM 1749 N N . GLN A 1 215 ? 8.242 7.973 17.219 1 95.81 215 GLN A N 1
ATOM 1750 C CA . GLN A 1 215 ? 8.523 8.57 18.516 1 95.81 215 GLN A CA 1
ATOM 1751 C C . GLN A 1 215 ? 8.195 10.062 18.516 1 95.81 215 GLN A C 1
ATOM 1753 O O . GLN A 1 215 ? 7.633 10.586 19.484 1 95.81 215 GLN A O 1
ATOM 1758 N N . ALA A 1 216 ? 8.57 10.758 17.516 1 94.81 216 ALA A N 1
ATOM 1759 C CA . ALA A 1 216 ? 8.273 12.188 17.391 1 94.81 216 ALA A CA 1
ATOM 1760 C C . ALA A 1 216 ? 6.77 12.438 17.422 1 94.81 216 ALA A C 1
ATOM 1762 O O . ALA A 1 216 ? 6.297 13.344 18.109 1 94.81 216 ALA A O 1
ATOM 1763 N N . LEU A 1 217 ? 6.035 11.648 16.656 1 96.5 217 LEU A N 1
ATOM 1764 C CA . LEU A 1 217 ? 4.582 11.789 16.625 1 96.5 217 LEU A CA 1
ATOM 1765 C C . LEU A 1 217 ? 3.988 11.531 18 1 96.5 217 LEU A C 1
ATOM 1767 O O . LEU A 1 217 ? 3.117 12.273 18.453 1 96.5 217 LEU A O 1
ATOM 1771 N N . ARG A 1 218 ? 4.434 10.453 18.641 1 95.56 218 ARG A N 1
ATOM 1772 C CA . ARG A 1 218 ? 3.908 10.078 19.953 1 95.56 218 ARG A CA 1
ATOM 1773 C C . ARG A 1 218 ? 4.148 11.188 20.969 1 95.56 218 ARG A C 1
ATOM 1775 O O . ARG A 1 218 ? 3.254 1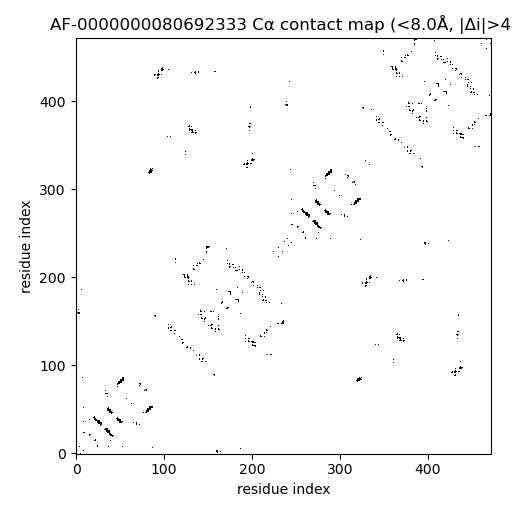1.523 21.75 1 95.56 218 ARG A O 1
ATOM 1782 N N . LYS A 1 219 ? 5.293 11.703 20.984 1 93.69 219 LYS A N 1
ATOM 1783 C CA . LYS A 1 219 ? 5.621 12.789 21.906 1 93.69 219 LYS A CA 1
ATOM 1784 C C . LYS A 1 219 ? 4.723 14 21.672 1 93.69 219 LYS A C 1
ATOM 1786 O O . LYS A 1 219 ? 4.18 14.57 22.625 1 93.69 219 LYS A O 1
ATOM 1791 N N . GLN A 1 220 ? 4.605 14.359 20.484 1 92.31 220 GLN A N 1
ATOM 1792 C CA . GLN A 1 220 ? 3.803 15.531 20.156 1 92.31 220 GLN A CA 1
ATOM 1793 C C . GLN A 1 220 ? 2.326 15.289 20.453 1 92.31 220 GLN A C 1
ATOM 1795 O O . GLN A 1 220 ? 1.639 16.172 20.984 1 92.31 220 GLN A O 1
ATOM 1800 N N . ALA A 1 221 ? 1.861 14.117 20.094 1 93.31 221 ALA A N 1
ATOM 1801 C CA . ALA A 1 221 ? 0.475 13.766 20.375 1 93.31 221 ALA A CA 1
ATOM 1802 C C . ALA A 1 221 ? 0.211 13.766 21.891 1 93.31 221 ALA A C 1
ATOM 1804 O O . ALA A 1 221 ? -0.86 14.188 22.328 1 93.31 221 ALA A O 1
ATOM 1805 N N . LYS A 1 222 ? 1.155 13.242 22.641 1 92 222 LYS A N 1
ATOM 1806 C CA . LYS A 1 222 ? 1.035 13.242 24.094 1 92 222 LYS A CA 1
ATOM 1807 C C . LYS A 1 222 ? 0.955 14.664 24.641 1 92 222 LYS A C 1
ATOM 1809 O O . LYS A 1 222 ? 0.149 14.945 25.516 1 92 222 LYS A O 1
ATOM 1814 N N . ASP A 1 223 ? 1.754 15.523 24.172 1 87.88 223 ASP A N 1
ATOM 1815 C CA . ASP A 1 223 ? 1.758 16.922 24.594 1 87.88 223 ASP A CA 1
ATOM 1816 C C . ASP A 1 223 ? 0.427 17.594 24.281 1 87.88 223 ASP A C 1
ATOM 1818 O O . ASP A 1 223 ? -0.085 18.391 25.078 1 87.88 223 ASP A O 1
ATOM 1822 N N . TYR A 1 224 ? -0.089 17.219 23.156 1 83.62 224 TYR A N 1
ATOM 1823 C CA . TYR A 1 224 ? -1.369 17.781 22.766 1 83.62 224 TYR A CA 1
ATOM 1824 C C . TYR A 1 224 ? -2.504 17.234 23.609 1 83.62 224 TYR A C 1
ATOM 1826 O O . TYR A 1 224 ? -3.473 17.953 23.906 1 83.62 224 TYR A O 1
ATOM 1834 N N . SER A 1 225 ? -2.404 16.016 23.906 1 82.88 225 SER A N 1
ATOM 1835 C CA . SER A 1 225 ? -3.459 15.359 24.672 1 82.88 225 SER A CA 1
ATOM 1836 C C . SER A 1 225 ? -3.486 15.859 26.109 1 82.88 225 SER A C 1
ATOM 1838 O O . SER A 1 225 ? -4.543 15.875 26.75 1 82.88 225 SER A O 1
ATOM 1840 N N . LYS A 1 226 ? -2.393 16.109 26.75 1 78.19 226 LYS A N 1
ATOM 1841 C CA . LYS A 1 226 ? -2.307 16.609 28.109 1 78.19 226 LYS A CA 1
ATOM 1842 C C . LYS A 1 226 ? -2.859 18.031 28.219 1 78.19 226 LYS A C 1
ATOM 1844 O O . LYS A 1 226 ? -3.422 18.406 29.25 1 78.19 226 LYS A O 1
ATOM 1849 N N . LYS A 1 227 ? -2.309 18.844 27.328 1 62.94 227 LYS A N 1
ATOM 1850 C CA . LYS A 1 227 ? -2.754 20.234 27.375 1 62.94 227 LYS A CA 1
ATOM 1851 C C . LYS A 1 227 ? -4.277 20.328 27.359 1 62.94 227 LYS A C 1
ATOM 1853 O O . LYS A 1 227 ? -4.844 21.391 27.609 1 62.94 227 LYS A O 1
ATOM 1858 N N . GLY A 1 228 ? -4.926 19.234 27.609 1 55.22 228 GLY A N 1
ATOM 1859 C CA . GLY A 1 228 ? -6.379 19.188 27.562 1 55.22 228 GLY A CA 1
ATOM 1860 C C . GLY A 1 228 ? -6.934 19.234 26.156 1 55.22 228 GLY A C 1
ATOM 1861 O O . GLY A 1 228 ? -6.18 19.375 25.188 1 55.22 228 GLY A O 1
ATOM 1862 N N . TRP A 1 229 ? -8.312 18.781 25.938 1 51.78 229 TRP A N 1
ATOM 1863 C CA . TRP A 1 229 ? -9 18.828 24.641 1 51.78 229 TRP A CA 1
ATOM 1864 C C . TRP A 1 229 ? -8.609 20.078 23.859 1 51.78 229 TRP A C 1
ATOM 1866 O O . TRP A 1 229 ? -8.375 21.141 24.453 1 51.78 229 TRP A O 1
ATOM 1876 N N . PRO A 1 230 ? -8.195 19.797 22.562 1 47.53 230 PRO A N 1
ATOM 1877 C CA . PRO A 1 230 ? -7.691 20.938 21.797 1 47.53 230 PRO A CA 1
ATOM 1878 C C . PRO A 1 230 ? -8.398 22.25 22.172 1 47.53 230 PRO A C 1
ATOM 1880 O O . PRO A 1 230 ? -9.625 22.281 22.281 1 47.53 230 PRO A O 1
ATOM 1883 N N . ILE A 1 231 ? -7.715 23.031 22.906 1 46.09 231 ILE A N 1
ATOM 1884 C CA . ILE A 1 231 ? -8.133 24.422 22.984 1 46.09 231 ILE A CA 1
ATOM 1885 C C . ILE A 1 231 ? -8.727 24.859 21.641 1 46.09 231 ILE A C 1
ATOM 1887 O O . ILE A 1 231 ? -8.391 24.297 20.594 1 46.09 231 ILE A O 1
ATOM 1891 N N . ASP A 1 232 ? -9.828 25.688 21.719 1 52.84 232 ASP A N 1
ATOM 1892 C CA . ASP A 1 232 ? -10.562 26.266 20.594 1 52.84 232 ASP A CA 1
ATOM 1893 C C . ASP A 1 232 ? -9.664 26.453 19.375 1 52.84 232 ASP A C 1
ATOM 1895 O O . ASP A 1 232 ? -10.109 26.281 18.234 1 52.84 232 ASP A O 1
ATOM 1899 N N . THR A 1 233 ? -8.391 26.625 19.656 1 48.78 233 THR A N 1
ATOM 1900 C CA . THR A 1 233 ? -7.551 27.078 18.547 1 48.78 233 THR A CA 1
ATOM 1901 C C . THR A 1 233 ? -7.023 25.891 17.75 1 48.78 233 THR A C 1
ATOM 1903 O O . THR A 1 233 ? -6.531 26.078 16.625 1 48.78 233 THR A O 1
ATOM 1906 N N . THR A 1 234 ? -7.027 24.672 18.344 1 54.47 234 THR A N 1
ATOM 1907 C CA . THR A 1 234 ? -6.402 23.578 17.609 1 54.47 234 THR A CA 1
ATOM 1908 C C . THR A 1 234 ? -7.457 22.656 17 1 54.47 234 THR A C 1
ATOM 1910 O O . THR A 1 234 ? -7.125 21.656 16.375 1 54.47 234 THR A O 1
ATOM 1913 N N . ARG A 1 235 ? -8.633 22.938 17.281 1 64.69 235 ARG A N 1
ATOM 1914 C CA . ARG A 1 235 ? -9.734 22.172 16.703 1 64.69 235 ARG A CA 1
ATOM 1915 C C . ARG A 1 235 ? -9.977 22.562 15.258 1 64.69 235 ARG A C 1
ATOM 1917 O O . ARG A 1 235 ? -9.836 23.734 14.891 1 64.69 235 ARG A O 1
ATOM 1924 N N . TRP A 1 236 ? -10.016 21.562 14.453 1 70.56 236 TRP A N 1
ATOM 1925 C CA . TRP A 1 236 ? -10.383 21.859 13.078 1 70.56 236 TRP A CA 1
ATOM 1926 C C . TRP A 1 236 ? -11.766 22.5 13.016 1 70.56 236 TRP A C 1
ATOM 1928 O O . TRP A 1 236 ? -12.695 22.062 13.695 1 70.56 236 TRP A O 1
ATOM 1938 N N . MET B 1 1 ? -5.008 -9.977 -20.203 1 33.78 1 MET B N 1
ATOM 1939 C CA . MET B 1 1 ? -4.879 -9.008 -19.125 1 33.78 1 MET B CA 1
ATOM 1940 C C . MET B 1 1 ? -4.254 -9.656 -17.891 1 33.78 1 MET B C 1
ATOM 1942 O O . MET B 1 1 ? -4.602 -10.781 -17.531 1 33.78 1 MET B O 1
ATOM 1946 N N . ARG B 1 2 ? -3.148 -9.195 -17.422 1 41.22 2 ARG B N 1
ATOM 1947 C CA . ARG B 1 2 ? -2.545 -9.789 -16.234 1 41.22 2 ARG B CA 1
ATOM 1948 C C . ARG B 1 2 ? -3.41 -9.555 -15 1 41.22 2 ARG B C 1
ATOM 1950 O O . ARG B 1 2 ? -4.207 -8.609 -14.969 1 41.22 2 ARG B O 1
ATOM 1957 N N . GLU B 1 3 ? -3.441 -10.492 -14.031 1 43.69 3 GLU B N 1
ATOM 1958 C CA . GLU B 1 3 ? -4.371 -10.641 -12.914 1 43.69 3 GLU B CA 1
ATOM 1959 C C . GLU B 1 3 ? -4.445 -9.359 -12.086 1 43.69 3 GLU B C 1
ATOM 1961 O O . GLU B 1 3 ? -5.535 -8.93 -11.703 1 43.69 3 GLU B O 1
ATOM 1966 N N . TYR B 1 4 ? -3.312 -8.766 -11.812 1 40.88 4 TYR B N 1
ATOM 1967 C CA . TYR B 1 4 ? -3.373 -7.504 -11.086 1 40.88 4 TYR B CA 1
ATOM 1968 C C . TYR B 1 4 ? -4.078 -6.43 -11.906 1 40.88 4 TYR B C 1
ATOM 1970 O O . TYR B 1 4 ? -4.871 -5.652 -11.375 1 40.88 4 TYR B O 1
ATOM 1978 N N . GLU B 1 5 ? -3.73 -6.516 -13.148 1 50.25 5 GLU B N 1
ATOM 1979 C CA . GLU B 1 5 ? -4.418 -5.586 -14.039 1 50.25 5 GLU B CA 1
ATOM 1980 C C . GLU B 1 5 ? -5.926 -5.809 -14.016 1 50.25 5 GLU B C 1
ATOM 1982 O O . GLU B 1 5 ? -6.699 -4.848 -14 1 50.25 5 GLU B O 1
ATOM 1987 N N . ARG B 1 6 ? -6.129 -6.98 -13.875 1 55.34 6 ARG B N 1
ATOM 1988 C CA . ARG B 1 6 ? -7.547 -7.316 -13.805 1 55.34 6 ARG B CA 1
ATOM 1989 C C . ARG B 1 6 ? -8.164 -6.828 -12.492 1 55.34 6 ARG B C 1
ATOM 1991 O O . ARG B 1 6 ? -9.273 -6.285 -12.484 1 55.34 6 ARG B O 1
ATOM 1998 N N . TYR B 1 7 ? -7.328 -7.105 -11.508 1 47.12 7 TYR B N 1
ATOM 1999 C CA . TYR B 1 7 ? -7.809 -6.617 -10.219 1 47.12 7 TYR B CA 1
ATOM 2000 C C . TYR B 1 7 ? -8 -5.109 -10.25 1 47.12 7 TYR B C 1
ATOM 2002 O O . TYR B 1 7 ? -9.016 -4.598 -9.766 1 47.12 7 TYR B O 1
ATOM 2010 N N . GLN B 1 8 ? -7.023 -4.484 -10.719 1 54.69 8 GLN B N 1
ATOM 2011 C CA . GLN B 1 8 ? -7.125 -3.033 -10.82 1 54.69 8 GLN B CA 1
ATOM 2012 C C . GLN B 1 8 ? -8.305 -2.623 -11.695 1 54.69 8 GLN B C 1
ATOM 2014 O O . GLN B 1 8 ? -9.055 -1.702 -11.352 1 54.69 8 GLN B O 1
ATOM 2019 N N . LEU B 1 9 ? -8.422 -3.406 -12.688 1 62.41 9 LEU B N 1
ATOM 2020 C CA . LEU B 1 9 ? -9.523 -3.129 -13.602 1 62.41 9 LEU B CA 1
ATOM 2021 C C . LEU B 1 9 ? -10.867 -3.377 -12.93 1 62.41 9 LEU B C 1
ATOM 2023 O O . LEU B 1 9 ? -11.812 -2.605 -13.117 1 62.41 9 LEU B O 1
ATOM 2027 N N . ASP B 1 10 ? -10.875 -4.375 -12.133 1 61.16 10 ASP B N 1
ATOM 2028 C CA . ASP B 1 10 ? -12.102 -4.688 -11.406 1 61.16 10 ASP B CA 1
ATOM 2029 C C . ASP B 1 10 ? -12.422 -3.604 -10.383 1 61.16 10 ASP B C 1
ATOM 2031 O O . ASP B 1 10 ? -13.586 -3.234 -10.203 1 61.16 10 ASP B O 1
ATOM 2035 N N . SER B 1 11 ? -11.391 -3.154 -9.773 1 57.12 11 SER B N 1
ATOM 2036 C CA . SER B 1 11 ? -11.555 -2.062 -8.82 1 57.12 11 SER B CA 1
ATOM 2037 C C . SER B 1 11 ? -12.055 -0.796 -9.508 1 57.12 11 SER B C 1
ATOM 2039 O O . SER B 1 11 ? -12.945 -0.116 -9 1 57.12 11 SER B O 1
ATOM 2041 N N . ILE B 1 12 ? -11.508 -0.543 -10.633 1 63.84 12 ILE B N 1
ATOM 2042 C CA . ILE B 1 12 ? -11.906 0.621 -11.422 1 63.84 12 ILE B CA 1
ATOM 2043 C C . ILE B 1 12 ? -13.352 0.464 -11.875 1 63.84 12 ILE B C 1
ATOM 2045 O O . ILE B 1 12 ? -14.141 1.406 -11.789 1 63.84 12 ILE B O 1
ATOM 2049 N N . ALA B 1 13 ? -13.617 -0.717 -12.242 1 66.62 13 ALA B N 1
ATOM 2050 C CA . ALA B 1 13 ? -14.977 -1.008 -12.68 1 66.62 13 ALA B CA 1
ATOM 2051 C C . ALA B 1 13 ? -15.977 -0.802 -11.539 1 66.62 13 ALA B C 1
ATOM 2053 O O . ALA B 1 13 ? -17.047 -0.224 -11.742 1 66.62 13 ALA B O 1
ATOM 2054 N N . SER B 1 14 ? -15.609 -1.215 -10.406 1 63.19 14 SER B N 1
ATOM 2055 C CA . SER B 1 14 ? -16.469 -1.066 -9.234 1 63.19 14 SER B CA 1
ATOM 2056 C C . SER B 1 14 ? -16.688 0.404 -8.891 1 63.19 14 SER B C 1
ATOM 2058 O O . SER B 1 14 ? -17.781 0.802 -8.508 1 63.19 14 SER B O 1
ATOM 2060 N N . GLU B 1 15 ? -15.648 1.132 -8.992 1 61.94 15 GLU B N 1
ATOM 2061 C CA . GLU B 1 15 ? -15.734 2.572 -8.773 1 61.94 15 GLU B CA 1
ATOM 2062 C C . GLU B 1 15 ? -16.766 3.207 -9.703 1 61.94 15 GLU B C 1
ATOM 2064 O O . GLU B 1 15 ? -17.641 3.959 -9.25 1 61.94 15 GLU B O 1
ATOM 2069 N N . TYR B 1 16 ? -16.688 2.865 -10.891 1 71.06 16 TYR B N 1
ATOM 2070 C CA . TYR B 1 16 ? -17.609 3.438 -11.875 1 71.06 16 TYR B CA 1
ATOM 2071 C C . TYR B 1 16 ? -19.031 2.93 -11.656 1 71.06 16 TYR B C 1
ATOM 2073 O O . TYR B 1 16 ? -20 3.691 -11.773 1 71.06 16 TYR B O 1
ATOM 2081 N N . ARG B 1 17 ? -19.188 1.769 -11.289 1 72.56 17 ARG B N 1
ATOM 2082 C CA . ARG B 1 17 ? -20.5 1.214 -11.023 1 72.56 17 ARG B CA 1
ATOM 2083 C C . ARG B 1 17 ? -21.172 1.921 -9.844 1 72.56 17 ARG B C 1
ATOM 2085 O O . ARG B 1 17 ? -22.375 2.195 -9.875 1 72.56 17 ARG B O 1
ATOM 2092 N N . SER B 1 18 ? -20.391 2.213 -8.938 1 64.75 18 SER B N 1
ATOM 2093 C CA . SER B 1 18 ? -20.922 2.896 -7.758 1 64.75 18 SER B CA 1
ATOM 2094 C C . SER B 1 18 ? -21.422 4.293 -8.109 1 64.75 18 SER B C 1
ATOM 2096 O O . SER B 1 18 ? -22.25 4.859 -7.383 1 64.75 18 SER B O 1
ATOM 2098 N N . ARG B 1 19 ? -20.984 4.711 -9.211 1 66.56 19 ARG B N 1
ATOM 2099 C CA . ARG B 1 19 ? -21.375 6.043 -9.656 1 66.56 19 ARG B CA 1
ATOM 2100 C C . ARG B 1 19 ? -22.516 5.961 -10.68 1 66.56 19 ARG B C 1
ATOM 2102 O O . ARG B 1 19 ? -22.859 6.965 -11.305 1 66.56 19 ARG B O 1
ATOM 2109 N N . GLY B 1 20 ? -22.969 4.715 -10.883 1 75.62 20 GLY B N 1
ATOM 2110 C CA . GLY B 1 20 ? -24.141 4.547 -11.727 1 75.62 20 GLY B CA 1
ATOM 2111 C C . GLY B 1 20 ? -23.797 4.195 -13.164 1 75.62 20 GLY B C 1
ATOM 2112 O O . GLY B 1 20 ? -24.641 4.262 -14.047 1 75.62 20 GLY B O 1
ATOM 2113 N N . TYR B 1 21 ? -22.516 3.932 -13.422 1 80.69 21 TYR B N 1
ATOM 2114 C CA . TYR B 1 21 ? -22.125 3.535 -14.766 1 80.69 21 TYR B CA 1
ATOM 2115 C C . TYR B 1 21 ? -22.312 2.037 -14.969 1 80.69 21 TYR B C 1
ATOM 2117 O O . TYR B 1 21 ? -22.188 1.253 -14.031 1 80.69 21 TYR B O 1
ATOM 2125 N N . VAL B 1 22 ? -22.734 1.657 -16.188 1 84.38 22 VAL B N 1
ATOM 2126 C CA . VAL B 1 22 ? -22.594 0.279 -16.641 1 84.38 22 VAL B CA 1
ATOM 2127 C C . VAL B 1 22 ? -21.203 0.076 -17.234 1 84.38 22 VAL B C 1
ATOM 2129 O O . VAL B 1 22 ? -20.766 0.825 -18.109 1 84.38 22 VAL B O 1
ATOM 2132 N N . VAL B 1 23 ? -20.406 -0.836 -16.656 1 83.56 23 VAL B N 1
ATOM 2133 C CA . VAL B 1 23 ? -19 -0.979 -17.031 1 83.56 23 VAL B CA 1
ATOM 2134 C C . VAL B 1 23 ? -18.797 -2.307 -17.75 1 83.56 23 VAL B C 1
ATOM 2136 O O . VAL B 1 23 ? -19.188 -3.361 -17.25 1 83.56 23 VAL B O 1
ATOM 2139 N N . ASP B 1 24 ? -18.25 -2.215 -19.016 1 81.88 24 ASP B N 1
ATOM 2140 C CA . ASP B 1 24 ? -17.781 -3.391 -19.734 1 81.88 24 ASP B CA 1
ATOM 2141 C C . ASP B 1 24 ? -16.266 -3.51 -19.672 1 81.88 24 ASP B C 1
ATOM 2143 O O . ASP B 1 24 ? -15.547 -2.643 -20.172 1 81.88 24 ASP B O 1
ATOM 2147 N N . VAL B 1 25 ? -15.836 -4.52 -18.938 1 78.19 25 VAL B N 1
ATOM 2148 C CA . VAL B 1 25 ? -14.398 -4.75 -18.797 1 78.19 25 VAL B CA 1
ATOM 2149 C C . VAL B 1 25 ? -13.859 -5.449 -20.047 1 78.19 25 VAL B C 1
ATOM 2151 O O . VAL B 1 25 ? -14.547 -6.289 -20.625 1 78.19 25 VAL B O 1
ATOM 2154 N N . GLU B 1 26 ? -12.562 -5.055 -20.375 1 68.69 26 GLU B N 1
ATOM 2155 C CA . GLU B 1 26 ? -11.93 -5.566 -21.594 1 68.69 26 GLU B CA 1
ATOM 2156 C C . GLU B 1 26 ? -12.875 -5.477 -22.781 1 68.69 26 GLU B C 1
ATOM 2158 O O . GLU B 1 26 ? -13.062 -6.461 -23.5 1 68.69 26 GLU B O 1
ATOM 2163 N N . ALA B 1 27 ? -13.383 -4.176 -22.844 1 68 27 ALA B N 1
ATOM 2164 C CA . ALA B 1 27 ? -14.5 -4.02 -23.781 1 68 27 ALA B CA 1
ATOM 2165 C C . ALA B 1 27 ? -14.016 -3.531 -25.141 1 68 27 ALA B C 1
ATOM 2167 O O . ALA B 1 27 ? -13.008 -2.832 -25.234 1 68 27 ALA B O 1
ATOM 2168 N N . GLN B 1 28 ? -14.695 -4.164 -26.094 1 67.75 28 GLN B N 1
ATOM 2169 C CA . GLN B 1 28 ? -14.531 -3.701 -27.469 1 67.75 28 GLN B CA 1
ATOM 2170 C C . GLN B 1 28 ? -15.719 -2.854 -27.922 1 67.75 28 GLN B C 1
ATOM 2172 O O . GLN B 1 28 ? -16.859 -3.15 -27.578 1 67.75 28 GLN B O 1
ATOM 2177 N N . LEU B 1 29 ? -15.242 -1.634 -28.375 1 64 29 LEU B N 1
ATOM 2178 C CA . LEU B 1 29 ? -16.328 -0.839 -28.938 1 64 29 LEU B CA 1
ATOM 2179 C C . LEU B 1 29 ? -16.891 -1.497 -30.203 1 64 29 LEU B C 1
ATOM 2181 O O . LEU B 1 29 ? -16.125 -1.934 -31.062 1 64 29 LEU B O 1
ATOM 2185 N N . SER B 1 30 ? -18.141 -1.906 -30.172 1 59.22 30 SER B N 1
ATOM 2186 C CA . SER B 1 30 ? -18.844 -2.713 -31.172 1 59.22 30 SER B CA 1
ATOM 2187 C C . SER B 1 30 ? -18.375 -2.357 -32.594 1 59.22 30 SER B C 1
ATOM 2189 O O . SER B 1 30 ? -18.125 -3.244 -33.406 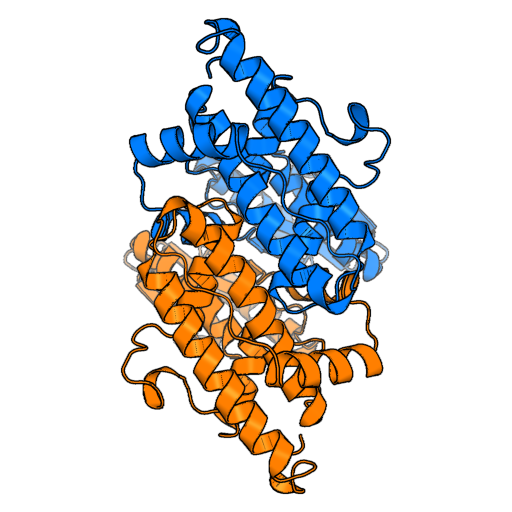1 59.22 30 SER B O 1
ATOM 2191 N N . ASP B 1 31 ? -18.391 -1.121 -33.062 1 57.34 31 ASP B N 1
ATOM 2192 C CA . ASP B 1 31 ? -18.281 -0.811 -34.469 1 57.34 31 ASP B CA 1
ATOM 2193 C C . ASP B 1 31 ? -16.844 -0.448 -34.844 1 57.34 31 ASP B C 1
ATOM 2195 O O . ASP B 1 31 ? -16.547 -0.191 -36.031 1 57.34 31 ASP B O 1
ATOM 2199 N N . SER B 1 32 ? -16.016 -0.547 -33.938 1 56.47 32 SER B N 1
ATOM 2200 C CA . SER B 1 32 ? -14.742 0.051 -34.344 1 56.47 32 SER B CA 1
ATOM 2201 C C . SER B 1 32 ? -13.578 -0.902 -34.062 1 56.47 32 SER B C 1
ATOM 2203 O O . SER B 1 32 ? -12.461 -0.677 -34.531 1 56.47 32 SER B O 1
ATOM 2205 N N . GLY B 1 33 ? -13.953 -2.059 -33.5 1 63.5 33 GLY B N 1
ATOM 2206 C CA . GLY B 1 33 ? -12.875 -2.975 -33.156 1 63.5 33 GLY B CA 1
ATOM 2207 C C . GLY B 1 33 ? -11.914 -2.406 -32.156 1 63.5 33 GLY B C 1
ATOM 2208 O O . GLY B 1 33 ? -10.883 -3.012 -31.859 1 63.5 33 GLY B O 1
ATOM 2209 N N . LEU B 1 34 ? -12.18 -1.227 -31.688 1 66.75 34 LEU B N 1
ATOM 2210 C CA . LEU B 1 34 ? -11.32 -0.592 -30.688 1 66.75 34 LEU B CA 1
ATOM 2211 C C . LEU B 1 34 ? -11.5 -1.246 -29.312 1 66.75 34 LEU B C 1
ATOM 2213 O O . LEU B 1 34 ? -12.633 -1.48 -28.891 1 66.75 34 LEU B O 1
ATOM 2217 N N . ARG B 1 35 ? -10.266 -1.619 -28.75 1 73.56 35 ARG B N 1
ATOM 2218 C CA . ARG B 1 35 ? -10.297 -2.287 -27.453 1 73.56 35 ARG B CA 1
ATOM 2219 C C . ARG B 1 35 ? -9.789 -1.363 -26.344 1 73.56 35 ARG B C 1
ATOM 2221 O O . ARG B 1 35 ? -8.828 -0.621 -26.547 1 73.56 35 ARG B O 1
ATOM 2228 N N . PHE B 1 36 ? -10.648 -1.287 -25.328 1 77.56 36 PHE B N 1
ATOM 2229 C CA . PHE B 1 36 ? -10.266 -0.585 -24.094 1 77.56 36 PHE B CA 1
ATOM 2230 C C . PHE B 1 36 ? -10.273 -1.53 -22.906 1 77.56 36 PHE B C 1
ATOM 2232 O O . PHE B 1 36 ? -10.922 -2.58 -22.938 1 77.56 36 PHE B O 1
ATOM 2239 N N . ASP B 1 37 ? -9.445 -1.216 -21.953 1 75.94 37 ASP B N 1
ATOM 2240 C CA . ASP B 1 37 ? -9.438 -2.047 -20.766 1 75.94 37 ASP B CA 1
ATOM 2241 C C . ASP B 1 37 ? -10.82 -2.1 -20.109 1 75.94 37 ASP B C 1
ATOM 2243 O O . ASP B 1 37 ? -11.219 -3.133 -19.578 1 75.94 37 ASP B O 1
ATOM 2247 N N . ALA B 1 38 ? -11.461 -0.958 -20.141 1 79.69 38 ALA B N 1
ATOM 2248 C CA . ALA B 1 38 ? -12.867 -0.928 -19.75 1 79.69 38 ALA B CA 1
ATOM 2249 C C . ALA B 1 38 ? -13.602 0.213 -20.438 1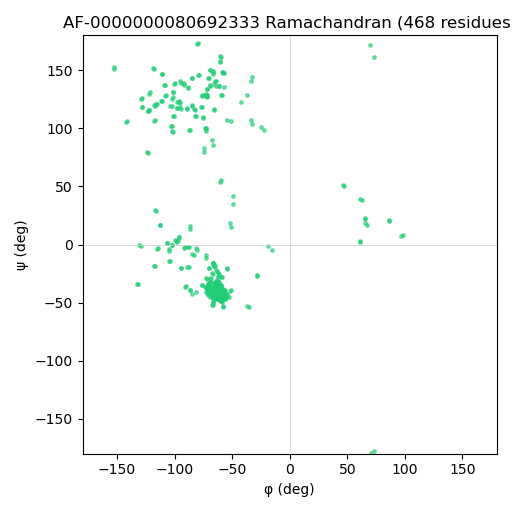 79.69 38 ALA B C 1
ATOM 2251 O O . ALA B 1 38 ? -12.992 1.19 -20.859 1 79.69 38 ALA B O 1
ATOM 2252 N N . ILE B 1 39 ? -14.953 0.043 -20.641 1 81.5 39 ILE B N 1
ATOM 2253 C CA . ILE B 1 39 ? -15.852 1.085 -21.141 1 81.5 39 ILE B CA 1
ATOM 2254 C C . ILE B 1 39 ? -16.984 1.301 -20.141 1 81.5 39 ILE B C 1
ATOM 2256 O O . ILE B 1 39 ? -17.688 0.354 -19.781 1 81.5 39 ILE B O 1
ATOM 2260 N N . ALA B 1 40 ? -16.984 2.477 -19.594 1 82.56 40 ALA B N 1
ATOM 2261 C CA . ALA B 1 40 ? -18.078 2.852 -18.688 1 82.56 40 ALA B CA 1
ATOM 2262 C C . ALA B 1 40 ? -19.094 3.736 -19.391 1 82.56 40 ALA B C 1
ATOM 2264 O O . ALA B 1 40 ? -18.734 4.68 -20.109 1 82.56 40 ALA B O 1
ATOM 2265 N N . ARG B 1 41 ? -20.438 3.352 -19.234 1 82.75 41 ARG B N 1
ATOM 2266 C CA . ARG B 1 41 ? -21.516 4.086 -19.891 1 82.75 41 ARG B CA 1
ATOM 2267 C C . ARG B 1 41 ? -22.594 4.461 -18.875 1 82.75 41 ARG B C 1
ATOM 2269 O O . ARG B 1 41 ? -22.922 3.68 -17.969 1 82.75 41 ARG B O 1
ATOM 2276 N N . ARG B 1 42 ? -22.859 5.707 -18.859 1 79.38 42 ARG B N 1
ATOM 2277 C CA . ARG B 1 42 ? -24 6.137 -18.047 1 79.38 42 ARG B CA 1
ATOM 2278 C C . ARG B 1 42 ? -25.031 6.867 -18.906 1 79.38 42 ARG B C 1
ATOM 2280 O O . ARG B 1 42 ? -24.672 7.762 -19.688 1 79.38 42 ARG B O 1
ATOM 2287 N N . GLY B 1 43 ? -26.312 6.371 -18.734 1 70 43 GLY B N 1
ATOM 2288 C CA . GLY B 1 43 ? -27.406 6.875 -19.547 1 70 43 GLY B CA 1
ATOM 2289 C C . GLY B 1 43 ? -27.359 6.395 -20.984 1 70 43 GLY B C 1
ATOM 2290 O O . GLY B 1 43 ? -26.656 5.426 -21.297 1 70 43 GLY B O 1
ATOM 2291 N N . ASP B 1 44 ? -28.156 6.68 -22 1 59.88 44 ASP B N 1
ATOM 2292 C CA . ASP B 1 44 ? -28.188 6.312 -23.406 1 59.88 44 ASP B CA 1
ATOM 2293 C C . ASP B 1 44 ? -26.906 6.773 -24.125 1 59.88 44 ASP B C 1
ATOM 2295 O O . ASP B 1 44 ? -26.984 7.523 -25.094 1 59.88 44 ASP B O 1
ATOM 2299 N N . ASP B 1 45 ? -25.672 6.348 -23.547 1 57.22 45 ASP B N 1
ATOM 2300 C CA . ASP B 1 45 ? -24.359 6.59 -24.125 1 57.22 45 ASP B CA 1
ATOM 2301 C C . ASP B 1 45 ? -24.016 8.078 -24.109 1 57.22 45 ASP B C 1
ATOM 2303 O O . ASP B 1 45 ? -23.203 8.547 -24.906 1 57.22 45 ASP B O 1
ATOM 2307 N N . LYS B 1 46 ? -24.766 8.938 -23.266 1 69.5 46 LYS B N 1
ATOM 2308 C CA . LYS B 1 46 ? -24.453 10.359 -23.188 1 69.5 46 LYS B CA 1
ATOM 2309 C C . LYS B 1 46 ? -23.125 10.594 -22.469 1 69.5 46 LYS B C 1
ATOM 2311 O O . LYS B 1 46 ? -22.375 11.516 -22.812 1 69.5 46 LYS B O 1
ATOM 2316 N N . GLU B 1 47 ? -22.969 9.656 -21.531 1 75.62 47 GLU B N 1
ATOM 2317 C CA . GLU B 1 47 ? -21.672 9.719 -20.859 1 75.62 47 GLU B CA 1
ATOM 2318 C C . GLU B 1 47 ? -20.875 8.445 -21.094 1 75.62 47 GLU B C 1
ATOM 2320 O O . GLU B 1 47 ? -21.297 7.355 -20.703 1 75.62 47 GLU B O 1
ATOM 2325 N N . LEU B 1 48 ? -19.875 8.555 -21.922 1 78.19 48 LEU B N 1
ATOM 2326 C CA . LEU B 1 48 ? -19 7.441 -22.281 1 78.19 48 LEU B CA 1
ATOM 2327 C C . LEU B 1 48 ? -17.578 7.688 -21.797 1 78.19 48 LEU B C 1
ATOM 2329 O O . LEU B 1 48 ? -17.031 8.766 -22.016 1 78.19 48 LEU B O 1
ATOM 2333 N N . VAL B 1 49 ? -17.141 6.734 -20.953 1 79 49 VAL B N 1
ATOM 2334 C CA . VAL B 1 49 ? -15.773 6.82 -20.453 1 79 49 VAL B CA 1
ATOM 2335 C C . VAL B 1 49 ? -14.969 5.605 -20.922 1 79 49 VAL B C 1
ATOM 2337 O O . VAL B 1 49 ? -15.367 4.465 -20.688 1 79 49 VAL B O 1
ATOM 2340 N N . PHE B 1 50 ? -13.922 5.848 -21.672 1 75.75 50 PHE B N 1
ATOM 2341 C CA . PHE B 1 50 ? -12.961 4.801 -22.016 1 75.75 50 PHE B CA 1
ATOM 2342 C C . PHE B 1 50 ? -11.859 4.711 -20.969 1 75.75 50 PHE B C 1
ATOM 2344 O O . PHE B 1 50 ? -11.156 5.691 -20.719 1 75.75 50 PHE B O 1
ATOM 2351 N N . VAL B 1 51 ? -11.812 3.551 -20.312 1 72.5 51 VAL B N 1
ATOM 2352 C CA . VAL B 1 51 ? -10.805 3.336 -19.281 1 72.5 51 VAL B CA 1
ATOM 2353 C C . VAL B 1 51 ? -9.602 2.609 -19.875 1 72.5 51 VAL B C 1
ATOM 2355 O O . VAL B 1 51 ? -9.758 1.568 -20.516 1 72.5 51 VAL B O 1
ATOM 2358 N N . GLU B 1 52 ? -8.461 3.25 -19.75 1 67.62 52 GLU B N 1
ATOM 2359 C CA . GLU B 1 52 ? -7.199 2.664 -20.188 1 67.62 52 GLU B CA 1
ATOM 2360 C C . GLU B 1 52 ? -6.199 2.572 -19.047 1 67.62 52 GLU B C 1
ATOM 2362 O O . GLU B 1 52 ? -5.945 3.564 -18.359 1 67.62 52 GLU B O 1
ATOM 2367 N N . ILE B 1 53 ? -5.898 1.302 -18.75 1 60.5 53 ILE B N 1
ATOM 2368 C CA . ILE B 1 53 ? -4.887 1.101 -17.719 1 60.5 53 ILE B CA 1
ATOM 2369 C C . ILE B 1 53 ? -3.498 1.358 -18.297 1 60.5 53 ILE B C 1
ATOM 2371 O O . ILE B 1 53 ? -3.139 0.798 -19.344 1 60.5 53 ILE B O 1
ATOM 2375 N N . VAL B 1 54 ? -2.898 2.285 -17.75 1 51.81 54 VAL B N 1
ATOM 2376 C CA . VAL B 1 54 ? -1.525 2.58 -18.156 1 51.81 54 VAL B CA 1
ATOM 2377 C C . VAL B 1 54 ? -0.555 1.732 -17.328 1 51.81 54 VAL B C 1
ATOM 2379 O O . VAL B 1 54 ? -0.467 1.885 -16.109 1 51.81 54 VAL B O 1
ATOM 2382 N N . ASN B 1 55 ? -0.145 0.66 -17.969 1 50.25 55 ASN B N 1
ATOM 2383 C CA . ASN B 1 55 ? 0.895 -0.204 -17.422 1 50.25 55 ASN B CA 1
ATOM 2384 C C . ASN B 1 55 ? 2.271 0.153 -17.969 1 50.25 55 ASN B C 1
ATOM 2386 O O . ASN B 1 55 ? 2.445 0.275 -19.188 1 50.25 55 ASN B O 1
ATOM 2390 N N . PRO B 1 56 ? 3.115 0.532 -17 1 45.44 56 PRO B N 1
ATOM 2391 C CA . PRO B 1 56 ? 4.438 0.898 -17.516 1 45.44 56 PRO B CA 1
ATOM 2392 C C . PRO B 1 56 ? 5.07 -0.21 -18.359 1 45.44 56 PRO B C 1
ATOM 2394 O O . PRO B 1 56 ? 6.012 0.045 -19.109 1 45.44 56 PRO B O 1
ATOM 2397 N N . ARG B 1 57 ? 4.699 -1.333 -18.25 1 48.34 57 ARG B N 1
ATOM 2398 C CA . ARG B 1 57 ? 5.336 -2.451 -18.938 1 48.34 57 ARG B CA 1
ATOM 2399 C C . ARG B 1 57 ? 4.746 -2.645 -20.344 1 48.34 57 ARG B C 1
ATOM 2401 O O . ARG B 1 57 ? 4.922 -3.701 -20.953 1 48.34 57 ARG B O 1
ATOM 2408 N N . LEU B 1 58 ? 4.043 -1.64 -20.719 1 54.97 58 LEU B N 1
ATOM 2409 C CA . LEU B 1 58 ? 3.469 -1.801 -22.047 1 54.97 58 LEU B CA 1
ATOM 2410 C C . LEU B 1 58 ? 4.547 -1.699 -23.125 1 54.97 58 LEU B C 1
ATOM 2412 O O . LEU B 1 58 ? 5.441 -0.858 -23.031 1 54.97 58 LEU B O 1
ATOM 2416 N N . SER B 1 59 ? 4.594 -2.699 -23.984 1 54.5 59 SER B N 1
ATOM 2417 C CA . SER B 1 59 ? 5.484 -2.641 -25.141 1 54.5 59 SER B CA 1
ATOM 2418 C C . SER B 1 59 ? 5.152 -1.455 -26.031 1 54.5 59 SER B C 1
ATOM 2420 O O . SER B 1 59 ? 4.066 -0.877 -25.938 1 54.5 59 SER B O 1
ATOM 2422 N N . ASP B 1 60 ? 6.105 -1.092 -26.875 1 57.59 60 ASP B N 1
ATOM 2423 C CA . ASP B 1 60 ? 5.902 -0.011 -27.828 1 57.59 60 ASP B CA 1
ATOM 2424 C C . ASP B 1 60 ? 4.691 -0.282 -28.719 1 57.59 60 ASP B C 1
ATOM 2426 O O . ASP B 1 60 ? 3.924 0.632 -29.031 1 57.59 60 ASP B O 1
ATOM 2430 N N . ASP B 1 61 ? 4.531 -1.478 -29.109 1 64.94 61 ASP B N 1
ATOM 2431 C CA . ASP B 1 61 ? 3.402 -1.861 -29.953 1 64.94 61 ASP B CA 1
ATOM 2432 C C . ASP B 1 61 ? 2.078 -1.682 -29.203 1 64.94 61 ASP B C 1
ATOM 2434 O O . ASP B 1 61 ? 1.095 -1.216 -29.781 1 64.94 61 ASP B O 1
ATOM 2438 N N . GLU B 1 62 ? 2.168 -2.045 -27.953 1 61.88 62 GLU B N 1
ATOM 2439 C CA . GLU B 1 62 ? 0.962 -1.916 -27.141 1 61.88 62 GLU B CA 1
ATOM 2440 C C . GLU B 1 62 ? 0.594 -0.45 -26.938 1 61.88 62 GLU B C 1
ATOM 2442 O O . GLU B 1 62 ? -0.584 -0.088 -26.969 1 61.88 62 GLU B O 1
ATOM 2447 N N . ILE B 1 63 ? 1.581 0.241 -26.797 1 60.31 63 ILE B N 1
ATOM 2448 C CA . ILE B 1 63 ? 1.382 1.677 -26.641 1 60.31 63 ILE B CA 1
ATOM 2449 C C . ILE B 1 63 ? 0.804 2.266 -27.922 1 60.31 63 ILE B C 1
ATOM 2451 O O . ILE B 1 63 ? -0.151 3.045 -27.875 1 60.31 63 ILE B O 1
ATOM 2455 N N . ALA B 1 64 ? 1.392 1.876 -28.984 1 63.94 64 ALA B N 1
ATOM 2456 C CA . ALA B 1 64 ? 0.921 2.355 -30.281 1 63.94 64 ALA B CA 1
ATOM 2457 C C . ALA B 1 64 ? -0.534 1.961 -30.516 1 63.94 64 ALA B C 1
ATOM 2459 O O . ALA B 1 64 ? -1.336 2.773 -30.984 1 63.94 64 ALA B O 1
ATOM 2460 N N . ALA B 1 65 ? -0.836 0.77 -30.266 1 68.12 65 ALA B N 1
ATOM 2461 C CA . ALA B 1 65 ? -2.195 0.268 -30.453 1 68.12 65 ALA B CA 1
ATOM 2462 C C . ALA B 1 65 ? -3.188 1.052 -29.594 1 68.12 65 ALA B C 1
ATOM 2464 O O . ALA B 1 65 ? -4.285 1.379 -30.047 1 68.12 65 ALA B O 1
ATOM 2465 N N . ARG B 1 66 ? -2.711 1.292 -28.5 1 64.5 66 ARG B N 1
ATOM 2466 C CA . ARG B 1 66 ? -3.566 2.039 -27.578 1 64.5 66 ARG B CA 1
ATOM 2467 C C . ARG B 1 66 ? -3.77 3.471 -28.062 1 64.5 66 ARG B C 1
ATOM 2469 O O . ARG B 1 66 ? -4.875 4.008 -27.984 1 64.5 66 ARG B O 1
ATOM 2476 N N . ARG B 1 67 ? -2.732 4.004 -28.5 1 63.12 67 ARG B N 1
ATOM 2477 C CA . ARG B 1 67 ? -2.826 5.355 -29.047 1 63.12 67 ARG B CA 1
ATOM 2478 C C . ARG B 1 67 ? -3.783 5.402 -30.234 1 63.12 67 ARG B C 1
ATOM 2480 O O . ARG B 1 67 ? -4.582 6.332 -30.359 1 63.12 67 ARG B O 1
ATOM 2487 N N . LEU B 1 68 ? -3.656 4.488 -31.016 1 67.62 68 LEU B N 1
ATOM 2488 C CA . LEU B 1 68 ? -4.535 4.402 -32.188 1 67.62 68 LEU B CA 1
ATOM 2489 C C . LEU B 1 68 ? -5.988 4.242 -31.75 1 67.62 68 LEU B C 1
ATOM 2491 O O . LEU B 1 68 ? -6.883 4.867 -32.312 1 67.62 68 LEU B O 1
ATOM 2495 N N . ALA B 1 69 ? -6.168 3.445 -30.797 1 66.5 69 ALA B N 1
ATOM 2496 C CA . ALA B 1 69 ? -7.516 3.213 -30.297 1 66.5 69 ALA B CA 1
ATOM 2497 C C . ALA B 1 69 ? -8.117 4.492 -29.734 1 66.5 69 ALA B C 1
ATOM 2499 O O . ALA B 1 69 ? -9.289 4.801 -29.969 1 66.5 69 ALA B O 1
ATOM 2500 N N . ILE B 1 70 ? -7.309 5.156 -29.078 1 65.44 70 ILE B N 1
ATOM 2501 C CA . ILE B 1 70 ? -7.762 6.398 -28.453 1 65.44 70 ILE B CA 1
ATOM 2502 C C . ILE B 1 70 ? -8.086 7.43 -29.531 1 65.44 70 ILE B C 1
ATOM 2504 O O . ILE B 1 70 ? -9.102 8.117 -29.453 1 65.44 70 ILE B O 1
ATOM 2508 N N . ALA B 1 71 ? -7.203 7.512 -30.453 1 66.31 71 ALA B N 1
ATOM 2509 C CA . ALA B 1 71 ? -7.422 8.453 -31.547 1 66.31 71 ALA B CA 1
ATOM 2510 C C . ALA B 1 71 ? -8.719 8.125 -32.281 1 66.31 71 ALA B C 1
ATOM 2512 O O . ALA B 1 71 ? -9.5 9.023 -32.594 1 66.31 71 ALA B O 1
ATOM 2513 N N . ASP B 1 72 ? -8.852 6.934 -32.531 1 69.62 72 ASP B N 1
ATOM 2514 C CA . ASP B 1 72 ? -10.055 6.488 -33.25 1 69.62 72 ASP B CA 1
ATOM 2515 C C . ASP B 1 72 ? -11.305 6.758 -32.406 1 69.62 72 ASP B C 1
ATOM 2517 O O . ASP B 1 72 ? -12.32 7.211 -32.938 1 69.62 72 ASP B O 1
ATOM 2521 N N . ALA B 1 73 ? -11.234 6.461 -31.141 1 67.62 73 ALA B N 1
ATOM 2522 C CA . ALA B 1 73 ? -12.352 6.699 -30.234 1 67.62 73 ALA B CA 1
ATOM 2523 C C . ALA B 1 73 ? -12.703 8.18 -30.172 1 67.62 73 ALA B C 1
ATOM 2525 O O . ALA B 1 73 ? -13.875 8.547 -30.125 1 67.62 73 ALA B O 1
ATOM 2526 N N . ALA B 1 74 ? -11.656 8.93 -30.141 1 65.56 74 ALA B N 1
ATOM 2527 C CA . ALA B 1 74 ? -11.859 10.375 -30.078 1 65.56 74 ALA B CA 1
ATOM 2528 C C . ALA B 1 74 ? -12.617 10.875 -31.297 1 65.56 74 ALA B C 1
ATOM 2530 O O . ALA B 1 74 ? -13.414 11.82 -31.203 1 65.56 74 ALA B O 1
ATOM 2531 N N . LEU B 1 75 ? -12.359 10.273 -32.344 1 68.62 75 LEU B N 1
ATOM 2532 C CA . LEU B 1 75 ? -13.023 10.656 -33.594 1 68.62 75 LEU B CA 1
ATOM 2533 C C . LEU B 1 75 ? -14.484 10.203 -33.594 1 68.62 75 LEU B C 1
ATOM 2535 O O . LEU B 1 75 ? -15.359 10.93 -34.031 1 68.62 75 LEU B O 1
ATOM 2539 N N . ARG B 1 76 ? -14.719 9.125 -33.062 1 71.44 76 ARG B N 1
ATOM 2540 C CA . ARG B 1 76 ? -16.047 8.523 -33.094 1 71.44 76 ARG B CA 1
ATOM 2541 C C . ARG B 1 76 ? -16.906 9.023 -31.953 1 71.44 76 ARG B C 1
ATOM 2543 O O . ARG B 1 76 ? -18.125 9.156 -32.094 1 71.44 76 ARG B O 1
ATOM 2550 N N . PHE B 1 77 ? -16.234 9.141 -30.875 1 73.25 77 PHE B N 1
ATOM 2551 C CA . PHE B 1 77 ? -16.938 9.586 -29.672 1 73.25 77 PHE B CA 1
ATOM 2552 C C . PHE B 1 77 ? -16.297 10.836 -29.094 1 73.25 77 PHE B C 1
ATOM 2554 O O . PHE B 1 77 ? -15.602 10.773 -28.078 1 73.25 77 PHE B O 1
ATOM 2561 N N . PRO B 1 78 ? -16.609 11.961 -29.703 1 65.62 78 PRO B N 1
ATOM 2562 C CA . PRO B 1 78 ? -15.898 13.195 -29.359 1 65.62 78 PRO B CA 1
ATOM 2563 C C . PRO B 1 78 ? -16.188 13.672 -27.938 1 65.62 78 PRO B C 1
ATOM 2565 O O . PRO B 1 78 ? -15.406 14.422 -27.359 1 65.62 78 PRO B O 1
ATOM 2568 N N . TYR B 1 79 ? -17.234 13.125 -27.406 1 65.12 79 TYR B N 1
ATOM 2569 C CA . TYR B 1 79 ? -17.578 13.609 -26.062 1 65.12 79 TYR B CA 1
ATOM 2570 C C . TYR B 1 79 ? -17.25 12.57 -25 1 65.12 79 TYR B C 1
ATOM 2572 O O . TYR B 1 79 ? -17.531 12.766 -23.828 1 65.12 79 TYR B O 1
ATOM 2580 N N . ALA B 1 80 ? -16.703 11.469 -25.531 1 69.25 80 ALA B N 1
ATOM 2581 C CA . ALA B 1 80 ? -16.344 10.438 -24.562 1 69.25 80 ALA B CA 1
ATOM 2582 C C . ALA B 1 80 ? -15.133 10.867 -23.734 1 69.25 80 ALA B C 1
ATOM 2584 O O . ALA B 1 80 ? -14.273 11.609 -24.203 1 69.25 80 ALA B O 1
ATOM 2585 N N . LEU B 1 81 ? -15.219 10.477 -22.5 1 67.81 81 LEU B N 1
ATOM 2586 C CA . LEU B 1 81 ? -14.086 10.727 -21.625 1 67.81 81 LEU B CA 1
ATOM 2587 C C . LEU B 1 81 ? -13.125 9.547 -21.625 1 67.81 81 LEU B C 1
ATOM 2589 O O . LEU B 1 81 ? -13.539 8.398 -21.812 1 67.81 81 LEU B O 1
ATOM 2593 N N . ILE B 1 82 ? -11.867 9.852 -21.672 1 63.66 82 ILE B N 1
ATOM 2594 C CA . ILE B 1 82 ? -10.859 8.812 -21.516 1 63.66 82 ILE B CA 1
ATOM 2595 C C . ILE B 1 82 ? -10.273 8.867 -20.109 1 63.66 82 ILE B C 1
ATOM 2597 O O . ILE B 1 82 ? -9.844 9.93 -19.641 1 63.66 82 ILE B O 1
ATOM 2601 N N . ASP B 1 83 ? -10.453 7.746 -19.359 1 61.88 83 ASP B N 1
ATOM 2602 C CA . ASP B 1 83 ? -9.906 7.582 -18.016 1 61.88 83 ASP B CA 1
ATOM 2603 C C . ASP B 1 83 ? -8.648 6.715 -18.031 1 61.88 83 ASP B C 1
ATOM 2605 O O . ASP B 1 83 ? -8.742 5.488 -18.125 1 61.88 83 ASP B O 1
ATOM 2609 N N . PHE B 1 84 ? -7.527 7.453 -18.047 1 54.66 84 PHE B N 1
ATOM 2610 C CA . PHE B 1 84 ? -6.262 6.738 -17.922 1 54.66 84 PHE B CA 1
ATOM 2611 C C . PHE B 1 84 ? -5.949 6.418 -16.469 1 54.66 84 PHE B C 1
ATOM 2613 O O . PHE B 1 84 ? -5.875 7.316 -15.633 1 54.66 84 PHE B O 1
ATOM 2620 N N . ARG B 1 85 ? -6.039 5.113 -16.219 1 52.19 85 ARG B N 1
ATOM 2621 C CA . ARG B 1 85 ? -5.711 4.676 -14.859 1 52.19 85 ARG B CA 1
ATOM 2622 C C . ARG B 1 85 ? -4.316 4.062 -14.805 1 52.19 85 ARG B C 1
ATOM 2624 O O . ARG B 1 85 ? -4.051 3.051 -15.461 1 52.19 85 ARG B O 1
ATOM 2631 N N . TYR B 1 86 ? -3.488 4.863 -14.336 1 38.28 86 TYR B N 1
ATOM 2632 C CA . TYR B 1 86 ? -2.141 4.332 -14.172 1 38.28 86 TYR B CA 1
ATOM 2633 C C . TYR B 1 86 ? -2.082 3.357 -13 1 38.28 86 TYR B C 1
ATOM 2635 O O . TYR B 1 86 ? -2.609 3.641 -11.922 1 38.28 86 TYR B O 1
ATOM 2643 N N . ILE B 1 87 ? -2.158 2.283 -13.359 1 41.81 87 ILE B N 1
ATOM 2644 C CA . ILE B 1 87 ? -1.923 1.322 -12.289 1 41.81 87 ILE B CA 1
ATOM 2645 C C . ILE B 1 87 ? -0.472 1.416 -11.82 1 41.81 87 ILE B C 1
ATOM 2647 O O . ILE B 1 87 ? 0.448 1.479 -12.641 1 41.81 87 ILE B O 1
ATOM 2651 N N . ASP B 1 88 ? -0.291 2.424 -10.844 1 39.94 88 ASP B N 1
ATOM 2652 C CA . ASP B 1 88 ? 1.013 2.592 -10.211 1 39.94 88 ASP B CA 1
ATOM 2653 C C . ASP B 1 88 ? 1.813 1.292 -10.25 1 39.94 88 ASP B C 1
ATOM 2655 O O . ASP B 1 88 ? 1.298 0.228 -9.898 1 39.94 88 ASP B O 1
ATOM 2659 N N . ILE B 1 89 ? 2.639 1.273 -11.094 1 36.62 89 ILE B N 1
ATOM 2660 C CA . ILE B 1 89 ? 3.648 0.229 -10.961 1 36.62 89 ILE B CA 1
ATOM 2661 C C . ILE B 1 89 ? 4.207 0.228 -9.539 1 36.62 89 ILE B C 1
ATOM 2663 O O . ILE B 1 89 ? 5.055 1.055 -9.203 1 36.62 89 ILE B O 1
ATOM 2667 N N . LYS B 1 90 ? 3.359 0.395 -8.359 1 42.88 90 LYS B N 1
ATOM 2668 C CA . LYS B 1 90 ? 3.869 0.094 -7.023 1 42.88 90 LYS B CA 1
ATOM 2669 C C . LYS B 1 90 ? 5.152 -0.726 -7.098 1 42.88 90 LYS B C 1
ATOM 2671 O O . LYS B 1 90 ? 5.867 -0.866 -6.102 1 42.88 90 LYS B O 1
ATOM 2676 N N . GLN B 1 91 ? 5.559 -1.129 -8.391 1 45.53 91 GLN B N 1
ATOM 2677 C CA . GLN B 1 91 ? 6.785 -1.865 -8.672 1 45.53 91 GLN B CA 1
ATOM 2678 C C . GLN B 1 91 ? 8.016 -0.971 -8.523 1 45.53 91 GLN B C 1
ATOM 2680 O O . GLN B 1 91 ? 9.094 -1.448 -8.18 1 45.53 91 GLN B O 1
ATOM 2685 N N . SER B 1 92 ? 7.59 0.368 -8.352 1 54.53 92 SER B N 1
ATOM 2686 C CA . SER B 1 92 ? 8.758 1.242 -8.32 1 54.53 92 SER B CA 1
ATOM 2687 C C . SER B 1 92 ? 9.359 1.315 -6.922 1 54.53 92 SER B C 1
ATOM 2689 O O . SER B 1 92 ? 10.57 1.184 -6.75 1 54.53 92 SER B O 1
ATOM 2691 N N . ALA B 1 93 ? 8.43 1.437 -5.879 1 60.84 93 ALA B N 1
ATOM 2692 C CA . ALA B 1 93 ? 8.992 1.473 -4.531 1 60.84 93 ALA B CA 1
ATOM 2693 C C . ALA B 1 93 ? 9.75 0.185 -4.219 1 60.84 93 ALA B C 1
ATOM 2695 O O . ALA B 1 93 ? 10.828 0.22 -3.623 1 60.84 93 ALA B O 1
ATOM 2696 N N . PHE B 1 94 ? 9.227 -0.874 -4.727 1 72.19 94 PHE B N 1
ATOM 2697 C CA . PHE B 1 94 ? 9.867 -2.162 -4.492 1 72.19 94 PHE B CA 1
ATOM 2698 C C . PHE B 1 94 ? 11.258 -2.195 -5.117 1 72.19 94 PHE B C 1
ATOM 2700 O O . PHE B 1 94 ? 12.234 -2.586 -4.461 1 72.19 94 PHE B O 1
ATOM 2707 N N . LEU B 1 95 ? 11.273 -1.694 -6.293 1 69.56 95 LEU B N 1
ATOM 2708 C CA . LEU B 1 95 ? 12.539 -1.747 -7.016 1 69.56 95 LEU B CA 1
ATOM 2709 C C . LEU B 1 95 ? 13.562 -0.814 -6.383 1 69.56 95 LEU B C 1
ATOM 2711 O O . LEU B 1 95 ? 14.758 -1.13 -6.344 1 69.56 95 LEU B O 1
ATOM 2715 N N . GLU B 1 96 ? 13.117 0.191 -5.871 1 69.31 96 GLU B N 1
ATOM 2716 C CA . GLU B 1 96 ? 14.008 1.192 -5.293 1 69.31 96 GLU B CA 1
ATOM 2717 C C . GLU B 1 96 ? 14.547 0.737 -3.939 1 69.31 96 GLU B C 1
ATOM 2719 O O . GLU B 1 96 ? 15.719 0.964 -3.623 1 69.31 96 GLU B O 1
ATOM 2724 N N . PHE B 1 97 ? 13.789 0.043 -3.172 1 76.19 97 PHE B N 1
ATOM 2725 C CA . PHE B 1 97 ? 14.172 -0.157 -1.778 1 76.19 97 PHE B CA 1
ATOM 2726 C C . PHE B 1 97 ? 14.461 -1.626 -1.502 1 76.19 97 PHE B C 1
ATOM 2728 O O . PHE B 1 97 ? 14.859 -1.988 -0.392 1 76.19 97 PHE B O 1
ATOM 2735 N N . ASN B 1 98 ? 14.227 -2.402 -2.545 1 82.56 98 ASN B N 1
ATOM 2736 C CA . ASN B 1 98 ? 14.594 -3.805 -2.387 1 82.56 98 ASN B CA 1
ATOM 2737 C C . ASN B 1 98 ? 16.109 -4 -2.482 1 82.56 98 ASN B C 1
ATOM 2739 O O . ASN B 1 98 ? 16.703 -3.781 -3.541 1 82.56 98 ASN B O 1
ATOM 2743 N N . THR B 1 99 ? 16.719 -4.32 -1.366 1 77.62 99 THR B N 1
ATOM 2744 C CA . THR B 1 99 ? 18.141 -4.605 -1.366 1 77.62 99 THR B CA 1
ATOM 2745 C C . THR B 1 99 ? 18.422 -5.973 -1.981 1 77.62 99 THR B C 1
ATOM 2747 O O . THR B 1 99 ? 18.156 -7.004 -1.362 1 77.62 99 THR B O 1
ATOM 2750 N N . ARG B 1 100 ? 18.422 -6.012 -3.221 1 71.62 100 ARG B N 1
ATOM 2751 C CA . ARG B 1 100 ? 18.609 -7.27 -3.938 1 71.62 100 ARG B CA 1
ATOM 2752 C C . ARG B 1 100 ? 19.844 -8.016 -3.449 1 71.62 100 ARG B C 1
ATOM 2754 O O . ARG B 1 100 ? 20.969 -7.516 -3.586 1 71.62 100 ARG B O 1
ATOM 2761 N N . ASP B 1 101 ? 19.625 -9 -2.754 1 76.12 101 ASP B N 1
ATOM 2762 C CA . ASP B 1 101 ? 20.641 -9.945 -2.322 1 76.12 101 ASP B CA 1
ATOM 2763 C C . ASP B 1 101 ? 20.109 -11.375 -2.322 1 76.12 101 ASP B C 1
ATOM 2765 O O . ASP B 1 101 ? 19.391 -11.781 -1.398 1 76.12 101 ASP B O 1
ATOM 2769 N N . ASP B 1 102 ? 20.547 -12.117 -3.301 1 74.31 102 ASP B N 1
ATOM 2770 C CA . ASP B 1 102 ? 20.016 -13.461 -3.502 1 74.31 102 ASP B CA 1
ATOM 2771 C C . ASP B 1 102 ? 20.266 -14.336 -2.271 1 74.31 102 ASP B C 1
ATOM 2773 O O . ASP B 1 102 ? 19.391 -15.102 -1.864 1 74.31 102 ASP B O 1
ATOM 2777 N N . ASN B 1 103 ? 21.375 -14.18 -1.749 1 84.06 103 ASN B N 1
ATOM 2778 C CA . ASN B 1 103 ? 21.688 -14.977 -0.568 1 84.06 103 ASN B CA 1
ATOM 2779 C C . ASN B 1 103 ? 20.797 -14.617 0.608 1 84.06 103 ASN B C 1
ATOM 2781 O O . ASN B 1 103 ? 20.359 -15.492 1.361 1 84.06 103 ASN B O 1
ATOM 2785 N N . SER B 1 104 ? 20.5 -13.383 0.665 1 86.94 104 SER B N 1
ATOM 2786 C CA . SER B 1 104 ? 19.625 -12.93 1.75 1 86.94 104 SER B CA 1
ATOM 2787 C C . SER B 1 104 ? 18.203 -13.445 1.569 1 86.94 104 SER B C 1
ATOM 2789 O O . SER B 1 104 ? 17.547 -13.82 2.541 1 86.94 104 SER B O 1
ATOM 2791 N N . ARG B 1 105 ? 17.797 -13.516 0.312 1 90.5 105 ARG B N 1
ATOM 2792 C CA . ARG B 1 105 ? 16.453 -14 0.021 1 90.5 105 ARG B CA 1
ATOM 2793 C C . ARG B 1 105 ? 16.344 -15.492 0.333 1 90.5 105 ARG B C 1
ATOM 2795 O O . ARG B 1 105 ? 15.344 -15.93 0.914 1 90.5 105 ARG B O 1
ATOM 2802 N N . ASP B 1 106 ? 17.328 -16.203 0.009 1 89.25 106 ASP B N 1
ATOM 2803 C CA . ASP B 1 106 ? 17.328 -17.641 0.275 1 89.25 106 ASP B CA 1
ATOM 2804 C C . ASP B 1 106 ? 17.344 -17.906 1.776 1 89.25 106 ASP B C 1
ATOM 2806 O O . ASP B 1 106 ? 16.641 -18.797 2.254 1 89.25 106 ASP B O 1
ATOM 2810 N N . GLN B 1 107 ? 18.172 -17.203 2.42 1 90.44 107 GLN B N 1
ATOM 2811 C CA . GLN B 1 107 ? 18.25 -17.375 3.867 1 90.44 107 GLN B CA 1
ATOM 2812 C C . GLN B 1 107 ? 16.922 -17.016 4.535 1 90.44 107 GLN B C 1
ATOM 2814 O O . GLN B 1 107 ? 16.453 -17.734 5.422 1 90.44 107 GLN B O 1
ATOM 2819 N N . GLN B 1 108 ? 16.391 -15.922 4.113 1 91.75 108 GLN B N 1
ATOM 2820 C CA . GLN B 1 108 ? 15.102 -15.5 4.652 1 91.75 108 GLN B CA 1
ATOM 2821 C C . GLN B 1 108 ? 14.031 -16.562 4.395 1 91.75 108 GLN B C 1
ATOM 2823 O O . GLN B 1 108 ? 13.219 -16.859 5.273 1 91.75 108 GLN B O 1
ATOM 2828 N N . PHE B 1 109 ? 14.047 -17.156 3.232 1 93.06 109 PHE B N 1
ATOM 2829 C CA . PHE B 1 109 ? 13.086 -18.188 2.859 1 93.06 109 PHE B CA 1
ATOM 2830 C C . PHE B 1 109 ? 13.195 -19.391 3.783 1 93.06 109 PHE B C 1
ATOM 2832 O O . PHE B 1 109 ? 12.195 -19.844 4.332 1 93.06 109 PHE B O 1
ATOM 2839 N N . ARG B 1 110 ? 14.352 -19.781 4.008 1 92.38 110 ARG B N 1
ATOM 2840 C CA . ARG B 1 110 ? 14.586 -20.938 4.863 1 92.38 110 ARG B CA 1
ATOM 2841 C C . ARG B 1 110 ? 14.18 -20.656 6.305 1 92.38 110 ARG B C 1
ATOM 2843 O O . ARG B 1 110 ? 13.609 -21.5 6.98 1 92.38 110 ARG B O 1
ATOM 2850 N N . GLU B 1 111 ? 14.477 -19.5 6.742 1 93.06 111 GLU B N 1
ATOM 2851 C CA . GLU B 1 111 ? 14.148 -19.125 8.117 1 93.06 111 GLU B CA 1
ATOM 2852 C C . GLU B 1 111 ? 12.633 -19.031 8.305 1 93.06 111 GLU B C 1
ATOM 2854 O O . GLU B 1 111 ? 12.109 -19.422 9.352 1 93.06 111 GLU B O 1
ATOM 2859 N N . LEU B 1 112 ? 11.992 -18.484 7.328 1 94 112 LEU B N 1
ATOM 2860 C CA . LEU B 1 112 ? 10.539 -18.328 7.41 1 94 112 LEU B CA 1
ATOM 2861 C C . LEU B 1 112 ? 9.859 -19.703 7.422 1 94 112 LEU B C 1
ATOM 2863 O O . LEU B 1 112 ? 8.828 -19.875 8.07 1 94 112 LEU B O 1
ATOM 2867 N N . LEU B 1 113 ? 10.422 -20.656 6.75 1 94.44 113 LEU B N 1
ATOM 2868 C CA . LEU B 1 113 ? 9.859 -22 6.715 1 94.44 113 LEU B CA 1
ATOM 2869 C C . LEU B 1 113 ? 9.961 -22.672 8.086 1 94.44 113 LEU B C 1
ATOM 2871 O O . LEU B 1 113 ? 9.125 -23.5 8.438 1 94.44 113 LEU B O 1
ATOM 2875 N N . LYS B 1 114 ? 10.906 -22.203 8.852 1 91.81 114 LYS B N 1
ATOM 2876 C CA . LYS B 1 114 ? 11.164 -22.859 10.125 1 91.81 114 LYS B CA 1
ATOM 2877 C C . LYS B 1 114 ? 10.625 -22.031 11.289 1 91.81 114 LYS B C 1
ATOM 2879 O O . LYS B 1 114 ? 10.531 -22.516 12.414 1 91.81 114 LYS B O 1
ATOM 2884 N N . ALA B 1 115 ? 10.305 -20.828 11.023 1 91 115 ALA B N 1
ATOM 2885 C CA . ALA B 1 115 ? 9.914 -19.906 12.086 1 91 115 ALA B CA 1
ATOM 2886 C C . ALA B 1 115 ? 8.594 -20.328 12.734 1 91 115 ALA B C 1
ATOM 2888 O O . ALA B 1 115 ? 7.734 -20.922 12.07 1 91 115 ALA B O 1
ATOM 2889 N N . ARG B 1 116 ? 8.539 -20 14 1 90.19 116 ARG B N 1
ATOM 2890 C CA . ARG B 1 116 ? 7.238 -20.156 14.656 1 90.19 116 ARG B CA 1
ATOM 2891 C C . ARG B 1 116 ? 6.234 -19.125 14.125 1 90.19 116 ARG B C 1
ATOM 2893 O O . ARG B 1 116 ? 6.586 -17.969 13.883 1 90.19 116 ARG B O 1
ATOM 2900 N N . PHE B 1 117 ? 5.07 -19.656 13.906 1 88.62 117 PHE B N 1
ATOM 2901 C CA . PHE B 1 117 ? 4.02 -18.75 13.461 1 88.62 117 PHE B CA 1
ATOM 2902 C C . PHE B 1 117 ? 3.744 -17.688 14.516 1 88.62 117 PHE B C 1
ATOM 2904 O O . PHE B 1 117 ? 3.697 -17.984 15.711 1 88.62 117 PHE B O 1
ATOM 2911 N N . PRO B 1 118 ? 3.596 -16.469 14.102 1 85.19 118 PRO B N 1
ATOM 2912 C CA . PRO B 1 118 ? 3.346 -15.406 15.086 1 85.19 118 PRO B CA 1
ATOM 2913 C C . PRO B 1 118 ? 2.098 -15.664 15.922 1 85.19 118 PRO B C 1
ATOM 2915 O O . PRO B 1 118 ? 1.089 -16.156 15.406 1 85.19 118 PRO B O 1
ATOM 2918 N N . VAL B 1 119 ? 2.16 -15.234 17.109 1 88.38 119 VAL B N 1
ATOM 2919 C CA . VAL B 1 119 ? 1.052 -15.445 18.031 1 88.38 119 VAL B CA 1
ATOM 2920 C C . VAL B 1 119 ? -0.13 -14.562 17.641 1 88.38 119 VAL B C 1
ATOM 2922 O O . VAL B 1 119 ? 0.049 -13.391 17.281 1 88.38 119 VAL B O 1
ATOM 2925 N N . PHE B 1 120 ? -1.227 -15.211 17.656 1 91.75 120 PHE B N 1
ATOM 2926 C CA . PHE B 1 120 ? -2.463 -14.492 17.375 1 91.75 120 PHE B CA 1
ATOM 2927 C C . PHE B 1 120 ? -2.977 -13.781 18.609 1 91.75 120 PHE B C 1
ATOM 2929 O O . PHE B 1 120 ? -3.219 -14.414 19.641 1 91.75 120 PHE B O 1
ATOM 2936 N N . ASN B 1 121 ? -3 -12.523 18.547 1 90.75 121 ASN B N 1
ATOM 2937 C CA . ASN B 1 121 ? -3.6 -11.711 19.594 1 90.75 121 ASN B CA 1
ATOM 2938 C C . ASN B 1 121 ? -5.035 -11.32 19.25 1 90.75 121 ASN B C 1
ATOM 2940 O O . ASN B 1 121 ? -5.277 -10.625 18.266 1 90.75 121 ASN B O 1
ATOM 2944 N N . LYS B 1 122 ? -5.98 -11.656 20.094 1 90.75 122 LYS B N 1
ATOM 2945 C CA . LYS B 1 122 ? -7.402 -11.492 19.797 1 90.75 122 LYS B CA 1
ATOM 2946 C C . LYS B 1 122 ? -7.852 -10.055 20.031 1 90.75 122 LYS B C 1
ATOM 2948 O O . LYS B 1 122 ? -8.992 -9.703 19.734 1 90.75 122 LYS B O 1
ATOM 2953 N N . LYS B 1 123 ? -7.023 -9.25 20.516 1 86.69 123 LYS B N 1
ATOM 2954 C CA . LYS B 1 123 ? -7.414 -7.871 20.812 1 86.69 123 LYS B CA 1
ATOM 2955 C C . LYS B 1 123 ? -7.609 -7.078 19.516 1 86.69 123 LYS B C 1
ATOM 2957 O O . LYS B 1 123 ? -6.68 -6.941 18.719 1 86.69 123 LYS B O 1
ATOM 2962 N N . PRO B 1 124 ? -8.695 -6.465 19.391 1 85.69 124 PRO B N 1
ATOM 2963 C CA . PRO B 1 124 ? -8.992 -5.742 18.156 1 85.69 124 PRO B CA 1
ATOM 2964 C C . PRO B 1 124 ? -8.008 -4.617 17.875 1 85.69 124 PRO B C 1
ATOM 2966 O O . PRO B 1 124 ? -7.676 -4.352 16.719 1 85.69 124 PRO B O 1
ATOM 2969 N N . LYS B 1 125 ? -7.52 -4.031 18.859 1 84.25 125 LYS B N 1
ATOM 2970 C CA . LYS B 1 125 ? -6.637 -2.877 18.703 1 84.25 125 LYS B CA 1
ATOM 2971 C C . LYS B 1 125 ? -5.316 -3.279 18.047 1 84.25 125 LYS B C 1
ATOM 2973 O O . LYS B 1 125 ? -4.598 -2.43 17.531 1 84.25 125 LYS B O 1
ATOM 2978 N N . ASP B 1 126 ? -5.004 -4.609 18.016 1 88.5 126 ASP B N 1
ATOM 2979 C CA . ASP B 1 126 ? -3.738 -5.094 17.469 1 88.5 126 ASP B CA 1
ATOM 2980 C C . ASP B 1 126 ? -3.93 -5.668 16.062 1 88.5 126 ASP B C 1
ATOM 2982 O O . ASP B 1 126 ? -2.967 -6.102 15.43 1 88.5 126 ASP B O 1
ATOM 2986 N N . ALA B 1 127 ? -5.148 -5.621 15.648 1 94 127 ALA B N 1
ATOM 2987 C CA . ALA B 1 127 ? -5.48 -6.32 14.406 1 94 127 ALA B CA 1
ATOM 2988 C C . ALA B 1 127 ? -4.68 -5.758 13.234 1 94 127 ALA B C 1
ATOM 2990 O O . ALA B 1 127 ? -4.082 -6.516 12.461 1 94 127 ALA B O 1
ATOM 2991 N N . ALA B 1 128 ? -4.641 -4.457 13.094 1 94.62 128 ALA B N 1
ATOM 2992 C CA . ALA B 1 128 ? -3.93 -3.848 11.977 1 94.62 128 ALA B CA 1
ATOM 2993 C C . ALA B 1 128 ? -2.443 -4.188 12.023 1 94.62 128 ALA B C 1
ATOM 2995 O O . ALA B 1 128 ? -1.844 -4.508 10.992 1 94.62 128 ALA B O 1
ATOM 2996 N N . ARG B 1 129 ? -1.898 -4.129 13.188 1 93.88 129 ARG B N 1
ATOM 2997 C CA . ARG B 1 129 ? -0.486 -4.453 13.352 1 93.88 129 ARG B CA 1
ATOM 2998 C C . ARG B 1 129 ? -0.212 -5.91 13.008 1 93.88 129 ARG B C 1
ATOM 3000 O O . ARG B 1 129 ? 0.776 -6.219 12.336 1 93.88 129 ARG B O 1
ATOM 3007 N N . GLN B 1 130 ? -1.021 -6.793 13.5 1 95.12 130 GLN B N 1
ATOM 3008 C CA . GLN B 1 130 ? -0.876 -8.211 13.18 1 95.12 130 GLN B CA 1
ATOM 3009 C C . GLN B 1 130 ? -1.026 -8.461 11.688 1 95.12 130 GLN B C 1
ATOM 3011 O O . GLN B 1 130 ? -0.278 -9.25 11.102 1 95.12 130 GLN B O 1
ATOM 3016 N N . MET B 1 131 ? -1.988 -7.734 11.094 1 96.69 131 MET B N 1
ATOM 3017 C CA . MET B 1 131 ? -2.229 -7.871 9.664 1 96.69 131 MET B CA 1
ATOM 3018 C C . MET B 1 131 ? -0.975 -7.523 8.867 1 96.69 131 MET B C 1
ATOM 3020 O O . MET B 1 131 ? -0.566 -8.281 7.98 1 96.69 131 MET B O 1
ATOM 3024 N N . LEU B 1 132 ? -0.412 -6.418 9.203 1 97.25 132 LEU B N 1
ATOM 3025 C CA . LEU B 1 132 ? 0.741 -5.934 8.453 1 97.25 132 LEU B CA 1
ATOM 3026 C C . LEU B 1 132 ? 1.963 -6.809 8.703 1 97.25 132 LEU B C 1
ATOM 3028 O O . LEU B 1 132 ? 2.73 -7.09 7.777 1 97.25 132 LEU B O 1
ATOM 3032 N N . SER B 1 133 ? 2.113 -7.266 9.914 1 94.88 133 SER B N 1
ATOM 3033 C CA . SER B 1 133 ? 3.221 -8.156 10.242 1 94.88 133 SER B CA 1
ATOM 3034 C C . SER B 1 133 ? 3.104 -9.484 9.5 1 94.88 133 SER B C 1
ATOM 3036 O O . SER B 1 133 ? 4.09 -9.984 8.953 1 94.88 133 SER B O 1
ATOM 3038 N N . LEU B 1 134 ? 1.978 -10.039 9.508 1 96.75 134 LEU B N 1
ATOM 3039 C CA . LEU B 1 134 ? 1.734 -11.297 8.805 1 96.75 134 LEU B CA 1
ATOM 3040 C C . LEU B 1 134 ? 1.971 -11.133 7.305 1 96.75 134 LEU B C 1
ATOM 3042 O O . LEU B 1 134 ? 2.564 -12 6.668 1 96.75 134 LEU B O 1
ATOM 3046 N N . TRP B 1 135 ? 1.494 -9.992 6.836 1 97.56 135 TRP B N 1
ATOM 3047 C CA . TRP B 1 135 ? 1.64 -9.75 5.402 1 97.56 135 TRP B CA 1
ATOM 3048 C C . TRP B 1 135 ? 3.111 -9.68 5.012 1 97.56 135 TRP B C 1
ATOM 3050 O O . TRP B 1 135 ? 3.502 -10.164 3.947 1 97.56 135 TRP B O 1
ATOM 3060 N N . ALA B 1 136 ? 3.92 -9.047 5.797 1 96.25 136 ALA B N 1
ATOM 3061 C CA . ALA B 1 136 ? 5.352 -8.984 5.523 1 96.25 136 ALA B CA 1
ATOM 3062 C C . ALA B 1 136 ? 5.941 -10.383 5.367 1 96.25 136 ALA B C 1
ATOM 3064 O O . ALA B 1 136 ? 6.738 -10.633 4.461 1 96.25 136 ALA B O 1
ATOM 3065 N N . GLY B 1 137 ? 5.57 -11.281 6.266 1 95.88 137 GLY B N 1
ATOM 3066 C CA . GLY B 1 137 ? 6.027 -12.664 6.184 1 95.88 137 GLY B CA 1
ATOM 3067 C C . GLY B 1 137 ? 5.527 -13.383 4.945 1 95.88 137 GLY B C 1
ATOM 3068 O O . GLY B 1 137 ? 6.293 -14.086 4.281 1 95.88 137 GLY B O 1
ATOM 3069 N N . TYR B 1 138 ? 4.266 -13.203 4.695 1 97.25 138 TYR B N 1
ATOM 3070 C CA . TYR B 1 138 ? 3.666 -13.836 3.525 1 97.25 138 TYR B CA 1
ATOM 3071 C C . TYR B 1 138 ? 4.383 -13.414 2.248 1 97.25 138 TYR B C 1
ATOM 3073 O O . TYR B 1 138 ? 4.785 -14.266 1.446 1 97.25 138 TYR B O 1
ATOM 3081 N N . ALA B 1 139 ? 4.484 -12.094 2.074 1 96.12 139 ALA B N 1
ATOM 3082 C CA . ALA B 1 139 ? 5.102 -11.547 0.87 1 96.12 139 ALA B CA 1
ATOM 3083 C C . ALA B 1 139 ? 6.543 -12.023 0.727 1 96.12 139 ALA B C 1
ATOM 3085 O O . ALA B 1 139 ? 6.969 -12.414 -0.363 1 96.12 139 ALA B O 1
ATOM 3086 N N . SER B 1 140 ? 7.273 -12.039 1.803 1 95.5 140 SER B N 1
ATOM 3087 C CA . SER B 1 140 ? 8.664 -12.477 1.788 1 95.5 140 SER B CA 1
ATOM 3088 C C . SER B 1 140 ? 8.766 -13.961 1.436 1 95.5 140 SER B C 1
ATOM 3090 O O . SER B 1 140 ? 9.648 -14.359 0.674 1 95.5 140 SER B O 1
ATOM 3092 N N . LEU B 1 141 ? 7.926 -14.711 1.993 1 96.5 141 LEU B N 1
ATOM 3093 C CA . LEU B 1 141 ? 7.938 -16.141 1.727 1 96.5 141 LEU B CA 1
ATOM 3094 C C . LEU B 1 141 ? 7.621 -16.422 0.261 1 96.5 141 LEU B C 1
ATOM 3096 O O . LEU B 1 141 ? 8.266 -17.266 -0.365 1 96.5 141 LEU B O 1
ATOM 3100 N N . LEU B 1 142 ? 6.633 -15.742 -0.219 1 95.88 142 LEU B N 1
ATOM 3101 C CA . LEU B 1 142 ? 6.254 -15.938 -1.613 1 95.88 142 LEU B CA 1
ATOM 3102 C C . LEU B 1 142 ? 7.406 -15.57 -2.545 1 95.88 142 LEU B C 1
ATOM 3104 O O . LEU B 1 142 ? 7.668 -16.281 -3.521 1 95.88 142 LEU B O 1
ATOM 3108 N N . ARG B 1 143 ? 8.039 -14.492 -2.26 1 93.62 143 ARG B N 1
ATOM 3109 C CA . ARG B 1 143 ? 9.18 -14.102 -3.074 1 93.62 143 ARG B CA 1
ATOM 3110 C C . ARG B 1 143 ? 10.305 -15.133 -2.971 1 93.62 143 ARG B C 1
ATOM 3112 O O . ARG B 1 143 ? 10.992 -15.406 -3.953 1 93.62 143 ARG B O 1
ATOM 3119 N N . GLY B 1 144 ? 10.531 -15.578 -1.771 1 93.69 144 GLY B N 1
ATOM 3120 C CA . GLY B 1 144 ? 11.516 -16.641 -1.602 1 93.69 144 GLY B CA 1
ATOM 3121 C C . GLY B 1 144 ? 11.188 -17.891 -2.41 1 93.69 144 GLY B C 1
ATOM 3122 O O . GLY B 1 144 ? 12.086 -18.5 -2.992 1 93.69 144 GLY B O 1
ATOM 3123 N N . LEU B 1 145 ? 9.945 -18.266 -2.465 1 93.75 145 LEU B N 1
ATOM 3124 C CA . LEU B 1 145 ? 9.516 -19.391 -3.287 1 93.75 145 LEU B CA 1
ATOM 3125 C C . LEU B 1 145 ? 9.75 -19.109 -4.766 1 93.75 145 LEU B C 1
ATOM 3127 O O . LEU B 1 145 ? 10.133 -20 -5.523 1 93.75 145 LEU B O 1
ATOM 3131 N N . GLY B 1 146 ? 9.391 -17.828 -5.109 1 91.88 146 GLY B N 1
ATOM 3132 C CA . GLY B 1 146 ? 9.672 -17.438 -6.48 1 91.88 146 GLY B CA 1
ATOM 3133 C C . GLY B 1 146 ? 11.117 -17.625 -6.875 1 91.88 146 GLY B C 1
ATOM 3134 O O . GLY B 1 146 ? 11.414 -18.125 -7.961 1 91.88 146 GLY B O 1
ATOM 3135 N N . ARG B 1 147 ? 11.961 -17.281 -6.031 1 90.25 147 ARG B N 1
ATOM 3136 C CA . ARG B 1 147 ? 13.391 -17.453 -6.285 1 90.25 147 ARG B CA 1
ATOM 3137 C C . ARG B 1 147 ? 13.758 -18.938 -6.348 1 90.25 147 ARG B C 1
ATOM 3139 O O . ARG B 1 147 ? 14.523 -19.359 -7.215 1 90.25 147 ARG B O 1
ATOM 3146 N N . LEU B 1 148 ? 13.32 -19.625 -5.375 1 89.19 148 LEU B N 1
ATOM 3147 C CA . LEU B 1 148 ? 13.586 -21.062 -5.332 1 89.19 148 LEU B CA 1
ATOM 3148 C C . LEU B 1 148 ? 13.18 -21.734 -6.641 1 89.19 148 LEU B C 1
ATOM 3150 O O . LEU B 1 148 ? 13.898 -22.594 -7.152 1 89.19 148 LEU B O 1
ATOM 3154 N N . CYS B 1 149 ? 12.055 -21.312 -7.211 1 89.56 149 CYS B N 1
ATOM 3155 C CA . CYS B 1 149 ? 11.508 -21.906 -8.43 1 89.56 149 CYS B CA 1
ATOM 3156 C C . CYS B 1 149 ? 12.102 -21.234 -9.664 1 89.56 149 CYS B C 1
ATOM 3158 O O . CYS B 1 149 ? 11.734 -21.578 -10.789 1 89.56 149 CYS B O 1
ATOM 3160 N N . ARG B 1 150 ? 12.938 -20.25 -9.469 1 88.75 150 ARG B N 1
ATOM 3161 C CA . ARG B 1 150 ? 13.586 -19.5 -10.539 1 88.75 150 ARG B CA 1
ATOM 3162 C C . ARG B 1 150 ? 12.555 -18.766 -11.406 1 88.75 150 ARG B C 1
ATOM 3164 O O . ARG B 1 150 ? 12.641 -18.797 -12.633 1 88.75 150 ARG B O 1
ATOM 3171 N N . HIS B 1 151 ? 11.578 -18.281 -10.734 1 85.81 151 HIS B N 1
ATOM 3172 C CA . HIS B 1 151 ? 10.625 -17.438 -11.438 1 85.81 151 HIS B CA 1
ATOM 3173 C C . HIS B 1 151 ? 11.312 -16.234 -12.062 1 85.81 151 HIS B C 1
ATOM 3175 O O . HIS B 1 151 ? 12.047 -15.516 -11.375 1 85.81 151 HIS B O 1
ATOM 3181 N N . PRO B 1 152 ? 11.102 -15.992 -13.297 1 82.31 152 PRO B N 1
ATOM 3182 C CA . PRO B 1 152 ? 11.859 -14.945 -13.984 1 82.31 152 PRO B CA 1
ATOM 3183 C C . PRO B 1 152 ? 11.617 -13.555 -13.398 1 82.31 152 PRO B C 1
ATOM 3185 O O . PRO B 1 152 ? 12.508 -12.695 -13.453 1 82.31 152 PRO B O 1
ATOM 3188 N N . GLU B 1 153 ? 10.477 -13.305 -12.82 1 78.12 153 GLU B N 1
ATOM 3189 C CA . GLU B 1 153 ? 10.141 -11.984 -12.305 1 78.12 153 GLU B CA 1
ATOM 3190 C C . GLU B 1 153 ? 9.938 -12.023 -10.789 1 78.12 153 GLU B C 1
ATOM 3192 O O . GLU B 1 153 ? 9.094 -11.305 -10.25 1 78.12 153 GLU B O 1
ATOM 3197 N N . SER B 1 154 ? 10.625 -12.922 -10.102 1 85.06 154 SER B N 1
ATOM 3198 C CA . SER B 1 154 ? 10.438 -13.117 -8.664 1 85.06 154 SER B CA 1
ATOM 3199 C C . SER B 1 154 ? 10.75 -11.836 -7.891 1 85.06 154 SER B C 1
ATOM 3201 O O . SER B 1 154 ? 10.156 -11.586 -6.84 1 85.06 154 SER B O 1
ATOM 3203 N N . GLU B 1 155 ? 11.664 -10.977 -8.469 1 82.38 155 GLU B N 1
ATOM 3204 C CA . GLU B 1 155 ? 12.055 -9.781 -7.73 1 82.38 155 GLU B CA 1
ATOM 3205 C C . GLU B 1 155 ? 11.555 -8.516 -8.422 1 82.38 155 GLU B C 1
ATOM 3207 O O . GLU B 1 155 ? 12.008 -7.41 -8.117 1 82.38 155 GLU B O 1
ATOM 3212 N N . GLU B 1 156 ? 10.586 -8.68 -9.336 1 73.12 156 GLU B N 1
ATOM 3213 C CA . GLU B 1 156 ? 10.102 -7.508 -10.062 1 73.12 156 GLU B CA 1
ATOM 3214 C C . GLU B 1 156 ? 8.578 -7.457 -10.07 1 73.12 156 GLU B C 1
ATOM 3216 O O . GLU B 1 156 ? 7.984 -6.375 -10 1 73.12 156 GLU B O 1
ATOM 3221 N N . ALA B 1 157 ? 8.047 -8.594 -10.109 1 72.81 157 ALA B N 1
ATOM 3222 C CA . ALA B 1 157 ? 6.594 -8.672 -10.195 1 72.81 157 ALA B CA 1
ATOM 3223 C C . ALA B 1 157 ? 5.941 -8.203 -8.898 1 72.81 157 ALA B C 1
ATOM 3225 O O . ALA B 1 157 ? 6.559 -8.266 -7.832 1 72.81 157 ALA B O 1
ATOM 3226 N N . SER B 1 158 ? 4.77 -7.664 -9.008 1 76.25 158 SER B N 1
ATOM 3227 C CA . SER B 1 158 ? 4 -7.434 -7.793 1 76.25 158 SER B CA 1
ATOM 3228 C C . SER B 1 158 ? 3.721 -8.742 -7.059 1 76.25 158 SER B C 1
ATOM 3230 O O . SER B 1 158 ? 3.729 -9.812 -7.668 1 76.25 158 SER B O 1
ATOM 3232 N N . ILE B 1 159 ? 3.475 -8.586 -5.824 1 86.31 159 ILE B N 1
ATOM 3233 C CA . ILE B 1 159 ? 3.268 -9.781 -5.004 1 86.31 159 ILE B CA 1
ATOM 3234 C C . ILE B 1 159 ? 2.045 -10.547 -5.504 1 86.31 159 ILE B C 1
ATOM 3236 O O . ILE B 1 159 ? 2.045 -11.773 -5.531 1 86.31 159 ILE B O 1
ATOM 3240 N N . LEU B 1 160 ? 1.029 -9.828 -5.863 1 79.62 160 LEU B N 1
ATOM 3241 C CA . LEU B 1 160 ? -0.181 -10.492 -6.332 1 79.62 160 LEU B CA 1
ATOM 3242 C C . LEU B 1 160 ? 0.041 -11.125 -7.707 1 79.62 160 LEU B C 1
ATOM 3244 O O . LEU B 1 160 ? -0.497 -12.195 -7.996 1 79.62 160 LEU B O 1
ATOM 3248 N N . ASP B 1 161 ? 0.862 -10.492 -8.57 1 73 161 ASP B N 1
ATOM 3249 C CA . ASP B 1 161 ? 1.209 -11.086 -9.852 1 73 161 ASP B CA 1
ATOM 3250 C C . ASP B 1 161 ? 2.035 -12.359 -9.664 1 73 161 ASP B C 1
ATOM 3252 O O . ASP B 1 161 ? 1.83 -13.352 -10.375 1 73 161 ASP B O 1
ATOM 3256 N N . LEU B 1 162 ? 2.928 -12.266 -8.805 1 83.75 162 LEU B N 1
ATOM 3257 C CA . LEU B 1 162 ? 3.734 -13.445 -8.492 1 83.75 162 LEU B CA 1
ATOM 3258 C C . LEU B 1 162 ? 2.857 -14.586 -7.992 1 83.75 162 LEU B C 1
ATOM 3260 O O . LEU B 1 162 ? 3.01 -15.727 -8.43 1 83.75 162 LEU B O 1
ATOM 3264 N N . TYR B 1 163 ? 1.923 -14.266 -7.117 1 86.62 163 TYR B N 1
ATOM 3265 C CA . TYR B 1 163 ? 0.98 -15.25 -6.594 1 86.62 163 TYR B CA 1
ATOM 3266 C C . TYR B 1 163 ? 0.162 -15.867 -7.719 1 86.62 163 TYR B C 1
ATOM 3268 O O . TYR B 1 163 ? 0.027 -17.094 -7.793 1 86.62 163 TYR B O 1
ATOM 3276 N N . ASN B 1 164 ?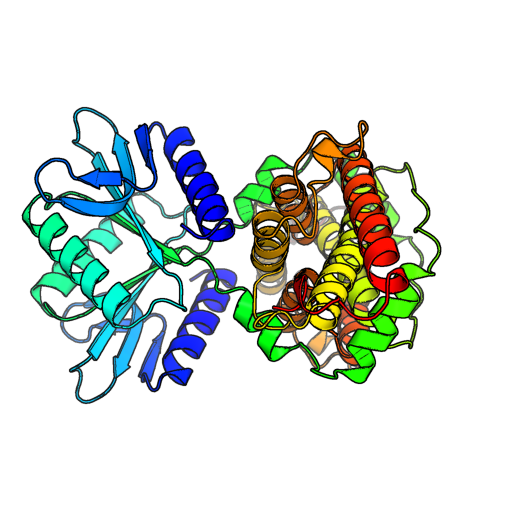 -0.251 -15.078 -8.617 1 76.44 164 ASN B N 1
ATOM 3277 C CA . ASN B 1 164 ? -1.057 -15.547 -9.742 1 76.44 164 ASN B CA 1
ATOM 3278 C C . ASN B 1 164 ? -0.256 -16.469 -10.656 1 76.44 164 ASN B C 1
ATOM 3280 O O . ASN B 1 164 ? -0.795 -17.438 -11.195 1 76.44 164 ASN B O 1
ATOM 3284 N N . SER B 1 165 ? 0.96 -16.109 -10.859 1 76 165 SER B N 1
ATOM 3285 C CA . SER B 1 165 ? 1.815 -16.953 -11.688 1 76 165 SER B CA 1
ATOM 3286 C C . SER B 1 165 ? 1.931 -18.359 -11.102 1 76 165 SER B C 1
ATOM 3288 O O . SER B 1 165 ? 1.937 -19.344 -11.844 1 76 165 SER B O 1
ATOM 3290 N N . PHE B 1 166 ? 2 -18.469 -9.812 1 84.69 166 PHE B N 1
ATOM 3291 C CA . PHE B 1 166 ? 2.107 -19.766 -9.148 1 84.69 166 PHE B CA 1
ATOM 3292 C C . PHE B 1 166 ? 0.809 -20.547 -9.281 1 84.69 166 PHE B C 1
ATOM 3294 O O . PHE B 1 166 ? 0.831 -21.781 -9.445 1 84.69 166 PHE B O 1
ATOM 3301 N N . LEU B 1 167 ? -0.314 -19.828 -9.156 1 79 167 LEU B N 1
ATOM 3302 C CA . LEU B 1 167 ? -1.607 -20.484 -9.305 1 79 167 LEU B CA 1
ATOM 3303 C C . LEU B 1 167 ? -1.789 -21 -10.727 1 79 167 LEU B C 1
ATOM 3305 O O . LEU B 1 167 ? -2.262 -22.125 -10.922 1 79 167 LEU B O 1
ATOM 3309 N N . GLN B 1 168 ? -1.404 -20.172 -11.672 1 70 168 GLN B N 1
ATOM 3310 C CA . GLN B 1 168 ? -1.555 -20.531 -13.078 1 70 168 GLN B CA 1
ATOM 3311 C C . GLN B 1 168 ? -0.788 -21.797 -13.414 1 70 168 GLN B C 1
ATOM 3313 O O . GLN B 1 168 ? -1.262 -22.641 -14.188 1 70 168 GLN B O 1
ATOM 3318 N N . ARG B 1 169 ? 0.359 -22.031 -12.82 1 75.06 169 ARG B N 1
ATOM 3319 C CA . ARG B 1 169 ? 1.202 -23.188 -13.094 1 75.06 169 ARG B CA 1
ATOM 3320 C C . ARG B 1 169 ? 0.868 -24.344 -12.156 1 75.06 169 ARG B C 1
ATOM 3322 O O . ARG B 1 169 ? 1.506 -25.406 -12.211 1 75.06 169 ARG B O 1
ATOM 3329 N N . ARG B 1 170 ? -0.05 -24.109 -11.242 1 77.25 170 ARG B N 1
ATOM 3330 C CA . ARG B 1 170 ? -0.523 -25.125 -10.297 1 77.25 170 ARG B CA 1
ATOM 3331 C C . ARG B 1 170 ? 0.59 -25.547 -9.344 1 77.25 170 ARG B C 1
ATOM 3333 O O . ARG B 1 170 ? 0.61 -26.672 -8.875 1 77.25 170 ARG B O 1
ATOM 3340 N N . ILE B 1 171 ? 1.545 -24.625 -9.242 1 85.38 171 ILE B N 1
ATOM 3341 C CA . ILE B 1 171 ? 2.57 -24.828 -8.227 1 85.38 171 ILE B CA 1
ATOM 3342 C C . ILE B 1 171 ? 1.983 -24.594 -6.836 1 85.38 171 ILE B C 1
ATOM 3344 O O . ILE B 1 171 ? 2.332 -25.281 -5.875 1 85.38 171 ILE B O 1
ATOM 3348 N N . LEU B 1 172 ? 1.166 -23.531 -6.809 1 87 172 LEU B N 1
ATOM 3349 C CA . LEU B 1 172 ? 0.386 -23.266 -5.602 1 87 172 LEU B CA 1
ATOM 3350 C C . LEU B 1 172 ? -1.099 -23.516 -5.852 1 87 172 LEU B C 1
ATOM 3352 O O . LEU B 1 172 ? -1.573 -23.359 -6.98 1 87 172 LEU B O 1
ATOM 3356 N N . VAL B 1 173 ? -1.702 -23.953 -4.863 1 86.12 173 VAL B N 1
ATOM 3357 C CA . VAL B 1 173 ? -3.16 -24 -4.801 1 86.12 173 VAL B CA 1
ATOM 3358 C C . VAL B 1 173 ? -3.672 -22.953 -3.818 1 86.12 173 VAL B C 1
ATOM 3360 O O . VAL B 1 173 ? -3.061 -22.719 -2.773 1 86.12 173 VAL B O 1
ATOM 3363 N N . SER B 1 174 ? -4.719 -22.297 -4.227 1 85.69 174 SER B N 1
ATOM 3364 C CA . SER B 1 174 ? -5.238 -21.219 -3.385 1 85.69 174 SER B CA 1
ATOM 3365 C C . SER B 1 174 ? -5.613 -21.734 -1.999 1 85.69 174 SER B C 1
ATOM 3367 O O . SER B 1 174 ? -6.062 -22.875 -1.854 1 85.69 174 SER B O 1
ATOM 3369 N N . ALA B 1 175 ? -5.453 -20.844 -0.982 1 91.19 175 ALA B N 1
ATOM 3370 C CA . ALA B 1 175 ? -5.711 -21.219 0.403 1 91.19 175 ALA B CA 1
ATOM 3371 C C . ALA B 1 175 ? -7.18 -21.578 0.608 1 91.19 175 ALA B C 1
ATOM 3373 O O . ALA B 1 175 ? -7.508 -22.438 1.438 1 91.19 175 ALA B O 1
ATOM 3374 N N . GLU B 1 176 ? -8.062 -20.938 -0.152 1 84.31 176 GLU B N 1
ATOM 3375 C CA . GLU B 1 176 ? -9.5 -21.156 -0.018 1 84.31 176 GLU B CA 1
ATOM 3376 C C . GLU B 1 176 ? -9.859 -22.609 -0.336 1 84.31 176 GLU B C 1
ATOM 3378 O O . GLU B 1 176 ? -10.867 -23.125 0.151 1 84.31 176 GLU B O 1
ATOM 3383 N N . ILE B 1 177 ? -9.047 -23.234 -1.1 1 82.75 177 ILE B N 1
ATOM 3384 C CA . ILE B 1 177 ? -9.281 -24.609 -1.525 1 82.75 177 ILE B CA 1
ATOM 3385 C C . ILE B 1 177 ? -8.625 -25.562 -0.541 1 82.75 177 ILE B C 1
ATOM 3387 O O . ILE B 1 177 ? -9.172 -26.641 -0.252 1 82.75 177 ILE B O 1
ATOM 3391 N N . THR B 1 178 ? -7.477 -25.234 0.014 1 87.25 178 THR B N 1
ATOM 3392 C CA . THR B 1 178 ? -6.684 -26.172 0.801 1 87.25 178 THR B CA 1
ATOM 3393 C C . THR B 1 178 ? -7.012 -26.031 2.285 1 87.25 178 THR B C 1
ATOM 3395 O O . THR B 1 178 ? -6.676 -26.922 3.08 1 87.25 178 THR B O 1
ATOM 3398 N N . ASP B 1 179 ? -7.57 -24.938 2.732 1 89 179 ASP B N 1
ATOM 3399 C CA . ASP B 1 179 ? -7.879 -24.656 4.133 1 89 179 ASP B CA 1
ATOM 3400 C C . ASP B 1 179 ? -9.336 -24.219 4.297 1 89 179 ASP B C 1
ATOM 3402 O O . ASP B 1 179 ? -9.711 -23.125 3.898 1 89 179 ASP B O 1
ATOM 3406 N N . ASP B 1 180 ? -10.102 -24.953 5.02 1 88.69 180 ASP B N 1
ATOM 3407 C CA . ASP B 1 180 ? -11.539 -24.75 5.168 1 88.69 180 ASP B CA 1
ATOM 3408 C C . ASP B 1 180 ? -11.82 -23.484 5.969 1 88.69 180 ASP B C 1
ATOM 3410 O O . ASP B 1 180 ? -12.914 -22.922 5.879 1 88.69 180 ASP B O 1
ATOM 3414 N N . SER B 1 181 ? -10.867 -23.062 6.676 1 91.38 181 SER B N 1
ATOM 3415 C CA . SER B 1 181 ? -11.094 -21.906 7.531 1 91.38 181 SER B CA 1
ATOM 3416 C C . SER B 1 181 ? -10.898 -20.594 6.758 1 91.38 181 SER B C 1
ATOM 3418 O O . SER B 1 181 ? -11.203 -19.516 7.266 1 91.38 181 SER B O 1
ATOM 3420 N N . VAL B 1 182 ? -10.398 -20.766 5.551 1 92.38 182 VAL B N 1
ATOM 3421 C CA . VAL B 1 182 ? -10.133 -19.578 4.734 1 92.38 182 VAL B CA 1
ATOM 3422 C C . VAL B 1 182 ? -11.289 -19.359 3.76 1 92.38 182 VAL B C 1
ATOM 3424 O O . VAL B 1 182 ? -11.594 -20.234 2.947 1 92.38 182 VAL B O 1
ATOM 3427 N N . SER B 1 183 ? -11.969 -18.203 3.912 1 87.31 183 SER B N 1
ATOM 3428 C CA . SER B 1 183 ? -13.125 -17.922 3.07 1 87.31 183 SER B CA 1
ATOM 3429 C C . SER B 1 183 ? -12.883 -16.688 2.205 1 87.31 183 SER B C 1
ATOM 3431 O O . SER B 1 183 ? -13.594 -16.453 1.221 1 87.31 183 SER B O 1
ATOM 3433 N N . HIS B 1 184 ? -11.938 -15.844 2.52 1 84.69 184 HIS B N 1
ATOM 3434 C CA . HIS B 1 184 ? -11.578 -14.664 1.74 1 84.69 184 HIS B CA 1
ATOM 3435 C C . HIS B 1 184 ? -10.344 -14.93 0.889 1 84.69 184 HIS B C 1
ATOM 3437 O O . HIS B 1 184 ? -9.406 -15.594 1.334 1 84.69 184 HIS B O 1
ATOM 3443 N N . ASP B 1 185 ? -10.367 -14.461 -0.3 1 80.94 185 ASP B N 1
ATOM 3444 C CA . ASP B 1 185 ? -9.219 -14.711 -1.169 1 80.94 185 ASP B CA 1
ATOM 3445 C C . ASP B 1 185 ? -8.078 -13.742 -0.858 1 80.94 185 ASP B C 1
ATOM 3447 O O . ASP B 1 185 ? -8.219 -12.852 -0.021 1 80.94 185 ASP B O 1
ATOM 3451 N N . LEU B 1 186 ? -6.938 -13.992 -1.492 1 86.69 186 LEU B N 1
ATOM 3452 C CA . LEU B 1 186 ? -5.738 -13.227 -1.177 1 86.69 186 LEU B CA 1
ATOM 3453 C C . LEU B 1 186 ? -5.887 -11.773 -1.626 1 86.69 186 LEU B C 1
ATOM 3455 O O . LEU B 1 186 ? -5.273 -10.875 -1.046 1 86.69 186 LEU B O 1
ATOM 3459 N N . TYR B 1 187 ? -6.652 -11.508 -2.666 1 76.06 187 TYR B N 1
ATOM 3460 C CA . TYR B 1 187 ? -6.879 -10.148 -3.148 1 76.06 187 TYR B CA 1
ATOM 3461 C C . TYR B 1 187 ? -7.613 -9.32 -2.104 1 76.06 187 TYR B C 1
ATOM 3463 O O . TYR B 1 187 ? -7.262 -8.164 -1.862 1 76.06 187 TYR B O 1
ATOM 3471 N N . GLN B 1 188 ? -8.547 -9.961 -1.546 1 77.88 188 GLN B N 1
ATOM 3472 C CA . GLN B 1 188 ? -9.25 -9.281 -0.465 1 77.88 188 GLN B CA 1
ATOM 3473 C C . GLN B 1 188 ? -8.328 -9.023 0.72 1 77.88 188 GLN B C 1
ATOM 3475 O O . GLN B 1 188 ? -8.383 -7.953 1.333 1 77.88 188 GLN B O 1
ATOM 3480 N N . MET B 1 189 ? -7.52 -9.969 1.087 1 89.94 189 MET B N 1
ATOM 3481 C CA . MET B 1 189 ? -6.559 -9.758 2.166 1 89.94 189 MET B CA 1
ATOM 3482 C C . MET B 1 189 ? -5.637 -8.586 1.851 1 89.94 189 MET B C 1
ATOM 3484 O O . MET B 1 189 ? -5.285 -7.812 2.74 1 89.94 189 MET B O 1
ATOM 3488 N N . HIS B 1 190 ? -5.23 -8.547 0.614 1 86.44 190 HIS B N 1
ATOM 3489 C CA . HIS B 1 190 ? -4.359 -7.457 0.195 1 86.44 190 HIS B CA 1
ATOM 3490 C C . HIS B 1 190 ? -5.039 -6.105 0.38 1 86.44 190 HIS B C 1
ATOM 3492 O O . HIS B 1 190 ? -4.406 -5.141 0.804 1 86.44 190 HIS B O 1
ATOM 3498 N N . GLU B 1 191 ? -6.281 -6.023 0.077 1 79.88 191 GLU B N 1
ATOM 3499 C CA . GLU B 1 191 ? -7.031 -4.785 0.278 1 79.88 191 GLU B CA 1
ATOM 3500 C C . GLU B 1 191 ? -7.086 -4.406 1.755 1 79.88 191 GLU B C 1
ATOM 3502 O O . GLU B 1 191 ? -6.977 -3.23 2.105 1 79.88 191 GLU B O 1
ATOM 3507 N N . VAL B 1 192 ? -7.285 -5.363 2.576 1 89.06 192 VAL B N 1
ATOM 3508 C CA . VAL B 1 192 ? -7.305 -5.113 4.012 1 89.06 192 VAL B CA 1
ATOM 3509 C C . VAL B 1 192 ? -5.934 -4.617 4.469 1 89.06 192 VAL B C 1
ATOM 3511 O O . VAL B 1 192 ? -5.84 -3.758 5.348 1 89.06 192 VAL B O 1
ATOM 3514 N N . VAL B 1 193 ? -4.895 -5.195 3.893 1 91.56 193 VAL B N 1
ATOM 3515 C CA . VAL B 1 193 ? -3.537 -4.758 4.195 1 91.56 193 VAL B CA 1
ATOM 3516 C C . VAL B 1 193 ? -3.367 -3.289 3.807 1 91.56 193 VAL B C 1
ATOM 3518 O O . VAL B 1 193 ? -2.82 -2.496 4.574 1 91.56 193 VAL B O 1
ATOM 3521 N N . ILE B 1 194 ? -3.826 -2.943 2.664 1 84.81 194 ILE B N 1
ATOM 3522 C CA . ILE B 1 194 ? -3.762 -1.557 2.217 1 84.81 194 ILE B CA 1
ATOM 3523 C C . ILE B 1 194 ? -4.52 -0.663 3.193 1 84.81 194 ILE B C 1
ATOM 3525 O O . ILE B 1 194 ? -4.023 0.391 3.596 1 84.81 194 ILE B O 1
ATOM 3529 N N . ALA B 1 195 ? -5.668 -1.122 3.586 1 87.38 195 ALA B N 1
ATOM 3530 C CA . ALA B 1 195 ? -6.457 -0.364 4.551 1 87.38 195 ALA B CA 1
ATOM 3531 C C . ALA B 1 195 ? -5.695 -0.176 5.859 1 87.38 195 ALA B C 1
ATOM 3533 O O . ALA B 1 195 ? -5.723 0.906 6.449 1 87.38 195 ALA B O 1
ATOM 3534 N N . ALA B 1 196 ? -5.07 -1.225 6.285 1 93.69 196 ALA B N 1
ATOM 3535 C CA . ALA B 1 196 ? -4.305 -1.176 7.527 1 93.69 196 ALA B CA 1
ATOM 3536 C C . ALA B 1 196 ? -3.166 -0.165 7.434 1 93.69 196 ALA B C 1
ATOM 3538 O O . ALA B 1 196 ? -2.836 0.505 8.414 1 93.69 196 ALA B O 1
ATOM 3539 N N . THR B 1 197 ? -2.539 -0.09 6.254 1 91.62 197 THR B N 1
ATOM 3540 C CA . THR B 1 197 ? -1.466 0.883 6.078 1 91.62 197 THR B CA 1
ATOM 3541 C C . THR B 1 197 ? -2.008 2.307 6.172 1 91.62 197 THR B C 1
ATOM 3543 O O . THR B 1 197 ? -1.25 3.25 6.414 1 91.62 197 THR B O 1
ATOM 3546 N N . GLN B 1 198 ? -3.273 2.398 6 1 87.75 198 GLN B N 1
ATOM 3547 C CA . GLN B 1 198 ? -3.902 3.713 6.094 1 87.75 198 GLN B CA 1
ATOM 3548 C C . GLN B 1 198 ? -4.477 3.949 7.484 1 87.75 198 GLN B C 1
ATOM 3550 O O . GLN B 1 198 ? -5.156 4.949 7.723 1 87.75 198 GLN B O 1
ATOM 3555 N N . GLY B 1 199 ? -4.219 3.008 8.43 1 92.06 199 GLY B N 1
ATOM 3556 C CA . GLY B 1 199 ? -4.629 3.193 9.812 1 92.06 199 GLY B CA 1
ATOM 3557 C C . GLY B 1 199 ? -6.051 2.734 10.086 1 92.06 199 GLY B C 1
ATOM 3558 O O . GLY B 1 199 ? -6.68 3.18 11.047 1 92.06 199 GLY B O 1
ATOM 3559 N N . ALA B 1 200 ? -6.566 1.882 9.25 1 91.69 200 ALA B N 1
ATOM 3560 C CA . ALA B 1 200 ? -7.914 1.361 9.445 1 91.69 200 ALA B CA 1
ATOM 3561 C C . ALA B 1 200 ? -8 0.526 10.719 1 91.69 200 ALA B C 1
ATOM 3563 O O . ALA B 1 200 ? -7.039 -0.15 11.094 1 91.69 200 ALA B O 1
ATOM 3564 N N . LEU B 1 201 ? -9.117 0.678 11.414 1 93.62 201 LEU B N 1
ATOM 3565 C CA . LEU B 1 201 ? -9.477 -0.312 12.414 1 93.62 201 LEU B CA 1
ATOM 3566 C C . LEU B 1 201 ? -9.961 -1.603 11.766 1 93.62 201 LEU B C 1
ATOM 3568 O O . LEU B 1 201 ? -11.133 -1.711 11.383 1 93.62 201 LEU B O 1
ATOM 3572 N N . VAL B 1 202 ? -9.078 -2.525 11.734 1 93.75 202 VAL B N 1
ATOM 3573 C CA . VAL B 1 202 ? -9.297 -3.76 10.984 1 93.75 202 VAL B CA 1
ATOM 3574 C C . VAL B 1 202 ? -9.992 -4.785 11.883 1 93.75 202 VAL B C 1
ATOM 3576 O O . VAL B 1 202 ? -9.641 -4.934 13.055 1 93.75 202 VAL B O 1
ATOM 3579 N N . ASP B 1 203 ? -10.969 -5.426 11.336 1 93.38 203 ASP B N 1
ATOM 3580 C CA . ASP B 1 203 ? -11.617 -6.52 12.055 1 93.38 203 ASP B CA 1
ATOM 3581 C C . ASP B 1 203 ? -10.648 -7.688 12.258 1 93.38 203 ASP B C 1
ATOM 3583 O O . ASP B 1 203 ? -9.945 -8.086 11.336 1 93.38 203 ASP B O 1
ATOM 3587 N N . ILE B 1 204 ? -10.688 -8.242 13.438 1 94.25 204 ILE B N 1
ATOM 3588 C CA . ILE B 1 204 ? -9.773 -9.305 13.844 1 94.25 204 ILE B CA 1
ATOM 3589 C C . ILE B 1 204 ? -10.008 -10.547 12.984 1 94.25 204 ILE B C 1
ATOM 3591 O O . ILE B 1 204 ? -9.117 -11.391 12.844 1 94.25 204 ILE B O 1
ATOM 3595 N N . GLU B 1 205 ? -11.164 -10.656 12.398 1 94.44 205 GLU B N 1
ATOM 3596 C CA . GLU B 1 205 ? -11.477 -11.797 11.539 1 94.44 205 GLU B CA 1
ATOM 3597 C C . GLU B 1 205 ? -10.555 -11.844 10.328 1 94.44 205 GLU B C 1
ATOM 3599 O O . GLU B 1 205 ? -10.188 -12.922 9.859 1 94.44 205 GLU B O 1
ATOM 3604 N N . TYR B 1 206 ? -10.141 -10.719 9.867 1 95.56 206 TYR B N 1
ATOM 3605 C CA . TYR B 1 206 ? -9.266 -10.68 8.703 1 95.56 206 TYR B CA 1
ATOM 3606 C C . TYR B 1 206 ? -7.867 -11.164 9.055 1 95.56 206 TYR B C 1
ATOM 3608 O O . TYR B 1 206 ? -7.156 -11.703 8.203 1 95.56 206 TYR B O 1
ATOM 3616 N N . VAL B 1 207 ? -7.449 -10.969 10.305 1 96.81 207 VAL B N 1
ATOM 3617 C CA . VAL B 1 207 ? -6.16 -11.492 10.75 1 96.81 207 VAL B CA 1
ATOM 3618 C C . VAL B 1 207 ? -6.168 -13.016 10.688 1 96.81 207 VAL B C 1
ATOM 3620 O O . VAL B 1 207 ? -5.203 -13.633 10.227 1 96.81 207 VAL B O 1
ATOM 3623 N N . LYS B 1 208 ? -7.258 -13.578 11.109 1 96.25 208 LYS B N 1
ATOM 3624 C CA . LYS B 1 208 ? -7.406 -15.023 11.047 1 96.25 208 LYS B CA 1
ATOM 3625 C C . LYS B 1 208 ? -7.336 -15.523 9.609 1 96.25 208 LYS B C 1
ATOM 3627 O O . LYS B 1 208 ? -6.695 -16.547 9.328 1 96.25 208 LYS B O 1
ATOM 3632 N N . GLN B 1 209 ? -8.023 -14.82 8.812 1 96.31 209 GLN B N 1
ATOM 3633 C CA . GLN B 1 209 ? -8.031 -15.188 7.402 1 96.31 209 GLN B CA 1
ATOM 3634 C C . GLN B 1 209 ? -6.629 -15.117 6.805 1 96.31 209 GLN B C 1
ATOM 3636 O O . GLN B 1 209 ? -6.195 -16.047 6.121 1 96.31 209 GLN B O 1
ATOM 3641 N N . LEU B 1 210 ? -5.902 -14.055 7.051 1 97.5 210 LEU B N 1
ATOM 3642 C CA . LEU B 1 210 ? -4.555 -13.922 6.508 1 97.5 210 LEU B CA 1
ATOM 3643 C C . LEU B 1 210 ? -3.629 -14.984 7.086 1 97.5 210 LEU B C 1
ATOM 3645 O O . LEU B 1 210 ? -2.727 -15.469 6.398 1 97.5 210 LEU B O 1
ATOM 3649 N N . ARG B 1 211 ? -3.838 -15.336 8.367 1 97.06 211 ARG B N 1
ATOM 3650 C CA . ARG B 1 211 ? -3.076 -16.422 8.977 1 97.06 211 ARG B CA 1
ATOM 3651 C C . ARG B 1 211 ? -3.279 -17.719 8.219 1 97.06 211 ARG B C 1
ATOM 3653 O O . ARG B 1 211 ? -2.328 -18.484 8.016 1 97.06 211 ARG B O 1
ATOM 3660 N N . GLY B 1 212 ? -4.488 -17.984 7.859 1 96.56 212 GLY B N 1
ATOM 3661 C CA . GLY B 1 212 ? -4.773 -19.156 7.055 1 96.56 212 GLY B CA 1
ATOM 3662 C C . GLY B 1 212 ? -4.043 -19.156 5.723 1 96.56 212 GLY B C 1
ATOM 3663 O O . GLY B 1 212 ? -3.473 -20.172 5.324 1 96.56 212 GLY B O 1
ATOM 3664 N N . HIS B 1 213 ? -4.043 -18.047 5.023 1 96.44 213 HIS B N 1
ATOM 3665 C CA . HIS B 1 213 ? -3.305 -17.906 3.773 1 96.44 213 HIS B CA 1
ATOM 3666 C C . HIS B 1 213 ? -1.817 -18.172 3.98 1 96.44 213 HIS B C 1
ATOM 3668 O O . HIS B 1 213 ? -1.189 -18.875 3.184 1 96.44 213 HIS B O 1
ATOM 3674 N N . TYR B 1 214 ? -1.277 -17.578 5.055 1 97.31 214 TYR B N 1
ATOM 3675 C CA . TYR B 1 214 ? 0.147 -17.688 5.348 1 97.31 214 TYR B CA 1
ATOM 3676 C C . TYR B 1 214 ? 0.526 -19.141 5.648 1 97.31 214 TYR B C 1
ATOM 3678 O O . TYR B 1 214 ? 1.547 -19.625 5.168 1 97.31 214 TYR B O 1
ATOM 3686 N N . GLN B 1 215 ? -0.303 -19.766 6.41 1 95.75 215 GLN B N 1
ATOM 3687 C CA . GLN B 1 215 ? -0.05 -21.156 6.75 1 95.75 215 GLN B CA 1
ATOM 3688 C C . GLN B 1 215 ? -0.117 -22.047 5.512 1 95.75 215 GLN B C 1
ATOM 3690 O O . GLN B 1 215 ? 0.702 -22.953 5.344 1 95.75 215 GLN B O 1
ATOM 3695 N N . ALA B 1 216 ? -1.06 -21.859 4.703 1 94.94 216 ALA B N 1
ATOM 3696 C CA . ALA B 1 216 ? -1.193 -22.625 3.471 1 94.94 216 ALA B CA 1
ATOM 3697 C C . ALA B 1 216 ? 0.036 -22.453 2.582 1 94.94 216 ALA B C 1
ATOM 3699 O O . ALA B 1 216 ? 0.561 -23.438 2.045 1 94.94 216 ALA B O 1
ATOM 3700 N N . LEU B 1 217 ? 0.458 -21.219 2.416 1 96.56 217 LEU B N 1
ATOM 3701 C CA . LEU B 1 217 ? 1.644 -20.953 1.609 1 96.56 217 LEU B CA 1
ATOM 3702 C C . LEU B 1 217 ? 2.867 -21.641 2.195 1 96.56 217 LEU B C 1
ATOM 3704 O O . LEU B 1 217 ? 3.65 -22.25 1.464 1 96.56 217 LEU B O 1
ATOM 3708 N N . ARG B 1 218 ? 3.045 -21.5 3.5 1 95.56 218 ARG B N 1
ATOM 3709 C CA . ARG B 1 218 ? 4.203 -22.094 4.168 1 95.56 218 ARG B CA 1
ATOM 3710 C C . ARG B 1 218 ? 4.238 -23.609 3.984 1 95.56 218 ARG B C 1
ATOM 3712 O O . ARG B 1 218 ? 5.293 -24.172 3.699 1 95.56 218 ARG B O 1
ATOM 3719 N N . LYS B 1 219 ? 3.154 -24.219 4.16 1 93.75 219 LYS B N 1
ATOM 3720 C CA . LYS B 1 219 ? 3.07 -25.656 3.988 1 93.75 219 LYS B CA 1
ATOM 3721 C C . LYS B 1 219 ? 3.438 -26.062 2.564 1 93.75 219 LYS B C 1
ATOM 3723 O O . LYS B 1 219 ? 4.219 -27 2.361 1 93.75 219 LYS B O 1
ATOM 3728 N N . GLN B 1 220 ? 2.891 -25.406 1.654 1 92.69 220 GLN B N 1
ATOM 3729 C CA . GLN B 1 220 ? 3.145 -25.75 0.259 1 92.69 220 GLN B CA 1
ATOM 3730 C C . GLN B 1 220 ? 4.594 -25.453 -0.125 1 92.69 220 GLN B C 1
ATOM 3732 O O . GLN B 1 220 ? 5.227 -26.25 -0.826 1 92.69 220 GLN B O 1
ATOM 3737 N N . ALA B 1 221 ? 5.07 -24.328 0.329 1 93.38 221 ALA B N 1
ATOM 3738 C CA . ALA B 1 221 ? 6.469 -23.984 0.069 1 93.38 221 ALA B CA 1
ATOM 3739 C C . ALA B 1 221 ? 7.41 -25.016 0.686 1 93.38 221 ALA B C 1
ATOM 3741 O O . ALA B 1 221 ? 8.438 -25.359 0.095 1 93.38 221 ALA B O 1
ATOM 3742 N N . LYS B 1 222 ? 7.094 -25.422 1.895 1 92.06 222 LYS B N 1
ATOM 3743 C CA . LYS B 1 222 ? 7.891 -26.453 2.561 1 92.06 222 LYS B CA 1
ATOM 3744 C C . LYS B 1 222 ? 7.895 -27.75 1.76 1 92.06 222 LYS B C 1
ATOM 3746 O O . LYS B 1 222 ? 8.938 -28.391 1.611 1 92.06 222 LYS B O 1
ATOM 3751 N N . ASP B 1 223 ? 6.801 -28.172 1.277 1 88.12 223 ASP B N 1
ATOM 3752 C CA . ASP B 1 223 ? 6.684 -29.391 0.473 1 88.12 223 ASP B CA 1
ATOM 3753 C C . ASP B 1 223 ? 7.504 -29.281 -0.808 1 88.12 223 ASP B C 1
ATOM 3755 O O . ASP B 1 223 ? 8.148 -30.25 -1.221 1 88.12 223 ASP B O 1
ATOM 3759 N N . TYR B 1 224 ? 7.488 -28.109 -1.344 1 83.75 224 TYR B N 1
ATOM 3760 C CA . TYR B 1 224 ? 8.25 -27.891 -2.566 1 83.75 224 TYR B CA 1
ATOM 3761 C C . TYR B 1 224 ? 9.75 -27.875 -2.283 1 83.75 224 TYR B C 1
ATOM 3763 O O . TYR B 1 224 ? 10.547 -28.312 -3.117 1 83.75 224 TYR B O 1
ATOM 3771 N N . SER B 1 225 ? 10.078 -27.328 -1.192 1 83.06 225 SER B N 1
ATOM 3772 C CA . SER B 1 225 ? 11.492 -27.219 -0.842 1 83.06 225 SER B CA 1
ATOM 3773 C C . SER B 1 225 ? 12.094 -28.578 -0.512 1 83.06 225 SER B C 1
ATOM 3775 O O . SER B 1 225 ? 13.289 -28.797 -0.705 1 83.06 225 SER B O 1
ATOM 3777 N N . LYS B 1 226 ? 11.406 -29.453 0.13 1 78.62 226 LYS B N 1
ATOM 3778 C CA . LYS B 1 226 ? 11.875 -30.797 0.479 1 78.62 226 LYS B CA 1
ATOM 3779 C C . LYS B 1 226 ? 12.055 -31.656 -0.769 1 78.62 226 LYS B C 1
ATOM 3781 O O . LYS B 1 226 ? 12.945 -32.5 -0.813 1 78.62 226 LYS B O 1
ATOM 3786 N N . LYS B 1 227 ? 10.969 -31.656 -1.518 1 62.72 227 LYS B N 1
ATOM 3787 C CA . LYS B 1 227 ? 11.047 -32.5 -2.715 1 62.72 227 LYS B CA 1
ATOM 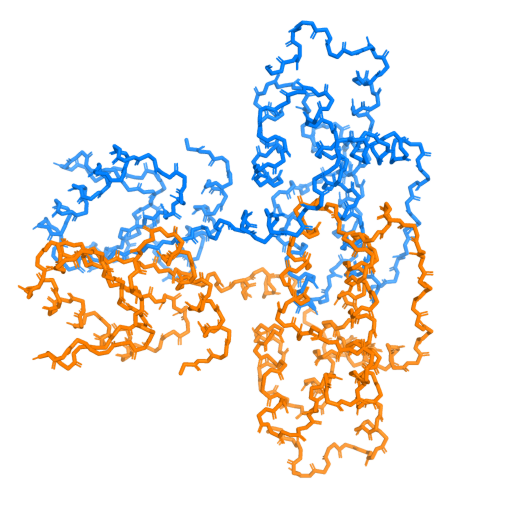3788 C C . LYS B 1 227 ? 12.305 -32.156 -3.521 1 62.72 227 LYS B C 1
ATOM 3790 O O . LYS B 1 227 ? 12.664 -32.906 -4.445 1 62.72 227 LYS B O 1
ATOM 3795 N N . GLY B 1 228 ? 13.258 -31.516 -2.945 1 54.97 228 GLY B N 1
ATOM 3796 C CA . GLY B 1 228 ? 14.469 -31.109 -3.643 1 54.97 228 GLY B CA 1
ATOM 3797 C C . GLY B 1 228 ? 14.234 -30 -4.656 1 54.97 228 GLY B C 1
ATOM 3798 O O . GLY B 1 228 ? 13.109 -29.5 -4.781 1 54.97 228 GLY B O 1
ATOM 3799 N N . TRP B 1 229 ? 15.43 -29.375 -5.289 1 51.91 229 TRP B N 1
ATOM 3800 C CA . TRP B 1 229 ? 15.352 -28.359 -6.34 1 51.91 229 TRP B CA 1
ATOM 3801 C C . TRP B 1 229 ? 14.273 -28.719 -7.355 1 51.91 229 TRP B C 1
ATOM 3803 O O . TRP B 1 229 ? 14.109 -29.891 -7.715 1 51.91 229 TRP B O 1
ATOM 3813 N N . PRO B 1 230 ? 13.305 -27.734 -7.508 1 47.12 230 PRO B N 1
ATOM 3814 C CA . PRO B 1 230 ? 12.219 -28.078 -8.422 1 47.12 230 PRO B CA 1
ATOM 3815 C C . PRO B 1 230 ? 12.672 -28.953 -9.578 1 47.12 230 PRO B C 1
ATOM 3817 O O . PRO B 1 230 ? 13.742 -28.734 -10.148 1 47.12 230 PRO B O 1
ATOM 3820 N N . ILE B 1 231 ? 12.289 -30.172 -9.508 1 45.38 231 ILE B N 1
ATOM 3821 C CA . ILE B 1 231 ? 12.336 -30.969 -10.734 1 45.38 231 ILE B CA 1
ATOM 3822 C C . ILE B 1 231 ? 12.055 -30.078 -11.938 1 45.38 231 ILE B C 1
ATOM 3824 O O . ILE B 1 231 ? 11.398 -29.047 -11.812 1 45.38 231 ILE B O 1
ATOM 3828 N N . ASP B 1 232 ? 12.758 -30.375 -13.094 1 52.72 232 ASP B N 1
ATOM 3829 C CA . ASP B 1 232 ? 12.695 -29.719 -14.391 1 52.72 232 ASP B CA 1
ATOM 3830 C C . ASP B 1 232 ? 11.32 -29.094 -14.625 1 52.72 232 ASP B C 1
ATOM 3832 O O . ASP B 1 232 ? 11.219 -28.016 -15.234 1 52.72 232 ASP B O 1
ATOM 3836 N N . THR B 1 233 ? 10.32 -29.641 -13.984 1 49.34 233 THR B N 1
ATOM 3837 C CA . THR B 1 233 ? 8.984 -29.266 -14.414 1 49.34 233 THR B CA 1
ATOM 3838 C C . THR B 1 233 ? 8.492 -28.031 -13.656 1 49.34 233 THR B C 1
ATOM 3840 O O . THR B 1 233 ? 7.512 -27.406 -14.055 1 49.34 233 THR B O 1
ATOM 3843 N N . THR B 1 234 ? 9.117 -27.719 -12.492 1 55.28 234 THR B N 1
ATOM 3844 C CA . THR B 1 234 ? 8.547 -26.609 -11.727 1 55.28 234 THR B CA 1
ATOM 3845 C C . THR B 1 234 ? 9.406 -25.359 -11.859 1 55.28 234 THR B C 1
ATOM 3847 O O . THR B 1 234 ? 9.117 -24.328 -11.242 1 55.28 234 THR B O 1
ATOM 3850 N N . ARG B 1 235 ? 10.461 -25.516 -12.477 1 65.38 235 ARG B N 1
ATOM 3851 C CA . ARG B 1 235 ? 11.336 -24.375 -12.727 1 65.38 235 ARG B CA 1
ATOM 3852 C C . ARG B 1 235 ? 10.789 -23.5 -13.859 1 65.38 235 ARG B C 1
ATOM 3854 O O . ARG B 1 235 ? 10.242 -24.016 -14.836 1 65.38 235 ARG B O 1
ATOM 3861 N N . TRP B 1 236 ? 10.695 -22.266 -13.562 1 71.31 236 TRP B N 1
ATOM 3862 C CA . TRP B 1 236 ? 10.336 -21.359 -14.648 1 71.31 236 TRP B CA 1
ATOM 3863 C C . TRP B 1 236 ? 11.383 -21.391 -15.758 1 71.31 236 TRP B C 1
ATOM 3865 O O . TRP B 1 236 ? 12.586 -21.438 -15.484 1 71.31 236 TRP B O 1
#

pLDDT: mean 76.82, std 15.87, range [30.28, 97.62]

Secondary structure (DSSP, 8-state):
--HHHHHHHHHHHHHHHHTT-EEEETPBPTTT--B-SEEEEETTTTEEEEEEEE-TT--HHHHHHHHHHHHHHHHH-TTPEEEEEE---THHHHHHH----HHHHHHHHHHHHHSPPPPPP--GGGHHHHHHHHHHHHHHHHHHHHHHTT-TTTTTS-HHHHHHHHHHTTSS--HHHH-TT--S-HHHHHHHHHHHHTT----HHHHHHHHHHHHHHHHHHHHHHHT-S--TTT--/--HHHHHHHHHHHHHHHHTT-EEEETPBPTTT--B-SEEEEETTTTEEEEEEEE-TT--HHHHHHHHHHHHHHHHH-TTPEEEEEE---THHHHHHH----HHHHHHHHHHHHHSPPPP----GGGHHHHHHHHHHHHHHHHHHHHHHTT-TTTTTS-HHHHHHHHHHTTSS--HHHH-TT--S-HHHHHHHHHHHHTT----HHHHHHHHHHHHHHHHHHHHHHHS-S--TTT--

Radius of gyration: 23.14 Å; Cα contacts (8 Å, |Δi|>4): 714; chains: 2; bounding box: 50×62×63 Å

Nearest PDB structures (foldseek):
  8ibz-assembly1_C  TM=5.657E-01  e=1.528E+00  Bombyx mori
  8gh6-assembly1_A  TM=5.963E-01  e=2.566E+00  Bombyx mori
  5cuk-assembly1_A  TM=3.322E-01  e=1.451E+00  Pseudomonas aeruginosa PAO1
  8ibz-assembly1_C  TM=6.065E-01  e=7.973E-01  Bombyx mori
  5cuk-assembly1_A  TM=3.317E-01  e=1.093E+00  Pseudomonas aeruginosa PAO1

Organism: NCBI:txid629263

Solvent-accessible surface area (backbone atoms only — not comparable to full-atom values): 24851 Å² total; per-residue (Å²): 127,60,64,49,56,43,48,51,46,49,51,51,42,49,55,41,39,75,73,61,27,5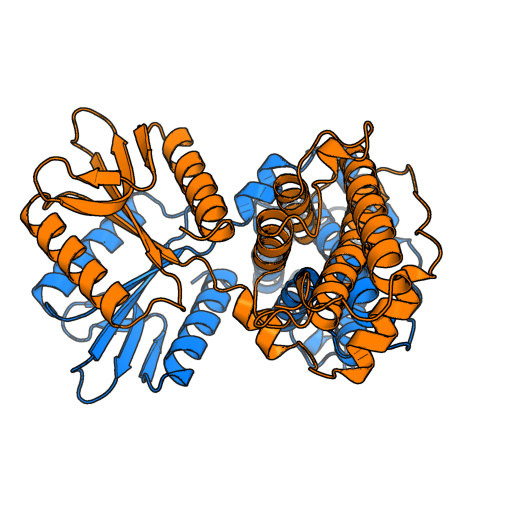2,63,39,68,68,22,59,46,86,89,67,74,31,69,32,55,21,36,34,30,31,75,96,65,75,40,32,33,40,28,36,68,42,53,82,82,54,48,72,66,54,48,49,52,47,49,49,32,48,54,51,41,45,69,74,37,72,76,44,40,75,44,33,33,31,51,73,60,65,42,52,38,24,60,72,47,31,58,86,41,70,66,57,40,52,50,44,29,54,48,59,67,68,48,78,77,78,81,84,67,88,50,53,86,46,18,26,31,51,36,30,30,50,41,20,53,39,30,33,41,52,36,25,49,24,51,66,27,45,36,89,48,38,87,56,48,48,54,64,44,48,50,46,54,33,44,74,68,62,77,40,74,60,33,56,78,78,32,87,83,21,83,68,56,71,68,57,49,50,37,49,42,53,7,19,64,48,29,24,48,32,58,48,67,55,39,55,35,50,49,41,42,40,50,44,50,46,53,52,50,48,54,48,58,65,75,34,74,50,52,84,84,58,41,94,129,58,67,52,57,44,49,52,46,50,51,52,40,50,54,41,38,76,71,61,27,53,62,38,69,67,23,59,46,86,90,67,75,32,66,32,53,22,37,34,30,33,76,97,63,74,39,32,32,40,28,36,69,43,52,84,82,53,48,70,66,53,47,49,53,46,50,50,32,49,54,51,42,44,69,75,37,72,75,42,41,76,42,38,35,26,52,70,58,68,44,50,39,23,60,72,46,30,60,85,41,72,68,58,41,52,50,45,29,56,46,61,67,68,48,79,78,78,81,84,68,85,52,50,85,46,18,26,31,52,37,32,29,50,42,20,52,41,31,33,42,51,34,25,47,24,51,68,28,44,35,88,49,38,89,57,46,49,51,66,44,48,51,47,54,32,44,75,70,61,75,39,74,61,34,58,78,77,33,88,82,22,84,68,55,69,68,57,49,48,38,49,43,52,7,18,64,48,28,23,47,30,60,47,67,55,38,54,35,49,48,42,42,41,50,45,50,45,53,52,49,47,54,47,59,64,75,35,77,53,53,85,82,58,42,95

Sequence (472 aa):
MREYERYQLDSIASEYRSRGYVVDVEAQLSDSGLRFDAIARRGDDKELVFVEIVNPRLSDDEIAARRLAIADAALRFPYALIDFRYIDIKQSAFLEFNTRDDNSRDQQFRELLKARFPVFNKKPKDAARQMLSLWAGYASLLRGLGRLCRHPESEEASILDLYNSFLQRRILVSAEITDDSVSHDLYQMHEVVIAATQGALVDIEYVKQLRGHYQALRKQAKDYSKKGWPIDTTRWMREYERYQLDSIASEYRSRGYVVDVEAQLSDSGLRFDAIARRGDDKELVFVEIVNPRLSDDEIAARRLAIADAALRFPYALIDFRYIDIKQSAFLEFNTRDDNSRDQQFRELLKARFPVFNKKPKDAARQMLSLWAGYASLLRGLGRLCRHPESEEASILDLYNSFLQRRILVSAEITDDSVSHDLYQMHEVVIAATQGALVDIEYVKQLRGHYQALRKQAKDYSKKGWPIDTTRW

Foldseek 3Di:
DQVVLVVVLVVVCVVLVVVVWDKDAQDADVPPRQTARMWTAHDPNPEIEGEHEDDVPQDPVRVVSNVVSVVVCCVVPVRYHYHYHHPPLVLVVLVVPPPDDLVVLLVLLVCLLVDDDDDQDQDLVCQLVLLLVLVVSQLSNLLSLCVLLQPVCSSRDDSVSSVVVCVVLPLADWLVVVPVLADDGVSVSVVLNVCSVVVDSGNNSSSVNSSSRSVRSSVSSVVCVVVDRPDPSRHD/DFPVLVVVLVVVCVVLVVVVWDKDAQDADVPPRQTARMWTAHDPNPEIEGEHEDDVPQDPVRVVSNVVSVVVCCVVPVRYHYHYHHPPLCLVVLVVPPPDDLVVLLVLLVCLLVDDDDDQDQDLVCQLVLLLVLVVSQLSNLLSLCVLLQPVCSSRDPSVSSVVVCVVLVLADWLVVVPVLADDGVSVSVVLNVCSVVVDSGHNSSSVNSSSRSVRSSVSSVVCVVVPRPDPSRHD